Protein AF-A0A1A0HGP7-F1 (afdb_monomer_lite)

Foldseek 3Di:
DPVVVVVVVVVVVVVVVVVVVVVVVVVVVVVVVVVVVVVVVVVVVVVVVVVVCVVVVVVVVVVVVVVVVVVVVVVVVVVVVVVVVVVVVVVVVVCVVVVVVVVVVVVVVVVVVVVVVVVVVVVVVVVVVVVVVVVVVVVVVVVVVVVVVVVVVVVVVVPDDDDYDDYDDDDDDDDDDDDDDDDDPDDDDDDPDDDDPCVCLLFQLVLQLLQLQDPPQDQFPVSLCQFPNSVVCCVPFQCLLQVADFDLDDPDPPCPVVVPQDPVRLLLLLQKDKAFPDPLLVVDDQPDPPPDDDPNDQDFDQAAFRRPRQRDPPGLQRGQGIKIWGWDADDPDDDVQFDDDPNGTIDGRHIGGHGNLVVQLSVLSSVLSVLSVVSNNVPVVDDRDCPNVQRGGPPRPDPPDDPPPDRPDDPLVCVLVSVLSVVQNVVSSVSSVCSSVPDDDDPVPDDDDPSVPDDSVVSVVVLVPDPVSVD

Sequence (471 aa):
MADDADLDTRLASQVTALSTQLVTEVAKLLLLEETVVLLRREQALLKTRVSALEPVESEHKAARDQLAALQLSLAALAAQKDAAEAKNKQLEGEVEDLTASLFNEANEMVLNASREAYNYKLKNRKLIEELAEKDAIIDNLQAQLLDLKALFVQMDERQQLASRVATPRPAEPAYVPVPPVLQQLLYGVRGRAVRFDLPAYQLDFKAFVYQLIKPGFSFDLASLRTLKYFRRVWAEELEPCVPVIPALTGNTFMRRWTKGKSFWSVLVEGRAIIEPVAGVNETFKLTYKGVRRGSGAPVALKDACAFCGENKDDRLEHARLYNLRLYGPAEAGAEPGATDTGGEPHAAIATYPLCNFCVVKLRALCTFFATLRVVHSNIYKLPQNSTYDDVAYANSFQFKRPPDAVRPALAPELEPVFVKLYLTFLVLRARIFWSRIGFWDTDEDVEWLNVDEVPLATFRAAVQDNVAFQH

InterPro domains:
  IPR009449 GDP/GTP exchange factor Sec2, N-terminal [PF06428] (32-156)
  IPR040351 Guanine nucleotide exchange factor RAB3IL/RAB3IP/Sec2 [PTHR14430] (9-442)

pLDDT: mean 79.44, std 17.86, range [30.55, 96.69]

Secondary structure (DSSP, 8-state):
--HHHHHHHHHHHHHHHHHHHHHHHHHHHHHHHHHHHHHHHHHHHHHHHHHHHHHHHHHHHHHHHHHHHHHHHHHHHHHHHHHHHHHHHHHHHHHHHHHHHHHHHHHHHHHHHHHHHHHHHHHHHHHHHHHHHHHHHHHHHHHHHHHHHHHHHHHHTTS------------------------S-------------HHIIIIIIHHHHHHHT-TT---SHHHHHHBHHHHHHIIIIIGGG-----------TTTTS-TT--HHHHHHTT-EEEEESSGGGGG--TT--S---GGGS---BSSPPTTT-----SSTTTSB-EEEEEEEEPPSS--TT-EESSSSEEEEEEEEEE-HHHHHHHHHHHHHHHHHHHHHTTTT-PPP-GGGHHHHBTT-------TT-------TTTHHHHHHHHHHHHHHHHHHHHHHHT----TTT-----TTTS-HHHHHHHHHT-GGG--

Organism: NCBI:txid869754

Structure (mmCIF, N/CA/C/O backbone):
data_AF-A0A1A0HGP7-F1
#
_entry.id   AF-A0A1A0HGP7-F1
#
loop_
_atom_site.group_PDB
_atom_site.id
_atom_site.type_symbol
_atom_site.label_atom_id
_atom_site.label_alt_id
_atom_site.label_comp_id
_atom_site.label_asym_id
_atom_site.label_entity_id
_atom_site.label_seq_id
_atom_site.pdbx_PDB_ins_code
_atom_site.Cartn_x
_atom_site.Cartn_y
_atom_site.Cartn_z
_atom_site.occupancy
_atom_site.B_iso_or_equiv
_atom_site.auth_seq_id
_atom_site.auth_comp_id
_atom_site.auth_asym_id
_atom_site.auth_atom_id
_atom_site.pdbx_PDB_model_num
ATOM 1 N N . MET A 1 1 ? 91.862 -26.588 -103.840 1.00 52.31 1 MET A N 1
ATOM 2 C CA . MET A 1 1 ? 91.002 -25.410 -103.582 1.00 52.31 1 MET A CA 1
ATOM 3 C C . MET A 1 1 ? 89.514 -25.665 -103.885 1.00 52.31 1 MET A C 1
ATOM 5 O O . MET A 1 1 ? 88.782 -24.700 -104.020 1.00 52.31 1 MET A O 1
ATOM 9 N N . ALA A 1 2 ? 89.047 -26.924 -103.976 1.00 52.75 2 ALA A N 1
ATOM 10 C CA . ALA A 1 2 ? 87.624 -27.254 -104.178 1.00 52.75 2 ALA A CA 1
ATOM 11 C C . ALA A 1 2 ? 86.945 -27.859 -102.925 1.00 52.75 2 ALA A C 1
ATOM 13 O O . ALA A 1 2 ? 85.727 -27.800 -102.835 1.00 52.75 2 ALA A O 1
ATOM 14 N N . ASP A 1 3 ? 87.716 -28.368 -101.952 1.00 55.41 3 ASP A N 1
ATOM 15 C CA . ASP A 1 3 ? 87.191 -28.933 -100.692 1.00 55.41 3 ASP A CA 1
ATOM 16 C C . ASP A 1 3 ? 86.819 -27.868 -99.641 1.00 55.41 3 ASP A C 1
ATOM 18 O O . ASP A 1 3 ? 85.871 -28.061 -98.886 1.00 55.41 3 ASP A O 1
ATOM 22 N N . ASP A 1 4 ? 87.509 -26.719 -99.607 1.00 56.25 4 ASP A N 1
ATOM 23 C CA . ASP A 1 4 ? 87.224 -25.660 -98.618 1.00 56.25 4 ASP A CA 1
ATOM 24 C C . ASP A 1 4 ? 85.850 -25.001 -98.842 1.00 56.25 4 ASP A C 1
ATOM 26 O O . ASP A 1 4 ? 85.155 -24.670 -97.886 1.00 56.25 4 ASP A O 1
ATOM 30 N N . ALA A 1 5 ? 85.399 -24.882 -100.097 1.00 61.59 5 ALA A N 1
ATOM 31 C CA . ALA A 1 5 ? 84.107 -24.271 -100.424 1.00 61.59 5 ALA A CA 1
ATOM 32 C C . ALA A 1 5 ? 82.896 -25.148 -100.027 1.00 61.59 5 ALA A C 1
ATOM 34 O O . ALA A 1 5 ? 81.825 -24.622 -99.708 1.00 61.59 5 ALA A O 1
ATOM 35 N N . ASP A 1 6 ? 83.056 -26.478 -100.022 1.00 66.56 6 ASP A N 1
ATOM 36 C CA . ASP A 1 6 ? 82.032 -27.425 -99.547 1.00 66.56 6 ASP A CA 1
ATOM 37 C C . ASP A 1 6 ? 81.988 -27.472 -98.008 1.00 66.56 6 ASP A C 1
ATOM 39 O O . ASP A 1 6 ? 80.924 -27.577 -97.393 1.00 66.56 6 ASP A O 1
ATOM 43 N N . LEU A 1 7 ? 83.144 -27.299 -97.357 1.00 71.00 7 LEU A N 1
ATOM 44 C CA . LEU A 1 7 ? 83.224 -27.185 -95.903 1.00 71.00 7 LEU A CA 1
ATOM 45 C C . LEU A 1 7 ? 82.563 -25.893 -95.401 1.00 71.00 7 LEU A C 1
ATOM 47 O O . LEU A 1 7 ? 81.768 -25.944 -94.462 1.00 71.00 7 LEU A O 1
ATOM 51 N N . ASP A 1 8 ? 82.827 -24.763 -96.063 1.00 74.50 8 ASP A N 1
ATOM 52 C CA . ASP A 1 8 ? 82.269 -23.448 -95.725 1.00 74.50 8 ASP A CA 1
ATOM 53 C C . ASP A 1 8 ? 80.744 -23.396 -95.898 1.00 74.50 8 ASP A C 1
ATOM 55 O O . ASP A 1 8 ? 80.030 -22.831 -95.066 1.00 74.50 8 ASP A O 1
ATOM 59 N N . THR A 1 9 ? 80.209 -24.038 -96.940 1.00 76.81 9 THR A N 1
ATOM 60 C CA . THR A 1 9 ? 78.755 -24.128 -97.160 1.00 76.81 9 THR A CA 1
ATOM 61 C C . THR A 1 9 ? 78.071 -25.051 -96.150 1.00 76.81 9 THR A C 1
ATOM 63 O O . THR A 1 9 ? 76.993 -24.718 -95.643 1.00 76.81 9 THR A O 1
ATOM 66 N N . ARG A 1 10 ? 78.705 -26.166 -95.761 1.00 76.06 10 ARG A N 1
ATOM 67 C CA . ARG A 1 10 ? 78.212 -27.031 -94.675 1.00 76.06 10 ARG A CA 1
ATOM 68 C C . ARG A 1 10 ? 78.269 -26.330 -93.319 1.00 76.06 10 ARG A C 1
ATOM 70 O O . ARG A 1 10 ? 77.283 -26.399 -92.583 1.00 76.06 10 ARG A O 1
ATOM 77 N N . LEU A 1 11 ? 79.343 -25.599 -93.016 1.00 78.31 11 LEU A N 1
ATOM 78 C CA . LEU A 1 11 ? 79.449 -24.776 -91.807 1.00 78.31 11 LEU A CA 1
ATOM 79 C C . LEU A 1 11 ? 78.363 -23.698 -91.776 1.00 78.31 11 LEU A C 1
ATOM 81 O O . LEU A 1 11 ? 77.679 -23.559 -90.767 1.00 78.31 11 LEU A O 1
ATOM 85 N N . ALA A 1 12 ? 78.123 -22.997 -92.886 1.00 80.12 12 ALA A N 1
ATOM 86 C CA . ALA A 1 12 ? 77.052 -22.006 -92.982 1.00 80.12 12 ALA A CA 1
ATOM 87 C C . ALA A 1 12 ? 75.656 -22.627 -92.764 1.00 80.12 12 ALA A C 1
ATOM 89 O O . ALA A 1 12 ? 74.820 -22.055 -92.059 1.00 80.12 12 ALA A O 1
ATOM 90 N N . SER A 1 13 ? 75.402 -23.828 -93.297 1.00 81.31 13 SER A N 1
ATOM 91 C CA . SER A 1 13 ? 74.142 -24.557 -93.068 1.00 81.31 13 SER A CA 1
ATOM 92 C C . SER A 1 13 ? 73.961 -24.997 -91.605 1.00 81.31 13 SER A C 1
ATOM 94 O O . SER A 1 13 ? 72.865 -24.920 -91.055 1.00 81.31 13 SER A O 1
ATOM 96 N N . GLN A 1 14 ? 75.043 -25.391 -90.927 1.00 82.44 14 GLN A N 1
ATOM 97 C CA . GLN A 1 14 ? 75.009 -25.747 -89.507 1.00 82.44 14 GLN A CA 1
ATOM 98 C C . GLN A 1 14 ? 74.857 -24.515 -88.617 1.00 82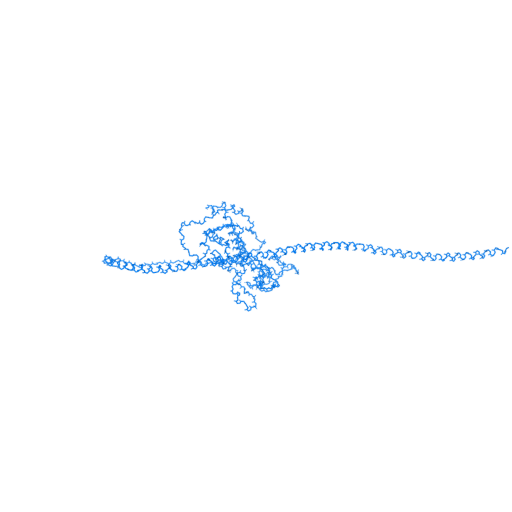.44 14 GLN A C 1
ATOM 100 O O . GLN A 1 14 ? 74.085 -24.545 -87.666 1.00 82.44 14 GLN A O 1
ATOM 105 N N . VAL A 1 15 ? 75.531 -23.412 -88.945 1.00 84.62 15 VAL A N 1
ATOM 106 C CA . VAL A 1 15 ? 75.401 -22.137 -88.229 1.00 84.62 15 VAL A CA 1
ATOM 107 C C . VAL A 1 15 ? 73.982 -21.582 -88.362 1.00 84.62 15 VAL A C 1
ATOM 109 O O . VAL A 1 15 ? 73.445 -21.067 -87.387 1.00 84.62 15 VAL A O 1
ATOM 112 N N . THR A 1 16 ? 73.332 -21.738 -89.519 1.00 84.38 16 THR A N 1
ATOM 113 C CA . THR A 1 16 ? 71.924 -21.339 -89.711 1.00 84.38 16 THR A CA 1
ATOM 114 C C . THR A 1 16 ? 70.933 -22.279 -89.012 1.00 84.38 16 THR A C 1
ATOM 116 O O . THR A 1 16 ? 69.954 -21.818 -88.426 1.00 84.38 16 THR A O 1
ATOM 119 N N . ALA A 1 17 ? 71.187 -23.590 -88.984 1.00 86.75 17 ALA A N 1
ATOM 120 C CA . ALA A 1 17 ? 70.387 -24.535 -88.198 1.00 86.75 17 ALA A CA 1
ATOM 121 C C . ALA A 1 17 ? 70.522 -24.289 -86.682 1.00 86.75 17 ALA A C 1
ATOM 123 O O . ALA A 1 17 ? 69.531 -24.288 -85.955 1.00 86.75 17 ALA A O 1
ATOM 124 N N . LEU A 1 18 ? 71.737 -24.015 -86.201 1.00 86.56 18 LEU A N 1
ATOM 125 C CA . LEU A 1 18 ? 71.993 -23.687 -84.799 1.00 86.56 18 LEU A CA 1
ATOM 126 C C . LEU A 1 18 ? 71.439 -22.311 -84.425 1.00 86.56 18 LEU A C 1
ATOM 128 O O . LEU A 1 18 ? 70.915 -22.154 -83.327 1.00 86.56 18 LEU A O 1
ATOM 132 N N . SER A 1 19 ? 71.497 -21.320 -85.319 1.00 87.88 19 SER A N 1
ATOM 133 C CA . SER A 1 19 ? 70.920 -19.998 -85.056 1.00 87.88 19 SER A CA 1
ATOM 134 C C . SER A 1 19 ? 69.395 -20.039 -85.027 1.00 87.88 19 SER A C 1
ATOM 136 O O . SER A 1 19 ? 68.795 -19.427 -84.150 1.00 87.88 19 SER A O 1
ATOM 138 N N . THR A 1 20 ? 68.754 -20.805 -85.913 1.00 88.44 20 THR A N 1
ATOM 139 C CA . THR A 1 20 ? 67.297 -21.010 -85.874 1.00 88.44 20 THR A CA 1
ATOM 140 C C . THR A 1 20 ? 66.874 -21.767 -84.620 1.00 88.44 20 THR A C 1
ATOM 142 O O . THR A 1 20 ? 65.937 -21.332 -83.954 1.00 88.44 20 THR A O 1
ATOM 145 N N . GLN A 1 21 ? 67.599 -22.818 -84.223 1.00 90.62 21 GLN A N 1
ATOM 146 C CA . GLN A 1 21 ? 67.372 -23.497 -82.945 1.00 90.62 21 GLN A CA 1
ATOM 147 C C . GLN A 1 21 ? 67.540 -22.544 -81.760 1.00 90.62 21 GLN A C 1
ATOM 149 O O . GLN A 1 21 ? 66.643 -22.458 -80.924 1.00 90.62 21 GLN A O 1
ATOM 154 N N . LEU A 1 22 ? 68.621 -21.763 -81.722 1.00 91.62 22 LEU A N 1
ATOM 155 C CA . LEU A 1 22 ? 68.852 -20.773 -80.673 1.00 91.62 22 LEU A CA 1
ATOM 156 C C . LEU A 1 22 ? 67.709 -19.757 -80.609 1.00 91.62 22 LEU A C 1
ATOM 158 O O . LEU A 1 22 ? 67.203 -19.487 -79.529 1.00 91.62 22 LEU A O 1
ATOM 162 N N . VAL A 1 23 ? 67.248 -19.241 -81.749 1.00 88.94 23 VAL A N 1
ATOM 163 C CA . VAL A 1 23 ? 66.117 -18.304 -81.805 1.00 88.94 23 VAL A CA 1
ATOM 164 C C . VAL A 1 23 ? 64.827 -18.961 -81.304 1.00 88.94 23 VAL A C 1
ATOM 166 O O . VAL A 1 23 ? 64.084 -18.332 -80.552 1.00 88.94 23 VAL A O 1
ATOM 169 N N . THR A 1 24 ? 64.564 -20.226 -81.649 1.00 90.75 24 THR A N 1
ATOM 170 C CA . THR A 1 24 ? 63.385 -20.946 -81.137 1.00 90.75 24 THR A CA 1
ATOM 171 C C . THR A 1 24 ? 63.466 -21.228 -79.640 1.00 90.75 24 THR A C 1
ATOM 173 O O . THR A 1 24 ? 62.459 -21.097 -78.949 1.00 90.75 24 THR A O 1
ATOM 176 N N . GLU A 1 25 ? 64.642 -21.571 -79.116 1.00 93.25 25 GLU A N 1
ATOM 177 C CA . GLU A 1 25 ? 64.840 -21.787 -77.683 1.00 93.25 25 GLU A CA 1
ATOM 178 C C . GLU A 1 25 ? 64.775 -20.468 -76.910 1.00 93.25 25 GLU A C 1
ATOM 180 O O . GLU A 1 25 ? 64.141 -20.411 -75.863 1.00 93.25 25 GLU A O 1
ATOM 185 N N . VAL A 1 26 ? 65.308 -19.371 -77.454 1.00 92.50 26 VAL A N 1
ATOM 186 C CA . VAL A 1 26 ? 65.148 -18.027 -76.880 1.00 92.50 26 VAL A CA 1
ATOM 187 C C . VAL A 1 26 ? 63.676 -17.610 -76.868 1.00 92.50 26 VAL A C 1
ATOM 189 O O . VAL A 1 26 ? 63.201 -17.097 -75.860 1.00 92.50 26 VAL A O 1
ATOM 192 N N . ALA A 1 27 ? 62.914 -17.884 -77.931 1.00 91.69 27 ALA A N 1
ATOM 193 C CA . ALA A 1 27 ? 61.475 -17.621 -77.949 1.00 91.69 27 ALA A CA 1
ATOM 194 C C . ALA A 1 27 ? 60.719 -18.451 -76.895 1.00 91.69 27 ALA A C 1
ATOM 196 O O . ALA A 1 27 ? 59.842 -17.924 -76.212 1.00 91.69 27 ALA A O 1
ATOM 197 N N . LYS A 1 28 ? 61.082 -19.728 -76.707 1.00 93.88 28 LYS A N 1
ATOM 198 C CA . LYS A 1 28 ? 60.527 -20.565 -75.630 1.00 93.88 28 LYS A CA 1
ATOM 199 C C . LYS A 1 28 ? 60.905 -20.040 -74.246 1.00 93.88 28 LYS A C 1
ATOM 201 O O . LYS A 1 28 ? 60.047 -20.026 -73.371 1.00 93.88 28 LYS A O 1
ATOM 206 N N . LEU A 1 29 ? 62.147 -19.597 -74.048 1.00 94.81 29 LEU A N 1
ATOM 207 C CA . LEU A 1 29 ? 62.601 -18.997 -72.791 1.00 94.81 29 LEU A CA 1
ATOM 208 C C . LEU A 1 29 ? 61.805 -17.732 -72.466 1.00 94.81 29 LEU A C 1
ATOM 210 O O . LEU A 1 29 ? 61.325 -17.610 -71.347 1.00 94.81 29 LEU A O 1
ATOM 214 N N . LEU A 1 30 ? 61.578 -16.854 -73.446 1.00 94.50 30 LEU A N 1
ATOM 215 C CA . LEU A 1 30 ? 60.767 -15.647 -73.263 1.00 94.50 30 LEU A CA 1
ATOM 216 C C . LEU A 1 30 ? 59.316 -15.974 -72.884 1.00 94.50 30 LEU A C 1
ATOM 218 O O . LEU A 1 30 ? 58.778 -15.385 -71.949 1.00 94.50 30 LEU A O 1
ATOM 222 N N . LEU A 1 31 ? 58.693 -16.949 -73.556 1.00 95.38 31 LEU A N 1
ATOM 223 C CA . LEU A 1 31 ? 57.344 -17.407 -73.200 1.00 95.38 31 LEU A CA 1
ATOM 224 C C . LEU A 1 31 ? 57.306 -18.006 -71.789 1.00 95.38 31 LEU A C 1
ATOM 226 O O . LEU A 1 31 ? 56.390 -17.733 -71.015 1.00 95.38 31 LEU A O 1
ATOM 230 N N . LEU A 1 32 ? 58.309 -18.807 -71.428 1.00 95.50 32 LEU A N 1
ATOM 231 C CA . LEU A 1 32 ? 58.417 -19.371 -70.086 1.00 95.50 32 LEU A CA 1
ATOM 232 C C . LEU A 1 32 ? 58.593 -18.272 -69.034 1.00 95.50 32 LEU A C 1
ATOM 234 O O . LEU A 1 32 ? 57.908 -18.302 -68.016 1.00 95.50 32 LEU A O 1
ATOM 238 N N . GLU A 1 33 ? 59.434 -17.272 -69.281 1.00 95.75 33 GLU A N 1
ATOM 239 C CA . GLU A 1 33 ? 59.601 -16.122 -68.391 1.00 95.75 33 GLU A CA 1
ATOM 240 C C . GLU A 1 33 ? 58.289 -15.355 -68.198 1.00 95.75 33 GLU A C 1
ATOM 242 O O . GLU A 1 33 ? 57.916 -15.061 -67.058 1.00 95.75 33 GLU A O 1
ATOM 247 N N . GLU A 1 34 ? 57.539 -15.107 -69.275 1.00 95.38 34 GLU A N 1
ATOM 248 C CA . GLU A 1 34 ? 56.223 -14.470 -69.204 1.00 95.38 34 GLU A CA 1
ATOM 249 C C . GLU A 1 34 ? 55.245 -15.294 -68.350 1.00 95.38 34 GLU A C 1
ATOM 251 O O . GLU A 1 34 ? 54.630 -14.764 -67.418 1.00 95.38 34 GLU A O 1
ATOM 256 N N . THR A 1 35 ? 55.157 -16.610 -68.581 1.00 95.69 35 THR A N 1
ATOM 257 C CA . THR A 1 35 ? 54.294 -17.488 -67.771 1.00 95.69 35 THR A CA 1
ATOM 258 C C . THR A 1 35 ? 54.710 -17.528 -66.301 1.00 95.69 35 THR A C 1
ATOM 260 O O . THR A 1 35 ? 53.852 -17.498 -65.420 1.00 95.69 35 THR A O 1
ATOM 263 N N . VAL A 1 36 ? 56.012 -17.526 -65.998 1.00 96.44 36 VAL A N 1
ATOM 264 C CA . VAL A 1 36 ? 56.520 -17.502 -64.618 1.00 96.44 36 VAL A CA 1
ATOM 265 C C . VAL A 1 36 ? 56.140 -16.198 -63.921 1.00 96.44 36 VAL A C 1
ATOM 267 O O . VAL A 1 36 ? 55.762 -16.218 -62.746 1.00 96.44 36 VAL A O 1
ATOM 270 N N . VAL A 1 37 ? 56.205 -15.061 -64.617 1.00 96.19 37 VAL A N 1
ATOM 271 C CA . VAL A 1 37 ? 55.786 -13.765 -64.066 1.00 96.19 37 VAL A CA 1
ATOM 272 C C . VAL A 1 37 ? 54.283 -13.753 -63.778 1.00 96.19 37 VAL A C 1
ATOM 274 O O . VAL A 1 37 ? 53.880 -13.326 -62.691 1.00 96.19 37 VAL A O 1
ATOM 277 N N . LEU A 1 38 ? 53.459 -14.266 -64.697 1.00 96.38 38 LEU A N 1
ATOM 278 C CA . LEU A 1 38 ? 52.012 -14.380 -64.497 1.00 96.38 38 LEU A CA 1
ATOM 279 C C . LEU A 1 38 ? 51.676 -15.278 -63.302 1.00 96.38 38 LEU A C 1
ATOM 281 O O . LEU A 1 38 ? 50.966 -14.842 -62.394 1.00 96.38 38 LEU A O 1
ATOM 285 N N . LEU A 1 39 ? 52.267 -16.472 -63.231 1.00 94.94 39 LEU A N 1
ATOM 286 C CA . LEU A 1 39 ? 52.052 -17.408 -62.124 1.00 94.94 39 LEU A CA 1
ATOM 287 C C . LEU A 1 39 ? 52.496 -16.827 -60.778 1.00 94.94 39 LEU A C 1
ATOM 289 O O . LEU A 1 39 ? 51.815 -17.010 -59.770 1.00 94.94 39 LEU A O 1
ATOM 293 N N . ARG A 1 40 ? 53.603 -16.075 -60.731 1.00 96.06 40 ARG A N 1
ATOM 294 C CA . ARG A 1 40 ? 54.035 -15.380 -59.505 1.00 96.06 40 ARG A CA 1
ATOM 295 C C . ARG A 1 40 ? 53.032 -14.318 -59.066 1.00 96.06 40 ARG A C 1
ATOM 297 O O . ARG A 1 40 ? 52.767 -14.192 -57.870 1.00 96.06 40 ARG A O 1
ATOM 304 N N . ARG A 1 41 ? 52.460 -13.567 -60.012 1.00 95.44 41 ARG A N 1
ATOM 305 C CA . ARG A 1 41 ? 51.425 -12.565 -59.725 1.00 95.44 41 ARG A CA 1
ATOM 306 C C . ARG A 1 41 ? 50.147 -13.220 -59.202 1.00 95.44 41 ARG A C 1
ATOM 308 O O . ARG A 1 41 ? 49.594 -12.754 -58.208 1.00 95.44 41 ARG A O 1
ATOM 315 N N . GLU A 1 42 ? 49.707 -14.307 -59.828 1.00 96.38 42 GLU A N 1
ATOM 316 C CA . GLU A 1 42 ? 48.555 -15.088 -59.369 1.00 96.38 42 GLU A CA 1
ATOM 317 C C . GLU A 1 42 ? 48.797 -15.687 -57.984 1.00 96.38 42 GLU A C 1
ATOM 319 O O . GLU A 1 42 ? 47.938 -15.583 -57.111 1.00 96.38 42 GLU A O 1
ATOM 324 N N . GLN A 1 43 ? 49.988 -16.232 -57.730 1.00 96.31 43 GLN A N 1
ATOM 325 C CA . GLN A 1 43 ? 50.352 -16.767 -56.422 1.00 96.31 43 GLN A CA 1
ATOM 326 C C . GLN A 1 43 ? 50.348 -15.678 -55.342 1.00 96.31 43 GLN A C 1
ATOM 328 O O . GLN A 1 43 ? 49.894 -15.927 -54.226 1.00 96.31 43 GLN A O 1
ATOM 333 N N . ALA A 1 44 ? 50.826 -14.471 -55.654 1.00 95.50 44 ALA A N 1
ATOM 334 C CA . ALA A 1 44 ? 50.766 -13.339 -54.733 1.00 95.50 44 ALA A CA 1
ATOM 335 C C . ALA A 1 44 ? 49.314 -12.944 -54.418 1.00 95.50 44 ALA A C 1
ATOM 337 O O . ALA A 1 44 ? 48.979 -12.740 -53.254 1.00 95.50 44 ALA A O 1
ATOM 338 N N . LEU A 1 45 ? 48.440 -12.908 -55.429 1.00 96.69 45 LEU A N 1
ATOM 339 C CA . LEU A 1 45 ? 47.016 -12.605 -55.256 1.00 96.69 45 LEU A CA 1
ATOM 340 C C . LEU A 1 45 ? 46.287 -13.694 -54.457 1.00 96.69 45 LEU A C 1
ATOM 342 O O . LEU A 1 45 ? 45.478 -13.393 -53.584 1.00 96.69 45 LEU A O 1
ATOM 346 N N . LEU A 1 46 ? 46.565 -14.969 -54.722 1.00 95.12 46 LEU A N 1
ATOM 347 C CA . LEU A 1 46 ? 45.981 -16.067 -53.955 1.00 95.12 46 LEU A CA 1
ATOM 348 C C . LEU A 1 46 ? 46.452 -16.036 -52.501 1.00 95.12 46 LEU A C 1
ATOM 350 O O . LEU A 1 46 ? 45.632 -16.205 -51.604 1.00 95.12 46 LEU A O 1
ATOM 354 N N . LYS A 1 47 ? 47.732 -15.738 -52.252 1.00 96.69 47 LYS A N 1
ATOM 355 C CA . LYS A 1 47 ? 48.260 -15.580 -50.890 1.00 96.69 47 LYS A CA 1
ATOM 356 C C . LYS A 1 47 ? 47.559 -14.462 -50.124 1.00 96.69 47 LYS A C 1
ATOM 358 O O . LYS A 1 47 ? 47.178 -14.691 -48.983 1.00 96.69 47 LYS A O 1
ATOM 363 N N . THR A 1 48 ? 47.333 -13.296 -50.737 1.00 95.19 48 THR A N 1
ATOM 364 C CA . THR A 1 48 ? 46.621 -12.198 -50.059 1.00 95.19 48 THR A CA 1
ATOM 365 C C . THR A 1 48 ? 45.162 -12.546 -49.770 1.00 95.19 48 THR A C 1
ATOM 367 O O . THR A 1 48 ? 44.648 -12.207 -48.704 1.00 95.19 48 THR A O 1
ATOM 370 N N . ARG A 1 49 ? 44.492 -13.273 -50.675 1.00 95.00 49 ARG A N 1
ATOM 371 C CA . ARG A 1 49 ? 43.126 -13.768 -50.438 1.00 95.00 49 ARG A CA 1
ATOM 372 C C . ARG A 1 49 ? 43.074 -14.794 -49.310 1.00 95.00 49 ARG A C 1
ATOM 374 O O . ARG A 1 49 ? 42.172 -14.709 -48.488 1.00 95.00 49 ARG A O 1
ATOM 381 N N . VAL A 1 50 ? 44.029 -15.720 -49.247 1.00 94.81 50 VAL A N 1
ATOM 382 C CA . VAL A 1 50 ? 44.114 -16.708 -48.159 1.00 94.81 50 VAL A CA 1
ATOM 383 C C . VAL A 1 50 ? 44.367 -16.011 -46.823 1.00 94.81 50 VAL A C 1
ATOM 385 O O . VAL A 1 50 ? 43.601 -16.228 -45.890 1.00 94.81 50 VAL A O 1
ATOM 388 N N . SER A 1 51 ? 45.327 -15.083 -46.750 1.00 94.50 51 SER A N 1
ATOM 389 C CA . SER A 1 51 ? 45.598 -14.339 -45.510 1.00 94.50 51 SER A CA 1
ATOM 390 C C . SER A 1 51 ? 44.408 -13.500 -45.032 1.00 94.50 51 SER A C 1
ATOM 392 O O . SER A 1 51 ? 44.251 -13.269 -43.840 1.00 94.50 51 SER A O 1
ATOM 394 N N . ALA A 1 52 ? 43.550 -13.039 -45.949 1.00 93.19 52 ALA A N 1
ATOM 395 C CA . ALA A 1 52 ? 42.332 -12.314 -45.589 1.00 93.19 52 ALA A CA 1
ATOM 396 C C . ALA A 1 52 ? 41.219 -13.231 -45.043 1.00 93.19 52 ALA A C 1
ATOM 398 O O . ALA A 1 52 ? 40.340 -12.753 -44.330 1.00 93.19 52 ALA A O 1
ATOM 399 N N . LEU A 1 53 ? 41.241 -14.530 -45.366 1.00 95.06 53 LEU A N 1
ATOM 400 C CA . LEU A 1 53 ? 40.241 -15.509 -44.922 1.00 95.06 53 LEU A CA 1
ATOM 401 C C . LEU A 1 53 ? 40.604 -16.188 -43.592 1.00 95.06 53 LEU A C 1
ATOM 403 O O . LEU A 1 53 ? 39.703 -16.581 -42.855 1.00 95.06 53 LEU A O 1
ATOM 407 N N . GLU A 1 54 ? 41.891 -16.281 -43.254 1.00 94.38 54 GLU A N 1
ATOM 408 C CA . GLU A 1 54 ? 42.379 -16.819 -41.973 1.00 94.38 54 GLU A CA 1
ATOM 409 C C . GLU A 1 54 ? 41.710 -16.207 -40.719 1.00 94.38 54 GLU A C 1
ATOM 411 O O . GLU A 1 54 ? 41.255 -16.979 -39.865 1.00 94.38 54 GLU A O 1
ATOM 416 N N . PRO A 1 55 ? 41.574 -14.867 -40.572 1.00 94.25 55 PRO A N 1
ATOM 417 C CA . PRO A 1 55 ? 40.918 -14.290 -39.396 1.00 94.25 55 PRO A CA 1
ATOM 418 C C . PRO A 1 55 ? 39.434 -14.661 -39.333 1.00 94.25 55 PRO A C 1
ATOM 420 O O . PRO A 1 55 ? 38.946 -15.041 -38.271 1.00 94.25 55 PRO A O 1
ATOM 423 N N . VAL A 1 56 ? 38.743 -14.656 -40.474 1.00 93.62 56 VAL A N 1
ATOM 424 C CA . VAL A 1 56 ? 37.321 -15.013 -40.571 1.00 93.62 56 VAL A CA 1
ATOM 425 C C . VAL A 1 56 ? 37.091 -16.474 -40.174 1.00 93.62 56 VAL A C 1
ATOM 427 O O . VAL A 1 56 ? 36.139 -16.785 -39.460 1.00 93.62 56 VAL A O 1
ATOM 430 N N . GLU A 1 57 ? 37.981 -17.388 -40.571 1.00 94.88 57 GLU A N 1
ATOM 431 C CA . GLU A 1 57 ? 37.899 -18.791 -40.152 1.00 94.88 57 GLU A CA 1
ATOM 432 C C . GLU A 1 57 ? 38.095 -18.942 -38.634 1.00 94.88 57 GLU A C 1
ATOM 434 O O . GLU A 1 57 ? 37.382 -19.718 -37.991 1.00 94.88 57 GLU A O 1
ATOM 439 N N . SER A 1 58 ? 39.025 -18.182 -38.042 1.00 93.62 58 SER A N 1
ATOM 440 C CA . SER A 1 58 ? 39.245 -18.186 -36.590 1.00 93.62 58 SER A CA 1
ATOM 441 C C . SER A 1 58 ? 38.047 -17.638 -35.807 1.00 93.62 58 SER A C 1
ATOM 443 O O . SER A 1 58 ? 37.641 -18.237 -34.809 1.00 93.62 58 SER A O 1
ATOM 445 N N . GLU A 1 59 ? 37.420 -16.567 -36.299 1.00 94.50 59 GLU A N 1
ATOM 446 C CA . GLU A 1 59 ? 36.216 -15.979 -35.708 1.00 94.50 59 GLU A CA 1
ATOM 447 C C . GLU A 1 59 ? 35.034 -16.949 -35.794 1.00 94.50 59 GLU A C 1
ATOM 449 O O . GLU A 1 59 ? 34.320 -17.153 -34.811 1.00 94.50 59 GLU A O 1
ATOM 454 N N . HIS A 1 60 ? 34.862 -17.625 -36.935 1.00 95.12 60 HIS A N 1
ATOM 455 C CA . HIS A 1 60 ? 33.831 -18.648 -37.093 1.00 95.12 60 HIS A CA 1
ATOM 456 C C . HIS A 1 60 ? 34.027 -19.843 -36.156 1.00 95.12 60 HIS A C 1
ATOM 458 O O . HIS A 1 60 ? 33.042 -20.349 -35.615 1.00 95.12 60 HIS A O 1
ATOM 464 N N . LYS A 1 61 ? 35.271 -20.294 -35.940 1.00 95.75 61 LYS A N 1
ATOM 465 C CA . LYS A 1 61 ? 35.575 -21.356 -34.965 1.00 95.75 61 LYS A CA 1
ATOM 466 C C . LYS A 1 61 ? 35.216 -20.914 -33.547 1.00 95.75 61 LYS A C 1
ATOM 468 O O . LYS A 1 61 ? 34.464 -21.615 -32.876 1.00 95.75 61 LYS A O 1
ATOM 473 N N . ALA A 1 62 ? 35.638 -19.716 -33.140 1.00 95.56 62 ALA A N 1
ATOM 474 C CA . ALA A 1 62 ? 35.311 -19.170 -31.824 1.00 95.56 62 ALA A CA 1
ATOM 475 C C . ALA A 1 62 ? 33.792 -19.021 -31.611 1.00 95.56 62 ALA A C 1
ATOM 477 O O . ALA A 1 62 ? 33.269 -19.412 -30.568 1.00 95.56 62 ALA A O 1
ATOM 478 N N . ALA A 1 63 ? 33.063 -18.515 -32.610 1.00 94.38 63 ALA A N 1
ATOM 479 C CA . ALA A 1 63 ? 31.607 -18.391 -32.551 1.00 94.38 63 ALA A CA 1
ATOM 480 C C . ALA A 1 63 ? 30.910 -19.760 -32.455 1.00 94.38 63 ALA A C 1
ATOM 482 O O . ALA A 1 63 ? 29.929 -19.912 -31.725 1.00 94.38 63 ALA A O 1
ATOM 483 N N . ARG A 1 64 ? 31.423 -20.777 -33.161 1.00 96.62 64 ARG A N 1
ATOM 484 C CA . ARG A 1 64 ? 30.905 -22.150 -33.096 1.00 96.62 64 ARG A CA 1
ATOM 485 C C . ARG A 1 64 ? 31.095 -22.762 -31.707 1.00 96.62 64 ARG A C 1
ATOM 487 O O . ARG A 1 64 ? 30.164 -23.385 -31.199 1.00 96.62 64 ARG A O 1
ATOM 494 N N . ASP A 1 65 ? 32.252 -22.548 -31.089 1.00 95.31 65 ASP A N 1
ATOM 495 C CA . ASP A 1 65 ? 32.543 -23.047 -29.742 1.00 95.31 65 ASP A CA 1
ATOM 496 C C . ASP A 1 65 ? 31.673 -22.350 -28.684 1.00 95.31 65 ASP A C 1
ATOM 498 O O . ASP A 1 65 ? 31.118 -23.003 -27.798 1.00 95.31 65 ASP A O 1
ATOM 502 N N . GLN A 1 66 ? 31.467 -21.035 -28.817 1.00 95.44 66 GLN A N 1
ATOM 503 C CA . GLN A 1 66 ? 30.547 -20.282 -27.958 1.00 95.44 66 GLN A CA 1
ATOM 504 C C . GLN A 1 66 ? 29.105 -20.780 -28.086 1.00 95.44 66 GLN A C 1
ATOM 506 O O . GLN A 1 66 ? 28.414 -20.940 -27.079 1.00 95.44 66 GLN A O 1
ATOM 511 N N . LEU A 1 67 ? 28.649 -21.065 -29.308 1.00 95.12 67 LEU A N 1
ATOM 512 C CA . LEU A 1 67 ? 27.312 -21.599 -29.548 1.00 95.12 67 LEU A CA 1
ATOM 513 C C . LEU A 1 67 ? 27.140 -22.976 -28.894 1.00 95.12 67 LEU A C 1
ATOM 515 O O . LEU A 1 67 ? 26.124 -23.214 -28.242 1.00 95.12 67 LEU A O 1
ATOM 519 N N . ALA A 1 68 ? 28.142 -23.853 -28.997 1.00 96.06 68 ALA A N 1
ATOM 520 C CA . ALA A 1 68 ? 28.122 -25.156 -28.332 1.00 96.06 68 ALA A CA 1
ATOM 521 C C . ALA A 1 68 ? 28.072 -25.023 -26.796 1.00 96.06 68 ALA A C 1
ATOM 523 O O . ALA A 1 68 ? 27.300 -25.721 -26.136 1.00 96.06 68 ALA A O 1
ATOM 524 N N . ALA A 1 69 ? 28.835 -24.086 -26.223 1.00 95.56 69 ALA A N 1
ATOM 525 C CA . ALA A 1 69 ? 28.817 -23.812 -24.787 1.00 95.56 69 ALA A CA 1
ATOM 526 C C . ALA A 1 69 ? 27.456 -23.269 -24.308 1.00 95.56 69 ALA A C 1
ATOM 528 O O . ALA A 1 69 ? 26.947 -23.700 -23.272 1.00 95.56 69 ALA A O 1
ATOM 529 N N . LEU A 1 70 ? 26.837 -22.366 -25.076 1.00 94.62 70 LEU A N 1
ATOM 530 C CA . LEU A 1 70 ? 25.506 -21.829 -24.776 1.00 94.62 70 LEU A CA 1
ATOM 531 C C . LEU A 1 70 ? 24.408 -22.895 -24.885 1.00 94.62 70 LEU A C 1
ATOM 533 O O . LEU A 1 70 ? 23.484 -22.912 -24.078 1.00 94.62 70 LEU A O 1
ATOM 537 N N . GLN A 1 71 ? 24.501 -23.817 -25.845 1.00 95.88 71 GLN A N 1
ATOM 538 C CA . GLN A 1 71 ? 23.548 -24.926 -25.951 1.00 95.88 71 GLN A CA 1
ATOM 539 C C . GLN A 1 71 ? 23.613 -25.857 -24.734 1.00 95.88 71 GLN A C 1
ATOM 541 O O . GLN A 1 71 ? 22.573 -26.265 -24.215 1.00 95.88 71 GLN A O 1
ATOM 546 N N . LEU A 1 72 ? 24.820 -26.151 -24.242 1.00 96.06 72 LEU A N 1
ATOM 547 C CA . LEU A 1 72 ? 25.013 -26.944 -23.026 1.00 96.06 72 LEU A CA 1
ATOM 548 C C . LEU A 1 72 ? 24.441 -26.246 -21.784 1.00 96.06 72 LEU A C 1
ATOM 550 O O . LEU A 1 72 ? 23.775 -26.893 -20.975 1.00 96.06 72 LEU A O 1
ATOM 554 N N . SER A 1 73 ? 24.656 -24.935 -21.635 1.00 95.12 73 SER A N 1
ATOM 555 C CA . SER A 1 73 ? 24.122 -24.191 -20.488 1.00 95.12 73 SER A CA 1
ATOM 556 C C . SER A 1 73 ? 22.596 -24.076 -20.525 1.00 95.12 73 SER A C 1
ATOM 558 O O . SER A 1 73 ? 21.953 -24.232 -19.487 1.00 95.12 73 SER A O 1
ATOM 560 N N . LEU A 1 74 ? 21.999 -23.889 -21.708 1.00 93.94 74 LEU A N 1
ATOM 561 C CA . LEU A 1 74 ? 20.545 -23.894 -21.883 1.00 93.94 74 LEU A CA 1
ATOM 562 C C . LEU A 1 74 ? 19.927 -25.251 -21.535 1.00 93.94 74 LEU A C 1
ATOM 564 O O . LEU A 1 74 ? 18.896 -25.286 -20.868 1.00 93.94 74 LEU A O 1
ATOM 568 N N . ALA A 1 75 ? 20.563 -26.359 -21.924 1.00 95.75 75 ALA A N 1
ATOM 569 C CA . ALA A 1 75 ? 20.097 -27.695 -21.558 1.00 95.75 75 ALA A CA 1
ATOM 570 C C . ALA A 1 75 ? 20.145 -27.925 -20.036 1.00 95.75 75 ALA A C 1
ATOM 572 O O . ALA A 1 75 ? 19.200 -28.462 -19.458 1.00 95.75 75 ALA A O 1
ATOM 573 N N . ALA A 1 76 ? 21.211 -27.468 -19.368 1.00 95.31 76 ALA A N 1
ATOM 574 C CA . ALA A 1 76 ? 21.328 -27.555 -17.912 1.00 95.31 76 ALA A CA 1
ATOM 575 C C . ALA A 1 76 ? 20.275 -26.696 -17.187 1.00 95.31 76 ALA A C 1
ATOM 577 O O . ALA A 1 76 ? 19.671 -27.147 -16.213 1.00 95.31 76 ALA A O 1
ATOM 578 N N . LEU A 1 77 ? 20.022 -25.478 -17.678 1.00 92.94 77 LEU A N 1
ATOM 579 C CA . LEU A 1 77 ? 18.993 -24.585 -17.139 1.00 92.94 77 LEU A CA 1
ATOM 580 C C . LEU A 1 77 ? 17.581 -25.147 -17.336 1.00 92.94 77 LEU A C 1
ATOM 582 O O . LEU A 1 77 ? 16.772 -25.066 -16.416 1.00 92.94 77 LEU A O 1
ATOM 586 N N . ALA A 1 78 ? 17.293 -25.752 -18.492 1.00 95.38 78 ALA A N 1
ATOM 587 C CA . ALA A 1 78 ? 16.011 -26.405 -18.747 1.00 95.38 78 ALA A CA 1
ATOM 588 C C . ALA A 1 78 ? 15.761 -27.553 -17.756 1.00 95.38 78 ALA A C 1
ATOM 590 O O . ALA A 1 78 ? 14.717 -27.587 -17.115 1.00 95.38 78 ALA A O 1
ATOM 591 N N . ALA A 1 79 ? 16.759 -28.411 -17.520 1.00 95.62 79 ALA A N 1
ATOM 592 C CA . ALA A 1 79 ? 16.641 -29.496 -16.545 1.00 95.62 79 ALA A CA 1
ATOM 593 C C . ALA A 1 79 ? 16.408 -28.989 -15.106 1.00 95.62 79 ALA A C 1
ATOM 595 O O . ALA A 1 79 ? 15.638 -29.583 -14.351 1.00 95.62 79 ALA A O 1
ATOM 596 N N . GLN A 1 80 ? 17.049 -27.881 -14.712 1.00 95.25 80 GLN A N 1
ATOM 597 C CA . GLN A 1 80 ? 16.798 -27.256 -13.407 1.00 95.25 80 GLN A CA 1
ATOM 598 C C . GLN A 1 80 ? 15.393 -26.659 -13.311 1.00 95.25 80 GLN A C 1
ATOM 600 O O . GLN A 1 80 ? 14.750 -26.790 -12.269 1.00 95.25 80 GLN A O 1
ATOM 605 N N . LYS A 1 81 ? 14.918 -26.024 -14.386 1.00 95.31 81 LYS A N 1
ATOM 606 C CA . LYS A 1 81 ? 13.567 -25.474 -14.467 1.00 95.31 81 LYS A CA 1
ATOM 607 C C . LYS A 1 81 ? 12.523 -26.583 -14.319 1.00 95.31 81 LYS A C 1
ATOM 609 O O . LYS A 1 81 ? 11.657 -26.459 -13.461 1.00 95.31 81 LYS A O 1
ATOM 614 N N . ASP A 1 82 ? 12.656 -27.679 -15.060 1.00 95.25 82 ASP A N 1
ATOM 615 C CA . ASP A 1 82 ? 11.718 -28.807 -14.998 1.00 95.25 82 ASP A CA 1
ATOM 616 C C . ASP A 1 82 ? 11.683 -29.428 -13.589 1.00 95.25 82 ASP A C 1
ATOM 618 O O . ASP A 1 82 ? 10.618 -29.743 -13.054 1.00 95.25 82 ASP A O 1
ATOM 622 N N . ALA A 1 83 ? 12.845 -29.545 -12.934 1.00 95.25 83 ALA A N 1
ATOM 623 C CA . ALA A 1 83 ? 12.932 -30.022 -11.555 1.00 95.25 83 ALA A CA 1
ATOM 624 C C . ALA A 1 83 ? 12.279 -29.060 -10.544 1.00 95.25 83 ALA A C 1
ATOM 626 O O . ALA A 1 83 ? 11.709 -29.508 -9.547 1.00 95.25 83 ALA A O 1
ATOM 627 N N . ALA A 1 84 ? 12.367 -27.747 -10.774 1.00 93.19 84 ALA A N 1
ATOM 628 C CA . ALA A 1 84 ? 11.707 -26.743 -9.945 1.00 93.19 84 ALA A CA 1
ATOM 629 C C . ALA A 1 84 ? 10.185 -26.736 -10.165 1.00 93.19 84 ALA A C 1
ATOM 631 O O . ALA A 1 84 ? 9.437 -26.713 -9.191 1.00 93.19 84 ALA A O 1
ATOM 632 N N . GLU A 1 85 ? 9.722 -26.836 -11.413 1.00 94.81 85 GLU A N 1
ATOM 633 C CA . GLU A 1 85 ? 8.295 -26.917 -11.752 1.00 94.81 85 GLU A CA 1
ATOM 634 C C . GLU A 1 85 ? 7.642 -28.176 -11.168 1.00 94.81 85 GLU A C 1
ATOM 636 O O . GLU A 1 85 ? 6.544 -28.100 -10.618 1.00 94.81 85 GLU A O 1
ATOM 641 N N . ALA A 1 86 ? 8.336 -29.320 -11.187 1.00 95.12 86 ALA A N 1
ATOM 642 C CA . ALA A 1 86 ? 7.850 -30.544 -10.552 1.00 95.12 86 ALA A CA 1
ATOM 643 C C . ALA A 1 86 ? 7.660 -30.385 -9.031 1.00 95.12 86 ALA A C 1
ATOM 645 O O . ALA A 1 86 ? 6.651 -30.835 -8.486 1.00 95.12 86 ALA A O 1
ATOM 646 N N . LYS A 1 87 ? 8.599 -29.715 -8.347 1.00 95.00 87 LYS A N 1
ATOM 647 C CA . LYS A 1 87 ? 8.488 -29.428 -6.907 1.00 95.00 87 LYS A CA 1
ATOM 648 C C . LYS A 1 87 ? 7.384 -28.425 -6.603 1.00 95.00 87 LYS A C 1
ATOM 650 O O . LYS A 1 87 ? 6.660 -28.623 -5.637 1.00 95.00 87 LYS A O 1
ATOM 655 N N . ASN A 1 88 ? 7.233 -27.384 -7.420 1.00 93.50 88 ASN A N 1
ATOM 656 C CA . ASN A 1 88 ? 6.143 -26.426 -7.251 1.00 93.50 88 ASN A CA 1
ATOM 657 C C . ASN A 1 88 ? 4.788 -27.114 -7.380 1.00 93.50 88 ASN A C 1
ATOM 659 O O . ASN A 1 88 ? 3.955 -26.951 -6.502 1.00 93.50 88 ASN A O 1
ATOM 663 N N . LYS A 1 89 ? 4.609 -27.971 -8.389 1.00 94.50 89 LYS A N 1
ATOM 664 C CA . LYS A 1 89 ? 3.367 -28.731 -8.556 1.00 94.50 89 LYS A CA 1
ATOM 665 C C . LYS A 1 89 ? 3.079 -29.666 -7.376 1.00 94.50 89 LYS A C 1
ATOM 667 O O . LYS A 1 89 ? 1.926 -29.850 -7.001 1.00 94.50 89 LYS A O 1
ATOM 672 N N . GLN A 1 90 ? 4.118 -30.264 -6.791 1.00 94.94 90 GLN A N 1
ATOM 673 C CA . GLN A 1 90 ? 3.969 -31.062 -5.574 1.00 94.94 90 GLN A CA 1
ATOM 674 C C . GLN A 1 90 ? 3.509 -30.193 -4.393 1.00 94.94 90 GLN A C 1
ATOM 676 O O . GLN A 1 90 ? 2.557 -30.555 -3.709 1.00 94.94 90 GLN A O 1
ATOM 681 N N . LEU A 1 91 ? 4.154 -29.043 -4.179 1.00 93.94 91 LEU A N 1
ATOM 682 C CA . LEU A 1 91 ? 3.801 -28.115 -3.103 1.00 93.94 91 LEU A CA 1
ATOM 683 C C . LEU A 1 91 ? 2.397 -27.527 -3.283 1.00 93.94 91 LEU A C 1
ATOM 685 O O . LEU A 1 91 ? 1.683 -27.379 -2.300 1.00 93.94 91 LEU A O 1
ATOM 689 N N . GLU A 1 92 ? 1.982 -27.228 -4.514 1.00 92.94 92 GLU A N 1
ATOM 690 C CA . GLU A 1 92 ? 0.621 -26.780 -4.829 1.00 92.94 92 GLU A CA 1
ATOM 691 C C . GLU A 1 92 ? -0.416 -27.819 -4.386 1.00 92.94 92 GLU A C 1
ATOM 693 O O . GLU A 1 92 ? -1.354 -27.466 -3.676 1.00 92.94 92 GLU A O 1
ATOM 698 N N . GLY A 1 93 ? -0.201 -29.105 -4.693 1.00 92.75 93 GLY A N 1
ATOM 699 C CA . GLY A 1 93 ? -1.087 -30.181 -4.234 1.00 92.75 93 GLY A CA 1
ATOM 700 C C . GLY A 1 93 ? -1.118 -30.330 -2.708 1.00 92.75 93 GLY A C 1
ATOM 701 O O . GLY A 1 93 ? -2.188 -30.441 -2.117 1.00 92.75 93 GLY A O 1
ATOM 702 N N . GLU A 1 94 ? 0.042 -30.263 -2.047 1.00 95.94 94 GLU A N 1
ATOM 703 C CA . GLU A 1 94 ? 0.120 -30.327 -0.578 1.00 95.94 94 GLU A CA 1
ATOM 704 C C . GLU A 1 94 ? -0.592 -29.136 0.092 1.00 95.94 94 GLU A C 1
ATOM 706 O O . GLU A 1 94 ? -1.229 -29.292 1.136 1.00 95.94 94 GLU A O 1
ATOM 711 N N . VAL A 1 95 ? -0.520 -27.944 -0.509 1.00 94.50 95 VAL A N 1
ATOM 712 C CA . VAL A 1 95 ? -1.221 -26.747 -0.025 1.00 94.50 95 VAL A CA 1
ATOM 713 C C . VAL A 1 95 ? -2.727 -26.860 -0.255 1.00 94.50 95 VAL A C 1
ATOM 715 O O . VAL A 1 95 ? -3.497 -26.511 0.642 1.00 94.50 95 VAL A O 1
ATOM 718 N N . GLU A 1 96 ? -3.174 -27.363 -1.404 1.00 93.25 96 GLU A N 1
ATOM 719 C CA . GLU A 1 96 ? -4.596 -27.612 -1.673 1.00 93.25 96 GLU A CA 1
ATOM 720 C C . GLU A 1 96 ? -5.199 -28.597 -0.657 1.00 93.25 96 GLU A C 1
ATOM 722 O O . GLU A 1 96 ? -6.238 -28.310 -0.058 1.00 93.25 96 GLU A O 1
ATOM 727 N N . ASP A 1 97 ? -4.507 -29.699 -0.365 1.00 93.94 97 ASP A N 1
ATOM 728 C CA . ASP A 1 97 ? -4.963 -30.687 0.618 1.00 93.94 97 ASP A CA 1
ATOM 729 C C . ASP A 1 97 ? -5.007 -30.105 2.041 1.00 93.94 97 ASP A C 1
ATOM 731 O O . ASP A 1 97 ? -5.993 -30.271 2.774 1.00 93.94 97 ASP A O 1
ATOM 735 N N . LEU A 1 98 ? -3.958 -29.376 2.441 1.00 92.06 98 LEU A N 1
ATOM 736 C CA . LEU A 1 98 ? -3.891 -28.762 3.767 1.00 92.06 98 LEU A CA 1
ATOM 737 C C . LEU A 1 98 ? -4.963 -27.677 3.937 1.00 92.06 98 LEU A C 1
ATOM 739 O O . LEU A 1 98 ? -5.605 -27.599 4.985 1.00 92.06 98 LEU A O 1
ATOM 743 N N . THR A 1 99 ? -5.184 -26.850 2.912 1.00 90.50 99 THR A N 1
ATOM 744 C CA . THR A 1 99 ? -6.209 -25.799 2.946 1.00 90.50 99 THR A CA 1
ATOM 745 C C . THR A 1 99 ? -7.608 -26.398 2.998 1.00 90.50 99 THR A C 1
ATOM 747 O O . THR A 1 99 ? -8.411 -25.954 3.819 1.00 90.50 99 THR A O 1
ATOM 750 N N . ALA A 1 100 ? -7.894 -27.450 2.225 1.00 92.88 100 ALA A N 1
ATOM 751 C CA . ALA A 1 100 ? -9.167 -28.161 2.298 1.00 92.88 100 ALA A CA 1
ATOM 752 C C . ALA A 1 100 ? -9.431 -28.720 3.707 1.00 92.88 100 ALA A C 1
ATOM 754 O O . ALA A 1 100 ? -10.523 -28.532 4.252 1.00 92.88 100 ALA A O 1
ATOM 755 N N . SER A 1 101 ? -8.428 -29.346 4.336 1.00 94.69 101 SER A N 1
ATOM 756 C CA . SER A 1 101 ? -8.542 -29.837 5.717 1.00 94.69 101 SER A CA 1
ATOM 757 C C . SER A 1 101 ? -8.791 -28.700 6.712 1.00 94.69 101 SER A C 1
ATOM 759 O O . SER A 1 101 ? -9.694 -28.795 7.544 1.00 94.69 101 SER A O 1
ATOM 761 N N . LEU A 1 102 ? -8.036 -27.602 6.601 1.00 92.19 102 LEU A N 1
ATOM 762 C CA . LEU A 1 102 ? -8.155 -26.443 7.486 1.00 92.19 102 LEU A CA 1
ATOM 763 C C . LEU A 1 102 ? -9.537 -25.780 7.374 1.00 92.19 102 LEU A C 1
ATOM 765 O O . LEU A 1 102 ? -10.133 -25.421 8.388 1.00 92.19 102 LEU A O 1
ATOM 769 N N . PHE A 1 103 ? -10.072 -25.635 6.157 1.00 93.56 103 PHE A N 1
ATOM 770 C CA . PHE A 1 103 ? -11.405 -25.069 5.944 1.00 93.56 103 PHE A CA 1
ATOM 771 C C . PHE A 1 103 ? -12.504 -25.959 6.515 1.00 93.56 103 PHE A C 1
ATOM 773 O O . PHE A 1 103 ? -13.453 -25.445 7.107 1.00 93.56 103 PHE A O 1
ATOM 780 N N . ASN A 1 104 ? -12.382 -27.278 6.372 1.00 92.56 104 ASN A N 1
ATOM 781 C CA . ASN A 1 104 ? -13.355 -28.209 6.935 1.00 92.56 104 ASN A CA 1
ATOM 782 C C . ASN A 1 104 ? -13.374 -28.134 8.467 1.00 92.56 104 ASN A C 1
ATOM 784 O O . ASN A 1 104 ? -14.446 -27.982 9.054 1.00 92.56 104 ASN A O 1
ATOM 788 N N . GLU A 1 105 ? -12.202 -28.139 9.102 1.00 93.62 105 GLU A N 1
ATOM 789 C CA . GLU A 1 105 ? -12.080 -28.041 10.560 1.00 93.62 105 GLU A CA 1
ATOM 790 C C . GLU A 1 105 ? -12.559 -26.678 11.091 1.00 93.62 105 GLU A C 1
ATOM 792 O O . GLU A 1 105 ? -13.307 -26.604 12.070 1.00 93.62 105 GLU A O 1
ATOM 797 N N . ALA A 1 106 ? -12.213 -25.584 10.406 1.00 90.88 106 ALA A N 1
ATOM 798 C CA . ALA A 1 106 ? -12.684 -24.249 10.760 1.00 90.88 106 ALA A CA 1
ATOM 799 C C . ALA A 1 106 ? -14.212 -24.125 10.629 1.00 90.88 106 ALA A C 1
ATOM 801 O O . ALA A 1 106 ? -14.866 -23.569 11.514 1.00 90.88 106 ALA A O 1
ATOM 802 N N . ASN A 1 107 ? -14.799 -24.670 9.559 1.00 88.00 107 ASN A N 1
ATOM 803 C CA . ASN A 1 107 ? -16.248 -24.666 9.366 1.00 88.00 107 ASN A CA 1
ATOM 804 C C . ASN A 1 107 ? -16.962 -25.475 10.454 1.00 88.00 107 ASN A C 1
ATOM 806 O O . ASN A 1 107 ? -17.977 -25.017 10.982 1.00 88.00 107 ASN A O 1
ATOM 810 N N . GLU A 1 108 ? -16.428 -26.634 10.839 1.00 95.06 108 GLU A N 1
ATOM 811 C CA . GLU A 1 108 ? -16.977 -27.439 11.932 1.00 95.06 108 GLU A CA 1
ATOM 812 C C . GLU A 1 108 ? -16.923 -26.689 13.272 1.00 95.06 108 GLU A C 1
ATOM 814 O O . GLU A 1 108 ? -17.919 -26.629 14.001 1.00 95.06 108 GLU A O 1
ATOM 819 N N . MET A 1 109 ? -15.802 -26.027 13.568 1.00 90.81 109 MET A N 1
ATOM 820 C CA . MET A 1 109 ? -15.650 -25.223 14.781 1.00 90.81 109 MET A CA 1
ATOM 821 C C . MET A 1 109 ? -16.638 -24.049 14.823 1.00 90.81 109 MET A C 1
ATOM 823 O O . MET A 1 109 ? -17.280 -23.812 15.849 1.00 90.81 109 MET A O 1
ATOM 827 N N . VAL A 1 110 ? -16.811 -23.336 13.707 1.00 92.25 110 VAL A N 1
ATOM 828 C CA . VAL A 1 110 ? -17.759 -22.216 13.602 1.00 92.25 110 VAL A CA 1
ATOM 829 C C . VAL A 1 110 ? -19.201 -22.703 13.733 1.00 92.25 110 VAL A C 1
ATOM 831 O O . VAL A 1 110 ? -20.005 -22.073 14.426 1.00 92.25 110 VAL A O 1
ATOM 834 N N . LEU A 1 111 ? -19.538 -23.844 13.127 1.00 90.50 111 LEU A N 1
ATOM 835 C CA . LEU A 1 111 ? -20.853 -24.461 13.276 1.00 90.50 111 LEU A CA 1
ATOM 836 C C . LEU A 1 111 ? -21.129 -24.822 14.740 1.00 90.50 111 LEU A C 1
ATOM 838 O O . LEU A 1 111 ? -22.187 -24.458 15.260 1.00 90.50 111 LEU A O 1
ATOM 842 N N . ASN A 1 112 ? -20.169 -25.435 15.433 1.00 92.38 112 ASN A N 1
ATOM 843 C CA . ASN A 1 112 ? -20.298 -25.774 16.850 1.00 92.38 112 ASN A CA 1
ATOM 844 C C . ASN A 1 112 ? -20.461 -24.522 17.728 1.00 92.38 112 ASN A C 1
ATOM 846 O O . ASN A 1 112 ? -21.424 -24.438 18.495 1.00 92.38 112 ASN A O 1
ATOM 850 N N . ALA A 1 113 ? -19.626 -23.497 17.537 1.00 90.31 113 ALA A N 1
ATOM 851 C CA . ALA A 1 113 ? -19.731 -22.233 18.267 1.00 90.31 113 ALA A CA 1
ATOM 852 C C . ALA A 1 113 ? -21.072 -21.517 18.012 1.00 90.31 113 ALA A C 1
ATOM 854 O O . ALA A 1 113 ? -21.694 -20.981 18.933 1.00 90.31 113 ALA A O 1
ATOM 855 N N . SER A 1 114 ? -21.568 -21.539 16.770 1.00 89.38 114 SER A N 1
ATOM 856 C CA . SER A 1 114 ? -22.867 -20.948 16.424 1.00 89.38 114 SER A CA 1
ATOM 857 C C . SER A 1 114 ? -24.034 -21.681 17.098 1.00 89.38 114 SER A C 1
ATOM 859 O O . SER A 1 114 ? -24.967 -21.043 17.600 1.00 89.38 114 SER A O 1
ATOM 861 N N . ARG A 1 115 ? -23.957 -23.016 17.184 1.00 93.44 115 ARG A N 1
ATOM 862 C CA . ARG A 1 115 ? -24.946 -23.863 17.859 1.00 93.44 115 ARG A CA 1
ATOM 863 C C . ARG A 1 115 ? -24.965 -23.605 19.361 1.00 93.44 115 ARG A C 1
ATOM 865 O O . ARG A 1 115 ? -26.039 -23.477 19.951 1.00 93.44 115 ARG A O 1
ATOM 872 N N . GLU A 1 116 ? -23.796 -23.482 19.979 1.00 92.25 116 GLU A N 1
ATOM 873 C CA . GLU A 1 116 ? -23.669 -23.120 21.391 1.00 92.25 116 GLU A CA 1
ATOM 874 C C . GLU A 1 116 ? -24.235 -21.725 21.664 1.00 92.25 116 GLU A C 1
ATOM 876 O O . GLU A 1 116 ? -25.070 -21.565 22.556 1.00 92.25 116 GLU A O 1
ATOM 881 N N . ALA A 1 117 ? -23.880 -20.727 20.849 1.00 90.62 117 ALA A N 1
ATOM 882 C CA . ALA A 1 117 ? -24.413 -19.373 20.972 1.00 90.62 117 ALA A CA 1
ATOM 883 C C . ALA A 1 117 ? -25.945 -19.335 20.834 1.00 90.62 117 ALA A C 1
ATOM 885 O O . ALA A 1 117 ? -26.617 -18.623 21.586 1.00 90.62 117 ALA A O 1
ATOM 886 N N . TYR A 1 118 ? -26.519 -20.119 19.915 1.00 92.50 118 TYR A N 1
ATOM 887 C CA . TYR A 1 118 ? -27.971 -20.263 19.790 1.00 92.50 118 TYR A CA 1
ATOM 888 C C . TYR A 1 118 ? -28.596 -20.873 21.053 1.00 92.50 118 TYR A C 1
ATOM 890 O O . TYR A 1 118 ? -29.589 -20.351 21.565 1.00 92.50 118 TYR A O 1
ATOM 898 N N . ASN A 1 119 ? -27.982 -21.918 21.614 1.00 93.62 119 ASN A N 1
ATOM 899 C CA . ASN A 1 119 ? -28.436 -22.530 22.862 1.00 93.62 119 ASN A CA 1
ATOM 900 C C . ASN A 1 119 ? -28.385 -21.545 24.041 1.00 93.62 119 ASN A C 1
ATOM 902 O O . ASN A 1 119 ? -29.326 -21.495 24.836 1.00 93.62 119 ASN A O 1
ATOM 906 N N . TYR A 1 120 ? -27.330 -20.730 24.147 1.00 92.31 120 TYR A N 1
ATOM 907 C CA . TYR A 1 120 ? -27.241 -19.677 25.161 1.00 92.31 120 TYR A CA 1
ATOM 908 C C . TYR A 1 120 ? -28.307 -18.600 24.965 1.00 92.31 120 TYR A C 1
ATOM 910 O O . TYR A 1 120 ? -28.967 -18.229 25.933 1.00 92.31 120 TYR A O 1
ATOM 918 N N . LYS A 1 121 ? -28.543 -18.140 23.729 1.00 91.88 121 LYS A N 1
ATOM 919 C CA . LYS A 1 121 ? -29.615 -17.176 23.426 1.00 91.88 121 LYS A CA 1
ATOM 920 C C . LYS A 1 121 ? -30.990 -17.713 23.813 1.00 91.88 121 LYS A C 1
ATOM 922 O O . LYS A 1 121 ? -31.781 -16.982 24.401 1.00 91.88 121 LYS A O 1
ATOM 927 N N . LEU A 1 122 ? -31.262 -18.989 23.535 1.00 93.88 122 LEU A N 1
ATOM 928 C CA . LEU A 1 122 ? -32.524 -19.625 23.903 1.00 93.88 122 LEU A CA 1
ATOM 929 C C . LEU A 1 122 ? -32.704 -19.696 25.425 1.00 93.88 122 LEU A C 1
ATOM 931 O O . LEU A 1 122 ? -33.784 -19.385 25.922 1.00 93.88 122 LEU A O 1
ATOM 935 N N . LYS A 1 123 ? -31.653 -20.071 26.167 1.00 94.69 123 LYS A N 1
ATOM 936 C CA . LYS A 1 123 ? -31.671 -20.075 27.640 1.00 94.69 123 LYS A CA 1
ATOM 937 C C . LYS A 1 123 ? -31.864 -18.670 28.206 1.00 94.69 123 LYS A C 1
ATOM 939 O O . LYS A 1 123 ? -32.668 -18.495 29.109 1.00 94.69 123 LYS A O 1
ATOM 944 N N . ASN A 1 124 ? -31.181 -17.673 27.648 1.00 91.75 124 ASN A N 1
ATOM 945 C CA . ASN A 1 124 ? -31.291 -16.289 28.099 1.00 91.75 124 ASN A CA 1
ATOM 946 C C . ASN A 1 124 ? -32.702 -15.730 27.859 1.00 91.75 124 ASN A C 1
ATOM 948 O O . ASN A 1 124 ? -33.267 -15.089 28.733 1.00 91.75 124 ASN A O 1
ATOM 952 N N . ARG A 1 125 ? -33.328 -16.064 26.720 1.00 93.50 125 ARG A N 1
ATOM 953 C CA . ARG A 1 125 ? -34.730 -15.705 26.465 1.00 93.50 125 ARG A CA 1
ATOM 954 C C . ARG A 1 125 ? -35.674 -16.294 27.515 1.00 93.50 125 ARG A C 1
ATOM 956 O O . ARG A 1 125 ? -36.490 -15.557 28.049 1.00 93.50 125 ARG A O 1
ATOM 963 N N . LYS A 1 126 ? -35.520 -17.580 27.849 1.00 94.44 126 LYS A N 1
ATOM 964 C CA . LYS A 1 126 ? -36.316 -18.222 28.910 1.00 94.44 126 LYS A CA 1
ATOM 965 C C . LYS A 1 126 ? -36.120 -17.544 30.267 1.00 94.44 126 LYS A C 1
ATOM 967 O O . LYS A 1 126 ? -37.090 -17.299 30.963 1.00 94.44 126 LYS A O 1
ATOM 972 N N . LEU A 1 127 ? -34.882 -17.190 30.615 1.00 94.00 127 LEU A N 1
ATOM 973 C CA . LEU A 1 127 ? -34.591 -16.472 31.860 1.00 94.00 127 LEU A CA 1
ATOM 974 C C . LEU A 1 127 ? -35.220 -15.072 31.890 1.00 94.00 127 LEU A C 1
ATOM 976 O O . LEU A 1 127 ? -35.676 -14.641 32.939 1.00 94.00 127 LEU A O 1
ATOM 980 N N . ILE A 1 128 ? -35.266 -14.362 30.758 1.00 93.25 128 ILE A N 1
ATOM 981 C CA . ILE A 1 128 ? -35.939 -13.057 30.656 1.00 93.25 128 ILE A CA 1
ATOM 982 C C . ILE A 1 128 ? -37.455 -13.212 30.816 1.00 93.25 128 ILE A C 1
ATOM 984 O O . ILE A 1 128 ? -38.069 -12.400 31.501 1.00 93.25 128 ILE A O 1
ATOM 988 N N . GLU A 1 129 ? -38.050 -14.244 30.211 1.00 94.75 129 GLU A N 1
ATOM 989 C CA . GLU A 1 129 ? -39.471 -14.574 30.392 1.00 94.75 129 GLU A CA 1
ATOM 990 C C . GLU A 1 129 ? -39.771 -14.869 31.876 1.00 94.75 129 GLU A C 1
ATOM 992 O O . GLU A 1 129 ? -40.670 -14.258 32.449 1.00 94.75 129 GLU A O 1
ATOM 997 N N . GLU A 1 130 ? -38.954 -15.701 32.533 1.00 94.75 130 GLU A N 1
ATOM 998 C CA . GLU A 1 130 ? -39.072 -15.996 33.971 1.00 94.75 130 GLU A CA 1
ATOM 999 C C . GLU A 1 130 ? -38.881 -14.750 34.854 1.00 94.75 130 GLU A C 1
ATOM 1001 O O . GLU A 1 130 ? -39.586 -14.580 35.850 1.00 94.75 130 GLU A O 1
ATOM 1006 N N . LEU A 1 131 ? -37.937 -13.867 34.514 1.00 93.75 131 LEU A N 1
ATOM 1007 C CA . LEU A 1 131 ? -37.727 -12.612 35.240 1.00 93.75 131 LEU A CA 1
ATOM 1008 C C . LEU A 1 131 ? -38.919 -11.673 35.088 1.00 93.75 131 LEU A C 1
ATOM 1010 O O . LEU A 1 131 ? -39.373 -11.140 36.091 1.00 93.75 131 LEU A O 1
ATOM 1014 N N . ALA A 1 132 ? -39.471 -11.527 33.882 1.00 94.06 132 ALA A N 1
ATOM 1015 C CA . ALA A 1 132 ? -40.640 -10.685 33.646 1.00 94.06 132 ALA A CA 1
ATOM 1016 C C . ALA A 1 132 ? -41.865 -11.158 34.448 1.00 94.06 132 ALA A C 1
ATOM 1018 O O . ALA A 1 132 ? -42.595 -10.338 35.005 1.00 94.06 132 ALA A O 1
ATOM 1019 N N . GLU A 1 133 ? -42.072 -12.475 34.562 1.00 95.25 133 GLU A N 1
ATOM 1020 C CA . GLU A 1 133 ? -43.114 -13.039 35.428 1.00 95.25 133 GLU A CA 1
ATOM 1021 C C . GLU A 1 133 ? -42.877 -12.694 36.904 1.00 95.25 133 GLU A C 1
ATOM 1023 O O . GLU A 1 133 ? -43.813 -12.322 37.616 1.00 95.25 133 GLU A O 1
ATOM 1028 N N . LYS A 1 134 ? -41.628 -12.783 37.377 1.00 94.56 134 LYS A N 1
ATOM 1029 C CA . LYS A 1 134 ? -41.291 -12.437 38.764 1.00 94.56 134 LYS A CA 1
ATOM 1030 C C . LYS A 1 134 ? -41.360 -10.942 39.044 1.00 94.56 134 LYS A C 1
ATOM 1032 O O . LYS A 1 134 ? -41.834 -10.577 40.116 1.00 94.56 134 LYS A O 1
ATOM 1037 N N . ASP A 1 135 ? -40.961 -10.098 38.103 1.00 93.06 135 ASP A N 1
ATOM 1038 C CA . ASP A 1 135 ? -41.065 -8.645 38.213 1.00 93.06 135 ASP A CA 1
ATOM 1039 C C . ASP A 1 135 ? -42.532 -8.217 38.289 1.00 93.06 135 ASP A C 1
ATOM 1041 O O . ASP A 1 135 ? -42.885 -7.438 39.165 1.00 93.06 135 ASP A O 1
ATOM 1045 N N . ALA A 1 136 ? -43.428 -8.820 37.499 1.00 93.50 136 ALA A N 1
ATOM 1046 C CA . ALA A 1 136 ? -44.867 -8.566 37.614 1.00 93.50 136 ALA A CA 1
ATOM 1047 C C . ALA A 1 136 ? -45.429 -8.934 39.004 1.00 93.50 136 ALA A C 1
ATOM 1049 O O . ALA A 1 136 ? -46.306 -8.248 39.535 1.00 93.50 136 ALA A O 1
ATOM 1050 N N . ILE A 1 137 ? -44.920 -10.008 39.620 1.00 94.06 137 ILE A N 1
ATOM 1051 C CA . ILE A 1 137 ? -45.280 -10.385 40.996 1.00 94.06 137 ILE A CA 1
ATOM 1052 C C . ILE A 1 137 ? -44.726 -9.363 41.994 1.00 94.06 137 ILE A C 1
ATOM 1054 O O . ILE A 1 137 ? -45.440 -8.964 42.914 1.00 94.06 137 ILE A O 1
ATOM 1058 N N . ILE A 1 138 ? -43.473 -8.934 41.824 1.00 91.88 138 ILE A N 1
ATOM 1059 C CA . ILE A 1 138 ? -42.838 -7.928 42.681 1.00 91.88 138 ILE A CA 1
ATOM 1060 C C . ILE A 1 138 ? -43.579 -6.600 42.579 1.00 91.88 138 ILE A C 1
ATOM 1062 O O . ILE A 1 138 ? -43.869 -6.026 43.619 1.00 91.88 138 ILE A O 1
ATOM 1066 N N . ASP A 1 139 ? -43.939 -6.143 41.384 1.00 92.94 139 ASP A N 1
ATOM 1067 C CA . ASP A 1 139 ? -44.701 -4.911 41.170 1.00 92.94 139 ASP A CA 1
ATOM 1068 C C . ASP A 1 139 ? -46.057 -4.975 41.870 1.00 92.94 139 ASP A C 1
ATOM 1070 O O . ASP A 1 139 ? -46.470 -4.016 42.519 1.00 92.94 139 ASP A O 1
ATOM 1074 N N . ASN A 1 140 ? -46.731 -6.126 41.820 1.00 92.81 140 ASN A N 1
ATOM 1075 C CA . ASN A 1 140 ? -47.983 -6.327 42.542 1.00 92.81 140 ASN A CA 1
ATOM 1076 C C . ASN A 1 140 ? -47.769 -6.279 44.068 1.00 92.81 140 ASN A C 1
ATOM 1078 O O . ASN A 1 140 ? -48.498 -5.594 44.783 1.00 92.81 140 ASN A O 1
ATOM 1082 N N . LEU A 1 141 ? -46.726 -6.938 44.583 1.00 89.81 141 LEU A N 1
ATOM 1083 C CA . LEU A 1 141 ? -46.365 -6.876 46.005 1.00 89.81 141 LEU A CA 1
ATOM 1084 C C . LEU A 1 141 ? -45.932 -5.464 46.435 1.00 89.81 141 LEU A C 1
ATOM 1086 O O . LEU A 1 141 ? -46.270 -5.018 47.528 1.00 89.81 141 LEU A O 1
ATOM 1090 N N . GLN A 1 142 ? -45.210 -4.735 45.585 1.00 87.94 142 GLN A N 1
ATOM 1091 C CA . GLN A 1 142 ? -44.807 -3.352 45.820 1.00 87.94 142 GLN A CA 1
ATOM 1092 C C . GLN A 1 142 ? -46.005 -2.410 45.787 1.00 87.94 142 GLN A C 1
ATOM 1094 O O . GLN A 1 142 ? -46.059 -1.519 46.626 1.00 87.94 142 GLN A O 1
ATOM 1099 N N . ALA A 1 143 ? -46.973 -2.617 44.890 1.00 88.88 143 ALA A N 1
ATOM 1100 C CA . ALA A 1 143 ? -48.235 -1.884 44.869 1.00 88.88 143 ALA A CA 1
ATOM 1101 C C . ALA A 1 143 ? -49.022 -2.119 46.164 1.00 88.88 143 ALA A C 1
ATOM 1103 O O . ALA A 1 143 ? -49.444 -1.160 46.801 1.00 88.88 143 ALA A O 1
ATOM 1104 N N . GLN A 1 144 ? -49.103 -3.369 46.634 1.00 87.44 144 GLN A N 1
ATOM 1105 C CA . GLN A 1 144 ? -49.712 -3.688 47.929 1.00 87.44 144 GLN A CA 1
ATOM 1106 C C . GLN A 1 144 ? -48.996 -2.991 49.095 1.00 87.44 144 GLN A C 1
ATOM 1108 O O . GLN A 1 144 ? -49.648 -2.455 49.988 1.00 87.44 144 GLN A O 1
ATOM 1113 N N . LEU A 1 145 ? -47.659 -2.959 49.091 1.00 86.81 145 LEU A N 1
ATOM 1114 C CA . LEU A 1 145 ? -46.872 -2.242 50.100 1.00 86.81 145 LEU A CA 1
ATOM 1115 C C . LEU A 1 145 ? -47.011 -0.719 49.983 1.00 86.81 145 LEU A C 1
ATOM 1117 O O . LEU A 1 145 ? -46.989 -0.032 51.002 1.00 86.81 145 LEU A O 1
ATOM 1121 N N . LEU A 1 146 ? -47.149 -0.187 48.767 1.00 88.06 146 LEU A N 1
ATOM 1122 C CA . LEU A 1 146 ? -47.387 1.228 48.495 1.00 88.06 146 LEU A CA 1
ATOM 1123 C C . LEU A 1 146 ? -48.760 1.659 48.977 1.00 88.06 146 LEU A C 1
ATOM 1125 O O . LEU A 1 146 ? -48.845 2.715 49.585 1.00 88.06 146 LEU A O 1
ATOM 1129 N N . ASP A 1 147 ? -49.793 0.848 48.781 1.00 85.56 147 ASP A N 1
ATOM 1130 C CA . ASP A 1 147 ? -51.128 1.107 49.318 1.00 85.56 147 ASP A CA 1
ATOM 1131 C C . ASP A 1 147 ? -51.098 1.106 50.850 1.00 85.56 147 ASP A C 1
ATOM 1133 O O . ASP A 1 147 ? -51.635 2.004 51.498 1.00 85.56 147 ASP A O 1
ATOM 1137 N N . LEU A 1 148 ? -50.377 0.155 51.449 1.00 83.00 148 LEU A N 1
ATOM 1138 C CA . LEU A 1 148 ? -50.175 0.087 52.898 1.00 83.00 148 LEU A CA 1
ATOM 1139 C C . LEU A 1 148 ? -49.411 1.311 53.419 1.00 83.00 148 LEU A C 1
ATOM 1141 O O . LEU A 1 148 ? -49.784 1.914 54.425 1.00 83.00 148 LEU A O 1
ATOM 1145 N N . LYS A 1 149 ? -48.367 1.727 52.700 1.00 83.69 149 LYS A N 1
ATOM 1146 C CA . LYS A 1 149 ? -47.614 2.947 52.989 1.00 83.69 149 LYS A CA 1
ATOM 1147 C C . LYS A 1 149 ? -48.460 4.195 52.769 1.00 83.69 149 LYS A C 1
ATOM 1149 O O . LYS A 1 149 ? -48.339 5.115 53.558 1.00 83.69 149 LYS A O 1
ATOM 1154 N N . ALA A 1 150 ? -49.308 4.245 51.748 1.00 79.56 150 ALA A N 1
ATOM 1155 C CA . ALA A 1 150 ? -50.205 5.358 51.477 1.00 79.56 150 ALA A CA 1
ATOM 1156 C C . ALA A 1 150 ? -51.256 5.490 52.580 1.00 79.56 150 ALA A C 1
ATOM 1158 O O . ALA A 1 150 ? -51.582 6.606 52.952 1.00 79.56 150 ALA A O 1
ATOM 1159 N N . LEU A 1 151 ? -51.715 4.388 53.180 1.00 79.62 151 LEU A N 1
ATOM 1160 C CA . LEU A 1 151 ? -52.542 4.436 54.387 1.00 79.62 151 LEU A CA 1
ATOM 1161 C C . LEU A 1 151 ? -51.774 5.016 55.585 1.00 79.62 151 LEU A C 1
ATOM 1163 O O . LEU A 1 151 ? -52.313 5.862 56.296 1.00 79.62 151 LEU A O 1
ATOM 1167 N N . PHE A 1 152 ? -50.505 4.639 55.780 1.00 73.31 152 PHE A N 1
ATOM 1168 C CA . PHE A 1 152 ? -49.651 5.239 56.817 1.00 73.31 152 PHE A CA 1
ATOM 1169 C C . PHE A 1 152 ? -49.342 6.716 56.552 1.00 73.31 152 PHE A C 1
ATOM 1171 O O . PHE A 1 152 ? -49.390 7.535 57.462 1.00 73.31 152 PHE A O 1
ATOM 1178 N N . VAL A 1 153 ? -49.079 7.074 55.300 1.00 70.25 153 VAL A N 1
ATOM 1179 C CA . VAL A 1 153 ? -48.816 8.446 54.872 1.00 70.25 153 VAL A CA 1
ATOM 1180 C C . VAL A 1 153 ? -50.093 9.275 54.933 1.00 70.25 153 VAL A C 1
ATOM 1182 O O . VAL A 1 153 ? -50.014 10.402 55.365 1.00 70.25 153 VAL A O 1
ATOM 1185 N N . GLN A 1 154 ? -51.283 8.743 54.649 1.00 68.75 154 GLN A N 1
ATOM 1186 C CA . GLN A 1 154 ? -52.556 9.439 54.899 1.00 68.75 154 GLN A CA 1
ATOM 1187 C C . GLN A 1 154 ? -52.812 9.667 56.398 1.00 68.75 154 GLN A C 1
ATOM 1189 O O . GLN A 1 154 ? -53.492 10.628 56.770 1.00 68.75 154 GLN A O 1
ATOM 1194 N N . MET A 1 155 ? -52.270 8.807 57.268 1.00 58.91 155 MET A N 1
ATOM 1195 C CA . MET A 1 155 ? -52.259 9.045 58.713 1.00 58.91 155 MET A CA 1
ATOM 1196 C C . MET A 1 155 ? -51.255 10.142 59.111 1.00 58.91 155 MET A C 1
ATOM 1198 O O . MET A 1 155 ? -51.599 10.964 59.958 1.00 58.91 155 MET A O 1
ATOM 1202 N N . ASP A 1 156 ? -50.085 10.209 58.466 1.00 54.03 156 ASP A N 1
ATOM 1203 C CA . ASP A 1 156 ? -49.025 11.210 58.707 1.00 54.03 156 ASP A CA 1
ATOM 1204 C C . ASP A 1 156 ? -49.268 12.572 58.008 1.00 54.03 156 ASP A C 1
ATOM 1206 O O . ASP A 1 156 ? -48.913 13.626 58.530 1.00 54.03 156 ASP A O 1
ATOM 1210 N N . GLU A 1 157 ? -49.919 12.604 56.844 1.00 51.06 157 GLU A N 1
ATOM 1211 C CA . GLU A 1 157 ? -50.246 13.795 56.037 1.00 51.06 157 GLU A CA 1
ATOM 1212 C C . GLU A 1 157 ? -51.395 14.602 56.646 1.00 51.06 157 GLU A C 1
ATOM 1214 O O . GLU A 1 157 ? -51.540 15.792 56.360 1.00 51.06 157 GLU A O 1
ATOM 1219 N N . ARG A 1 158 ? -52.150 14.019 57.589 1.00 51.72 158 ARG A N 1
ATOM 1220 C CA . ARG A 1 158 ? -52.967 14.806 58.527 1.00 51.72 158 ARG A CA 1
ATOM 1221 C C . ARG A 1 158 ? -52.121 15.720 59.421 1.00 51.72 158 ARG A C 1
ATOM 1223 O O . ARG A 1 158 ? -52.689 16.595 60.071 1.00 51.72 158 ARG A O 1
ATOM 1230 N N . GLN A 1 159 ? -50.801 15.539 59.465 1.00 45.03 159 GLN A N 1
ATOM 1231 C CA . GLN A 1 159 ? -49.933 16.152 60.461 1.00 45.03 159 GLN A CA 1
ATOM 1232 C C . GLN A 1 159 ? -48.971 17.217 59.911 1.00 45.03 159 GLN A C 1
ATOM 1234 O O . GLN A 1 159 ? -48.470 18.006 60.711 1.00 45.03 159 GLN A O 1
ATOM 1239 N N . GLN A 1 160 ? -48.722 17.326 58.596 1.00 41.00 160 GLN A N 1
ATOM 1240 C CA . GLN A 1 160 ? -47.736 18.293 58.075 1.00 41.00 160 GLN A CA 1
ATOM 1241 C C . GLN A 1 160 ? -48.113 18.913 56.717 1.00 41.00 160 GLN A C 1
ATOM 1243 O O . GLN A 1 160 ? -47.773 18.406 55.654 1.00 41.00 160 GLN A O 1
ATOM 1248 N N . LEU A 1 161 ? -48.758 20.085 56.761 1.00 37.91 161 LEU A N 1
ATOM 1249 C CA . LEU A 1 161 ? -48.933 20.994 55.622 1.00 37.91 161 LEU A CA 1
ATOM 1250 C C . LEU A 1 161 ? -48.235 22.336 55.894 1.00 37.91 161 LEU A C 1
ATOM 1252 O O . LEU A 1 161 ? -48.785 23.191 56.584 1.00 37.91 161 LEU A O 1
ATOM 1256 N N . ALA A 1 162 ? -47.045 22.524 55.317 1.00 32.81 162 ALA A N 1
ATOM 1257 C CA . ALA A 1 162 ? -46.413 23.803 54.943 1.00 32.81 162 ALA A CA 1
ATOM 1258 C C . ALA A 1 162 ? -45.044 23.472 54.298 1.00 32.81 162 ALA A C 1
ATOM 1260 O O . ALA A 1 162 ? -44.330 22.651 54.849 1.00 32.81 162 ALA A O 1
ATOM 1261 N N . SER A 1 163 ? -44.536 24.042 53.201 1.00 35.00 163 SER A N 1
ATOM 1262 C CA . SER A 1 163 ? -44.927 25.166 52.348 1.00 35.00 163 SER A CA 1
ATOM 1263 C C . SER A 1 163 ? -43.891 25.320 51.194 1.00 35.00 163 SER A C 1
ATOM 1265 O O . SER A 1 163 ? -42.708 25.120 51.425 1.00 35.00 163 SER A O 1
ATOM 1267 N N . ARG A 1 164 ? -44.349 25.778 50.004 1.00 36.91 164 ARG A N 1
ATOM 1268 C CA . ARG A 1 164 ? -43.700 26.701 49.007 1.00 36.91 164 ARG A CA 1
ATOM 1269 C C . ARG A 1 164 ? -42.382 26.303 48.270 1.00 36.91 164 ARG A C 1
ATOM 1271 O O . ARG A 1 164 ? -41.668 25.444 48.745 1.00 36.91 164 ARG A O 1
ATOM 1278 N N . VAL A 1 165 ? -41.869 26.926 47.180 1.00 32.41 165 VAL A N 1
ATOM 1279 C CA . VAL A 1 165 ? -42.295 27.613 45.912 1.00 32.41 165 VAL A CA 1
ATOM 1280 C C . VAL A 1 165 ? -41.003 27.882 45.060 1.00 32.41 165 VAL A C 1
ATOM 1282 O O . VAL A 1 165 ? -40.028 28.381 45.601 1.00 32.41 165 VAL A O 1
ATOM 1285 N N . ALA A 1 166 ? -41.018 27.532 43.758 1.00 30.55 166 ALA A N 1
ATOM 1286 C CA . ALA A 1 166 ? -40.445 28.109 42.497 1.00 30.55 166 ALA A CA 1
ATOM 1287 C C . ALA A 1 166 ? -39.131 28.980 42.341 1.00 30.55 166 ALA A C 1
ATOM 1289 O O . ALA A 1 166 ? -39.060 30.081 42.871 1.00 30.55 166 ALA A O 1
ATOM 1290 N N . THR A 1 167 ? -38.283 28.591 41.337 1.00 30.70 167 THR A N 1
ATOM 1291 C CA . THR A 1 167 ? -37.629 29.352 40.181 1.00 30.70 167 THR A CA 1
ATOM 1292 C C . THR A 1 167 ? -36.538 30.457 40.388 1.00 30.70 167 THR A C 1
ATOM 1294 O O . THR A 1 167 ? -36.494 30.969 41.498 1.00 30.70 167 THR A O 1
ATOM 1297 N N . PRO A 1 168 ? -35.756 30.998 39.377 1.00 43.56 168 PRO A N 1
ATOM 1298 C CA . PRO A 1 168 ? -35.242 30.588 38.018 1.00 43.56 168 PRO A CA 1
ATOM 1299 C C . PRO A 1 168 ? -33.746 31.011 37.632 1.00 43.56 168 PRO A C 1
ATOM 1301 O O . PRO A 1 168 ? -33.019 31.533 38.466 1.00 43.56 168 PRO A O 1
ATOM 1304 N N . ARG A 1 169 ? -33.348 30.770 36.341 1.00 37.50 169 ARG A N 1
ATOM 1305 C CA . ARG A 1 169 ? -32.221 31.183 35.384 1.00 37.50 169 ARG A CA 1
ATOM 1306 C C . ARG A 1 169 ? -31.438 32.528 35.596 1.00 37.50 169 ARG A C 1
ATOM 1308 O O . ARG A 1 169 ? -31.990 33.311 36.359 1.00 37.50 169 ARG A O 1
ATOM 1315 N N . PRO A 1 170 ? -30.298 32.925 34.903 1.00 41.41 170 PRO A N 1
ATOM 1316 C CA . PRO A 1 170 ? -29.975 32.929 33.420 1.00 41.41 170 PRO A CA 1
ATOM 1317 C C . PRO A 1 170 ? -28.447 32.788 32.978 1.00 41.41 170 PRO A C 1
ATOM 1319 O O . PRO A 1 170 ? -27.580 32.757 33.836 1.00 41.41 170 PRO A O 1
ATOM 1322 N N . ALA A 1 171 ? -28.066 32.401 31.730 1.00 31.69 171 ALA A N 1
ATOM 1323 C CA . ALA A 1 171 ? -27.634 33.103 30.463 1.00 31.69 171 ALA A CA 1
ATOM 1324 C C . ALA A 1 171 ? -26.109 33.413 30.205 1.00 31.69 171 ALA A C 1
ATOM 1326 O O . ALA A 1 171 ? -25.351 33.652 31.134 1.00 31.69 171 ALA A O 1
ATOM 1327 N N . GLU A 1 172 ? -25.714 33.364 28.910 1.00 38.34 172 GLU A N 1
ATOM 1328 C CA . GLU A 1 172 ? -24.380 33.297 28.221 1.00 38.34 172 GLU A CA 1
ATOM 1329 C C . GLU A 1 172 ? -23.566 34.621 28.083 1.00 38.34 172 GLU A C 1
ATOM 1331 O O . GLU A 1 172 ? -24.074 35.674 28.472 1.00 38.34 172 GLU A O 1
ATOM 1336 N N . PRO A 1 173 ? -22.344 34.615 27.466 1.00 41.34 173 PRO A N 1
ATOM 1337 C CA . PRO A 1 173 ? -22.190 35.348 26.183 1.00 41.34 173 PRO A CA 1
ATOM 1338 C C . PRO A 1 173 ? -21.144 34.868 25.119 1.00 41.34 173 PRO A C 1
ATOM 1340 O O . PRO A 1 173 ? -20.078 34.343 25.422 1.00 41.34 173 PRO A O 1
ATOM 1343 N N . ALA A 1 174 ? -21.531 35.163 23.865 1.00 31.67 174 ALA A N 1
ATOM 1344 C CA . ALA A 1 174 ? -20.925 35.576 22.572 1.00 31.67 174 ALA A CA 1
ATOM 1345 C C . ALA A 1 174 ? -19.405 35.635 22.201 1.00 31.67 174 ALA A C 1
ATOM 1347 O O . ALA A 1 174 ? -18.495 35.783 23.006 1.00 31.67 174 ALA A O 1
ATOM 1348 N N . TYR A 1 175 ? -19.230 35.617 20.864 1.00 33.22 175 TYR A N 1
ATOM 1349 C CA . TYR A 1 175 ? -18.094 35.396 19.943 1.00 33.22 175 TYR A CA 1
ATOM 1350 C C . TYR A 1 175 ? -17.471 36.685 19.334 1.00 33.22 175 TYR A C 1
ATOM 1352 O O . TYR A 1 175 ? -18.145 37.711 19.261 1.00 33.22 175 TYR A O 1
ATOM 1360 N N . VAL A 1 176 ? -16.228 36.612 18.810 1.00 35.53 176 VAL A N 1
ATOM 1361 C CA . VAL A 1 176 ? -15.519 37.690 18.063 1.00 35.53 176 VAL A CA 1
ATOM 1362 C C . VAL A 1 176 ? -14.839 37.140 16.776 1.00 35.53 176 VAL A C 1
ATOM 1364 O O . VAL A 1 176 ? -14.251 36.060 16.850 1.00 35.53 176 VAL A O 1
ATOM 1367 N N . PRO A 1 177 ? -14.860 37.847 15.616 1.00 38.06 177 PRO A N 1
ATOM 1368 C CA . PRO A 1 177 ? -14.268 37.401 14.341 1.00 38.06 177 PRO A CA 1
ATOM 1369 C C . PRO A 1 177 ? -12.883 38.016 14.007 1.00 38.06 177 PRO A C 1
ATOM 1371 O O . PRO A 1 177 ? -12.501 39.057 14.536 1.00 38.06 177 PRO A O 1
ATOM 1374 N N . VAL A 1 178 ? -12.147 37.375 13.082 1.00 35.31 178 VAL A N 1
ATOM 1375 C CA . VAL A 1 178 ? -10.741 37.650 12.681 1.00 35.31 178 VAL A CA 1
ATOM 1376 C C . VAL A 1 178 ? -10.643 38.174 11.226 1.00 35.31 178 VAL A C 1
ATOM 1378 O O . VAL A 1 178 ? -11.384 37.665 10.383 1.00 35.31 178 VAL A O 1
ATOM 1381 N N . PRO A 1 179 ? -9.718 39.104 10.878 1.00 39.34 179 PRO A N 1
ATOM 1382 C CA . PRO A 1 179 ? -9.404 39.493 9.494 1.00 39.34 179 PRO A CA 1
ATOM 1383 C C . PRO A 1 179 ? -8.102 38.869 8.921 1.00 39.34 179 PRO A C 1
ATOM 1385 O O . PRO A 1 179 ? -7.285 38.332 9.670 1.00 39.34 179 PRO A O 1
ATOM 1388 N N . PRO A 1 180 ? -7.887 38.936 7.586 1.00 51.94 180 PRO A N 1
ATOM 1389 C CA . PRO A 1 180 ? -6.988 38.048 6.849 1.00 51.94 180 PRO A CA 1
ATOM 1390 C C . PRO A 1 180 ? -5.638 38.688 6.494 1.00 51.94 180 PRO A C 1
ATOM 1392 O O . PRO A 1 180 ? -5.595 39.801 5.977 1.00 51.94 180 PRO A O 1
ATOM 1395 N N . VAL A 1 181 ? -4.539 37.941 6.650 1.00 35.69 181 VAL A N 1
ATOM 1396 C CA . VAL A 1 181 ? -3.268 38.205 5.952 1.00 35.69 181 VAL A CA 1
ATOM 1397 C C . VAL A 1 181 ? -2.611 36.868 5.603 1.00 35.69 181 VAL A C 1
ATOM 1399 O O . VAL A 1 181 ? -2.020 36.212 6.454 1.00 35.69 181 VAL A O 1
ATOM 1402 N N . LEU A 1 182 ? -2.708 36.459 4.338 1.00 34.62 182 LEU A N 1
ATOM 1403 C CA . LEU A 1 182 ? -1.881 35.397 3.763 1.00 34.62 182 LEU A CA 1
ATOM 1404 C C . LEU A 1 182 ? -1.185 35.956 2.531 1.00 34.62 182 LEU A C 1
ATOM 1406 O O . LEU A 1 182 ? -1.739 35.927 1.440 1.00 34.62 182 LEU A O 1
ATOM 1410 N N . GLN A 1 183 ? 0.027 36.468 2.724 1.00 37.25 183 GLN A N 1
ATOM 1411 C CA . GLN A 1 183 ? 1.013 36.661 1.662 1.00 37.25 183 GLN A CA 1
ATOM 1412 C C . GLN A 1 183 ? 2.409 36.695 2.288 1.00 37.25 183 GLN A C 1
ATOM 1414 O O . GLN A 1 183 ? 3.038 37.734 2.434 1.00 37.25 183 GLN A O 1
ATOM 1419 N N . GLN A 1 184 ? 2.872 35.516 2.690 1.00 38.03 184 GLN A N 1
ATOM 1420 C CA . GLN A 1 184 ? 4.284 35.184 2.834 1.00 38.03 184 GLN A CA 1
ATOM 1421 C C . GLN A 1 184 ? 4.376 33.669 2.678 1.00 38.03 184 GLN A C 1
ATOM 1423 O O . GLN A 1 184 ? 3.680 32.929 3.370 1.00 38.03 184 GLN A O 1
ATOM 1428 N N . LEU A 1 185 ? 5.164 33.227 1.697 1.00 45.06 185 LEU A N 1
ATOM 1429 C CA . LEU A 1 185 ? 5.497 31.826 1.460 1.00 45.06 185 LEU A CA 1
ATOM 1430 C C . LEU A 1 185 ? 5.985 31.202 2.774 1.00 45.06 185 LEU A C 1
ATOM 1432 O O . LEU A 1 185 ? 7.088 31.491 3.236 1.00 45.06 185 LEU A O 1
ATOM 1436 N N . LEU A 1 186 ? 5.138 30.380 3.393 1.00 39.50 186 LEU A N 1
ATOM 1437 C CA . LEU A 1 186 ? 5.495 29.604 4.570 1.00 39.50 186 LEU A CA 1
ATOM 1438 C C . LEU A 1 186 ? 6.339 28.420 4.099 1.00 39.50 186 LEU A C 1
ATOM 1440 O O . LEU A 1 186 ? 5.817 27.463 3.531 1.00 39.50 186 LEU A O 1
ATOM 1444 N N . TYR A 1 187 ? 7.645 28.496 4.350 1.00 47.03 187 TYR A N 1
ATOM 1445 C CA . TYR A 1 187 ? 8.474 27.303 4.499 1.00 47.03 187 TYR A CA 1
ATOM 1446 C C . TYR A 1 187 ? 7.780 26.344 5.480 1.00 47.03 187 TYR A C 1
ATOM 1448 O O . TYR A 1 187 ? 7.255 26.790 6.505 1.00 47.03 187 TYR A O 1
ATOM 1456 N N . GLY A 1 188 ? 7.758 25.050 5.147 1.00 48.03 188 GLY A N 1
ATOM 1457 C CA . GLY A 1 188 ? 7.061 24.011 5.905 1.00 48.03 188 GLY A CA 1
ATOM 1458 C C . GLY A 1 188 ? 7.321 24.067 7.415 1.00 48.03 188 GLY A C 1
ATOM 1459 O O . GLY A 1 188 ? 8.393 24.466 7.881 1.00 48.03 188 GLY A O 1
ATOM 1460 N N . VAL A 1 189 ? 6.314 23.680 8.201 1.00 54.16 189 VAL A N 1
ATOM 1461 C CA . VAL A 1 189 ? 6.371 23.718 9.667 1.00 54.16 189 VAL A CA 1
ATOM 1462 C C . VAL A 1 189 ? 7.475 22.785 10.170 1.00 54.16 189 VAL A C 1
ATOM 1464 O O . VAL A 1 189 ? 7.316 21.568 10.195 1.00 54.16 189 VAL A O 1
ATOM 1467 N N . ARG A 1 190 ? 8.595 23.354 10.631 1.00 52.81 190 ARG A N 1
ATOM 1468 C CA . ARG A 1 190 ? 9.629 22.600 11.352 1.00 52.81 190 ARG A CA 1
ATOM 1469 C C . ARG A 1 190 ? 9.159 22.341 12.782 1.00 52.81 190 ARG A C 1
ATOM 1471 O O . ARG A 1 190 ? 9.203 23.233 13.631 1.00 52.81 190 ARG A O 1
ATOM 1478 N N . GLY A 1 191 ? 8.699 21.121 13.050 1.00 57.00 191 GLY A N 1
ATOM 1479 C CA . GLY A 1 191 ? 8.366 20.679 14.403 1.00 57.00 191 GLY A CA 1
ATOM 1480 C C . GLY A 1 191 ? 9.609 20.697 15.298 1.00 57.00 191 GLY A C 1
ATOM 1481 O O . GLY A 1 191 ? 10.580 20.006 15.015 1.00 57.00 191 GLY A O 1
ATOM 1482 N N . ARG A 1 192 ? 9.593 21.500 16.370 1.00 53.78 192 ARG A N 1
ATOM 1483 C CA . ARG A 1 192 ? 10.704 21.595 17.342 1.00 53.78 192 ARG A CA 1
ATOM 1484 C C . ARG A 1 192 ? 10.524 20.705 18.575 1.00 53.78 192 ARG A C 1
ATOM 1486 O O . ARG A 1 192 ? 11.494 20.450 19.277 1.00 53.78 192 ARG A O 1
ATOM 1493 N N . ALA A 1 193 ? 9.300 20.257 18.849 1.00 61.69 193 ALA A N 1
ATOM 1494 C CA . ALA A 1 193 ? 8.978 19.385 19.973 1.00 61.69 193 ALA A CA 1
ATOM 1495 C C . ALA A 1 193 ? 7.722 18.559 19.661 1.00 61.69 193 ALA A C 1
ATOM 1497 O O . ALA A 1 193 ? 6.761 19.084 19.097 1.00 61.69 193 ALA A O 1
ATOM 1498 N N . VAL A 1 194 ? 7.723 17.284 20.054 1.00 63.59 194 VAL A N 1
ATOM 1499 C CA . VAL A 1 194 ? 6.563 16.386 19.962 1.00 63.59 194 VAL A CA 1
ATOM 1500 C C . VAL A 1 194 ? 6.077 16.102 21.376 1.00 63.59 194 VAL A C 1
ATOM 1502 O O . VAL A 1 194 ? 6.836 15.615 22.210 1.00 63.59 194 VAL A O 1
ATOM 1505 N N . ARG A 1 195 ? 4.807 16.406 21.653 1.00 69.75 195 ARG A N 1
ATOM 1506 C CA . ARG A 1 195 ? 4.141 16.026 22.902 1.00 69.75 195 ARG A CA 1
ATOM 1507 C C . ARG A 1 195 ? 3.135 14.924 22.604 1.00 69.75 195 ARG A C 1
ATOM 1509 O O . ARG A 1 195 ? 2.278 15.094 21.741 1.00 69.75 195 ARG A O 1
ATOM 1516 N N . PHE A 1 196 ? 3.219 13.819 23.337 1.00 68.19 196 PHE A N 1
ATOM 1517 C CA . PHE A 1 196 ? 2.215 12.765 23.257 1.00 68.19 196 PHE A CA 1
ATOM 1518 C C . PHE A 1 196 ? 0.924 13.237 23.929 1.00 68.19 196 PHE A C 1
ATOM 1520 O O . PHE A 1 196 ? 0.936 13.681 25.080 1.00 68.19 196 PHE A O 1
ATOM 1527 N N . ASP A 1 197 ? -0.194 13.118 23.220 1.00 74.94 197 ASP A N 1
ATOM 1528 C CA . ASP A 1 197 ? -1.511 13.114 23.849 1.00 74.94 197 ASP A CA 1
ATOM 1529 C C . ASP A 1 197 ? -1.649 11.788 24.611 1.00 74.94 197 ASP A C 1
ATOM 1531 O O . ASP A 1 197 ? -1.976 10.753 24.027 1.00 74.94 197 ASP A O 1
ATOM 1535 N N . LEU A 1 198 ? -1.269 11.797 25.895 1.00 73.69 198 LEU A N 1
ATOM 1536 C CA . LEU A 1 198 ? -1.142 10.580 26.698 1.00 73.69 198 LEU A CA 1
ATOM 1537 C C . LEU A 1 198 ? -2.427 9.735 26.701 1.00 73.69 198 LEU A C 1
ATOM 1539 O O . LEU A 1 198 ? -2.303 8.534 26.492 1.00 73.69 198 LEU A O 1
ATOM 1543 N N . PRO A 1 199 ? -3.644 10.286 26.878 1.00 76.94 199 PRO A N 1
ATOM 1544 C CA . PRO A 1 199 ? -4.876 9.506 26.761 1.00 76.94 199 PRO A CA 1
ATOM 1545 C C . PRO A 1 199 ? -5.064 8.823 25.398 1.00 76.94 199 PRO A C 1
ATOM 1547 O O . PRO A 1 199 ? -5.354 7.627 25.350 1.00 76.94 199 PRO A O 1
ATOM 1550 N N . ALA A 1 200 ? -4.874 9.553 24.295 1.00 82.25 200 ALA A N 1
ATOM 1551 C CA . ALA A 1 200 ? -5.057 9.009 22.948 1.00 82.25 200 ALA A CA 1
ATOM 1552 C C . ALA A 1 200 ? -4.010 7.936 22.614 1.00 82.25 200 ALA A C 1
ATOM 1554 O O . ALA A 1 200 ? -4.321 6.927 21.982 1.00 82.25 200 ALA A O 1
ATOM 1555 N N . TYR A 1 201 ? -2.775 8.134 23.071 1.00 86.81 201 TYR A N 1
ATOM 1556 C CA . TYR A 1 201 ? -1.691 7.179 22.892 1.00 86.81 201 TYR A CA 1
ATOM 1557 C C . TYR A 1 201 ? -1.858 5.935 23.783 1.00 86.81 201 TYR A C 1
ATOM 1559 O O . TYR A 1 201 ? -1.888 4.814 23.279 1.00 86.81 201 TYR A O 1
ATOM 1567 N N . GLN A 1 202 ? -1.998 6.120 25.100 1.00 83.94 202 GLN A N 1
ATOM 1568 C CA . GLN A 1 202 ? -1.982 5.031 26.085 1.00 83.94 202 GLN A CA 1
ATOM 1569 C C . GLN A 1 202 ? -3.198 4.105 25.984 1.00 83.94 202 GLN A C 1
ATOM 1571 O O . GLN A 1 202 ? -3.098 2.936 26.353 1.00 83.94 202 GLN A O 1
ATOM 1576 N N . LEU A 1 203 ? -4.340 4.615 25.512 1.00 84.94 203 LEU A N 1
ATOM 1577 C CA . LEU A 1 203 ? -5.584 3.852 25.428 1.00 84.94 203 LEU A CA 1
ATOM 1578 C C . LEU A 1 203 ? -5.975 3.574 23.980 1.00 84.94 203 LEU A C 1
ATOM 1580 O O . LEU A 1 203 ? -5.901 2.430 23.543 1.00 84.94 203 LEU A O 1
ATOM 1584 N N . ASP A 1 204 ? -6.371 4.606 23.235 1.00 88.62 204 ASP A N 1
ATOM 1585 C CA . ASP A 1 204 ? -7.012 4.420 21.930 1.00 88.62 204 ASP A CA 1
ATOM 1586 C C . ASP A 1 204 ? -6.049 3.804 20.899 1.00 88.62 204 ASP A C 1
ATOM 1588 O O . ASP A 1 204 ? -6.416 2.862 20.196 1.00 88.62 204 ASP A O 1
ATOM 1592 N N . PHE A 1 205 ? -4.808 4.297 20.825 1.00 92.38 205 PHE A N 1
ATOM 1593 C CA . PHE A 1 205 ? -3.814 3.793 19.876 1.00 92.38 205 PHE A CA 1
ATOM 1594 C C . PHE A 1 205 ? -3.302 2.393 20.236 1.00 92.38 205 PHE A C 1
ATOM 1596 O O . PHE A 1 205 ? -3.239 1.523 19.369 1.00 92.38 205 PHE A O 1
ATOM 1603 N N . LYS A 1 206 ? -2.964 2.143 21.507 1.00 91.38 206 LYS A N 1
ATOM 1604 C CA . LYS A 1 206 ? -2.537 0.803 21.946 1.00 91.38 206 LYS A CA 1
ATOM 1605 C C . LYS A 1 206 ? -3.639 -0.232 21.727 1.00 91.38 206 LYS A C 1
ATOM 1607 O O . LYS A 1 206 ? -3.364 -1.290 21.167 1.00 91.38 206 LYS A O 1
ATOM 1612 N N . ALA A 1 207 ? -4.886 0.098 22.075 1.00 91.38 207 ALA A N 1
ATOM 1613 C CA . ALA A 1 207 ? -6.033 -0.773 21.824 1.00 91.38 207 ALA A CA 1
ATOM 1614 C C . ALA A 1 207 ? -6.219 -1.074 20.336 1.00 91.38 207 ALA A C 1
ATOM 1616 O O . ALA A 1 207 ? -6.474 -2.215 19.954 1.00 91.38 207 ALA A O 1
ATOM 1617 N N . PHE A 1 208 ? -6.038 -0.060 19.492 1.00 95.00 208 PHE A N 1
ATOM 1618 C CA . PHE A 1 208 ? -6.075 -0.216 18.047 1.00 95.00 208 PHE A CA 1
ATOM 1619 C C . PHE A 1 208 ? -5.007 -1.184 17.530 1.00 95.00 208 PHE A C 1
ATOM 1621 O O . PHE A 1 208 ? -5.346 -2.106 16.794 1.00 95.00 208 PHE A O 1
ATOM 1628 N N . VAL A 1 209 ? -3.745 -1.016 17.936 1.00 95.19 209 VAL A 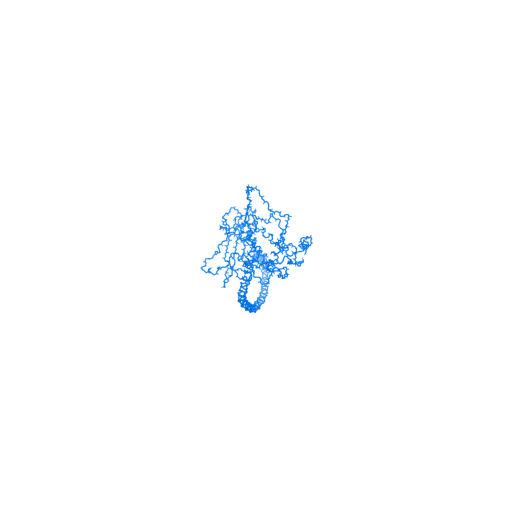N 1
ATOM 1629 C CA . VAL A 1 209 ? -2.649 -1.900 17.507 1.00 95.19 209 VAL A CA 1
ATOM 1630 C C . VAL A 1 209 ? -2.891 -3.334 17.971 1.00 95.19 209 VAL A C 1
ATOM 1632 O O . VAL A 1 209 ? -2.783 -4.246 17.158 1.00 95.19 209 VAL A O 1
ATOM 1635 N N . TYR A 1 210 ? -3.281 -3.546 19.233 1.00 93.62 210 TYR A N 1
ATOM 1636 C CA . TYR A 1 210 ? -3.568 -4.889 19.749 1.00 93.62 210 TYR A CA 1
ATOM 1637 C C . TYR A 1 210 ? -4.704 -5.581 19.002 1.00 93.62 210 TYR A C 1
ATOM 1639 O O . TYR A 1 210 ? -4.609 -6.764 18.690 1.00 93.62 210 TYR A O 1
ATOM 1647 N N . GLN A 1 211 ? -5.762 -4.845 18.672 1.00 94.19 211 GLN A N 1
ATOM 1648 C CA . GLN A 1 211 ? -6.864 -5.404 17.905 1.00 94.19 211 GLN A CA 1
ATOM 1649 C C . GLN A 1 211 ? -6.472 -5.682 16.447 1.00 94.19 211 GLN A C 1
ATOM 1651 O O . GLN A 1 211 ? -6.951 -6.655 15.868 1.00 94.19 211 GLN A O 1
ATOM 1656 N N . LEU A 1 212 ? -5.586 -4.865 15.873 1.00 94.75 212 LEU A N 1
ATOM 1657 C CA . LEU A 1 212 ? -5.090 -5.032 14.511 1.00 94.75 212 LEU A CA 1
ATOM 1658 C C . LEU A 1 212 ? -4.177 -6.257 14.368 1.00 94.75 212 LEU A C 1
ATOM 1660 O O . LEU A 1 212 ? -4.242 -6.926 13.350 1.00 94.75 212 LEU A O 1
ATOM 1664 N N . ILE A 1 213 ? -3.356 -6.587 15.368 1.00 95.19 213 ILE A N 1
ATOM 1665 C CA . ILE A 1 213 ? -2.453 -7.754 15.308 1.00 95.19 213 ILE A CA 1
ATOM 1666 C C . ILE A 1 213 ? -3.136 -9.087 15.649 1.00 95.19 213 ILE A C 1
ATOM 1668 O O . ILE A 1 213 ? -2.465 -10.118 15.719 1.00 95.19 213 ILE A O 1
ATOM 1672 N N . LYS A 1 214 ? -4.441 -9.100 15.957 1.00 93.56 214 LYS A N 1
ATOM 1673 C CA . LYS A 1 214 ? -5.147 -10.345 16.289 1.00 93.56 214 LYS A CA 1
ATOM 1674 C C . LYS A 1 214 ? -5.205 -11.271 15.073 1.00 93.56 214 LYS A C 1
ATOM 1676 O O . LYS A 1 214 ? -5.619 -10.823 14.007 1.00 93.56 214 LYS A O 1
ATOM 1681 N N . PRO A 1 215 ? -4.908 -12.575 15.233 1.00 89.25 215 PRO A N 1
ATOM 1682 C CA . PRO A 1 215 ? -4.887 -13.515 14.110 1.00 89.25 215 PRO A CA 1
ATOM 1683 C C . PRO A 1 215 ? -6.253 -13.651 13.421 1.00 89.25 215 PRO A C 1
ATOM 1685 O O . PRO A 1 215 ? -6.314 -13.873 12.220 1.00 89.25 215 PRO A O 1
ATOM 1688 N N . GLY A 1 216 ? -7.352 -13.474 14.162 1.00 89.06 216 GLY A N 1
ATOM 1689 C CA . GLY A 1 216 ? -8.712 -13.492 13.615 1.00 89.06 216 GLY A CA 1
ATOM 1690 C C . GLY A 1 216 ? -9.222 -12.145 13.089 1.00 89.06 216 GLY A C 1
ATOM 1691 O O . GLY A 1 216 ? -10.394 -12.049 12.738 1.00 89.06 216 GLY A O 1
ATOM 1692 N N . PHE A 1 217 ? -8.408 -11.084 13.084 1.00 93.00 217 PHE A N 1
ATOM 1693 C CA . PHE A 1 217 ? -8.839 -9.785 12.566 1.00 93.00 217 PHE A CA 1
ATOM 1694 C C . PHE A 1 217 ? -8.825 -9.789 11.035 1.00 93.00 217 PHE A C 1
ATOM 1696 O O . PHE A 1 217 ? -7.762 -9.911 10.419 1.00 93.00 217 PHE A O 1
ATOM 1703 N N . SER A 1 218 ? -9.992 -9.602 10.414 1.00 92.81 218 SER A N 1
ATOM 1704 C CA . SER A 1 218 ? -10.084 -9.405 8.970 1.00 92.81 218 SER A CA 1
ATOM 1705 C C . SER A 1 218 ? -9.611 -7.999 8.599 1.00 92.81 218 SER A C 1
ATOM 1707 O O . SER A 1 218 ? -10.167 -6.992 9.039 1.00 92.81 218 SER A O 1
ATOM 1709 N N . PHE A 1 219 ? -8.559 -7.920 7.783 1.00 93.12 219 PHE A N 1
ATOM 1710 C CA . PHE A 1 219 ? -8.023 -6.647 7.309 1.00 93.12 219 PHE A CA 1
ATOM 1711 C C . PHE A 1 219 ? -8.853 -6.118 6.131 1.00 93.12 219 PHE A C 1
ATOM 1713 O O . PHE A 1 219 ? -8.482 -6.248 4.968 1.00 93.12 219 PHE A O 1
ATOM 1720 N N . ASP A 1 220 ? -10.004 -5.524 6.433 1.00 91.81 220 ASP A N 1
ATOM 1721 C CA . ASP A 1 220 ? -10.861 -4.854 5.459 1.00 91.81 220 ASP A CA 1
ATOM 1722 C C . ASP A 1 220 ? -11.382 -3.510 5.995 1.00 91.81 220 ASP A C 1
ATOM 1724 O O . ASP A 1 220 ? -11.294 -3.184 7.184 1.00 91.81 220 ASP A O 1
ATOM 1728 N N . LEU A 1 221 ? -11.920 -2.675 5.100 1.00 91.75 221 LEU A N 1
ATOM 1729 C CA . LEU A 1 221 ? -12.409 -1.349 5.486 1.00 91.75 221 LEU A CA 1
ATOM 1730 C C . LEU A 1 221 ? -13.558 -1.433 6.506 1.00 91.75 221 LEU A C 1
ATOM 1732 O O . LEU A 1 221 ? -13.678 -0.558 7.366 1.00 91.75 221 LEU A O 1
ATOM 1736 N N . ALA A 1 222 ? -14.404 -2.462 6.414 1.00 91.69 222 ALA A N 1
ATOM 1737 C CA . ALA A 1 222 ? -15.529 -2.648 7.321 1.00 91.69 222 ALA A CA 1
ATOM 1738 C C . ALA A 1 222 ? -15.041 -2.881 8.756 1.00 91.69 222 ALA A C 1
ATOM 1740 O O . ALA A 1 222 ? -15.445 -2.136 9.654 1.00 91.69 222 ALA A O 1
ATOM 1741 N N . SER A 1 223 ? -14.117 -3.823 8.961 1.00 92.75 223 SER A N 1
ATOM 1742 C CA . SER A 1 223 ? -13.537 -4.114 10.272 1.00 92.75 223 SER A CA 1
ATOM 1743 C C . SER A 1 223 ? -12.717 -2.955 10.806 1.00 92.75 223 SER A C 1
ATOM 1745 O O . SER A 1 223 ? -12.894 -2.578 11.965 1.00 92.75 223 SER A O 1
ATOM 1747 N N . LEU A 1 224 ? -11.895 -2.303 9.978 1.00 94.00 224 LEU A N 1
ATOM 1748 C CA . LEU A 1 224 ? -11.124 -1.134 10.409 1.00 94.00 224 LEU A CA 1
ATOM 1749 C C . LEU A 1 224 ? -12.035 -0.014 10.942 1.00 94.00 224 LEU A C 1
ATOM 1751 O O . LEU A 1 224 ? -11.753 0.566 11.990 1.00 94.00 224 LEU A O 1
ATOM 1755 N N . ARG A 1 225 ? -13.180 0.252 10.296 1.00 92.56 225 ARG A N 1
ATOM 1756 C CA . ARG A 1 225 ? -14.158 1.259 10.758 1.00 92.56 225 ARG A CA 1
ATOM 1757 C C . ARG A 1 225 ? -14.873 0.879 12.059 1.00 92.56 225 ARG A C 1
ATOM 1759 O O . ARG A 1 225 ? -15.497 1.749 12.679 1.00 92.56 225 ARG A O 1
ATOM 1766 N N . THR A 1 226 ? -14.805 -0.372 12.515 1.00 92.38 226 THR A N 1
ATOM 1767 C CA . THR A 1 226 ? -15.326 -0.753 13.841 1.00 92.38 226 THR A CA 1
ATOM 1768 C C . THR A 1 226 ? -14.442 -0.241 14.983 1.00 92.38 226 THR A C 1
ATOM 1770 O O . THR A 1 2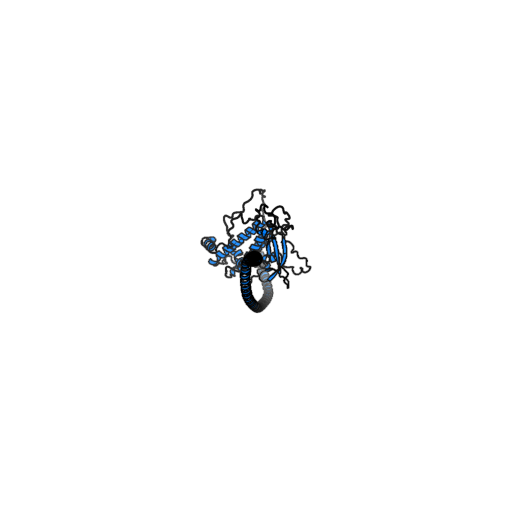26 ? -14.957 0.060 16.065 1.00 92.38 226 THR A O 1
ATOM 1773 N N . LEU A 1 227 ? -13.144 -0.059 14.719 1.00 93.19 227 LEU A N 1
ATOM 1774 C CA . LEU A 1 227 ? -12.150 0.371 15.697 1.00 93.19 227 LEU A CA 1
ATOM 1775 C C . LEU A 1 227 ? -12.255 1.874 15.952 1.00 93.19 227 LEU A C 1
ATOM 1777 O O . LEU A 1 227 ? -12.287 2.679 15.021 1.00 93.19 227 LEU A O 1
ATOM 1781 N N . LYS A 1 228 ? -12.282 2.266 17.227 1.00 92.19 228 LYS A N 1
ATOM 1782 C CA . LYS A 1 228 ? -12.507 3.649 17.664 1.00 92.19 228 LYS A CA 1
ATOM 1783 C C . LYS A 1 228 ? -11.453 4.613 17.118 1.00 92.19 228 LYS A C 1
ATOM 1785 O O . LYS A 1 228 ? -11.811 5.636 16.535 1.00 92.19 228 LYS A O 1
ATOM 1790 N N . TYR A 1 229 ? -10.173 4.266 17.270 1.00 93.12 229 TYR A N 1
ATOM 1791 C CA . TYR A 1 229 ? -9.056 5.082 16.787 1.00 93.12 229 TYR A CA 1
ATOM 1792 C C . TYR A 1 229 ? -9.132 5.297 15.270 1.00 93.12 229 TYR A C 1
ATOM 1794 O O . TYR A 1 229 ? -9.133 6.435 14.803 1.00 93.12 229 TYR A O 1
ATOM 1802 N N . PHE A 1 230 ? -9.273 4.212 14.498 1.00 95.12 230 PHE A N 1
ATOM 1803 C CA . PHE A 1 230 ? -9.333 4.294 13.040 1.00 95.12 230 PHE A CA 1
ATOM 1804 C C . PHE A 1 230 ? -10.581 5.026 12.558 1.00 95.12 230 PHE A C 1
ATOM 1806 O O . PHE A 1 230 ? -10.472 5.856 11.669 1.00 95.12 230 PHE A O 1
ATOM 1813 N N . ARG A 1 231 ? -11.757 4.788 13.153 1.00 94.19 231 ARG A N 1
ATOM 1814 C CA . ARG A 1 231 ? -12.996 5.498 12.793 1.00 94.19 231 ARG A CA 1
ATOM 1815 C C . ARG A 1 231 ? -12.841 7.013 12.911 1.00 94.19 231 ARG A C 1
ATOM 1817 O O . ARG A 1 231 ? -13.338 7.738 12.052 1.00 94.19 231 ARG A O 1
ATOM 1824 N N . ARG A 1 232 ? -12.150 7.478 13.954 1.00 93.12 232 ARG A N 1
ATOM 1825 C CA . ARG A 1 232 ? -11.863 8.900 14.156 1.00 93.12 232 ARG A CA 1
ATOM 1826 C C . ARG A 1 232 ? -10.927 9.440 13.074 1.00 93.12 232 ARG A C 1
ATOM 1828 O O . ARG A 1 232 ? -11.286 10.392 12.391 1.00 93.12 232 ARG A O 1
ATOM 1835 N N . VAL A 1 233 ? -9.779 8.790 12.868 1.00 93.94 233 VAL A N 1
ATOM 1836 C CA . VAL A 1 233 ? -8.804 9.169 11.824 1.00 93.94 233 VAL A CA 1
ATOM 1837 C C . VAL A 1 233 ? -9.440 9.132 10.428 1.00 93.94 233 VAL A C 1
ATOM 1839 O O . VAL A 1 233 ? -9.213 10.015 9.606 1.00 93.94 233 VAL A O 1
ATOM 1842 N N . TRP A 1 234 ? -10.300 8.148 10.171 1.00 93.94 234 TRP A N 1
ATOM 1843 C CA . TRP A 1 234 ? -11.051 8.005 8.931 1.00 93.94 234 TRP A CA 1
ATOM 1844 C C . TRP A 1 234 ? -11.920 9.231 8.638 1.00 93.94 234 TRP A C 1
ATOM 1846 O O . TRP A 1 234 ? -11.806 9.811 7.560 1.00 93.94 234 TRP A O 1
ATOM 1856 N N . ALA A 1 235 ? -12.759 9.624 9.601 1.00 91.88 235 ALA A N 1
ATOM 1857 C CA . ALA A 1 235 ? -13.717 10.714 9.438 1.00 91.88 235 ALA A CA 1
ATOM 1858 C C . ALA A 1 235 ? -13.061 12.105 9.449 1.00 91.88 235 ALA A C 1
ATOM 1860 O O . ALA A 1 235 ? -13.518 13.001 8.743 1.00 91.88 235 ALA A O 1
ATOM 1861 N N . GLU A 1 236 ? -12.006 12.299 10.245 1.00 91.69 236 GLU A N 1
ATOM 1862 C CA . GLU A 1 236 ? -11.347 13.602 10.404 1.00 91.69 236 GLU A CA 1
ATOM 1863 C C . GLU A 1 236 ? -10.282 13.867 9.321 1.00 91.69 236 GLU A C 1
ATOM 1865 O O . GLU A 1 236 ? -10.091 15.019 8.920 1.00 91.69 236 GLU A O 1
ATOM 1870 N N . GLU A 1 237 ? -9.595 12.828 8.825 1.00 91.88 237 GLU A N 1
ATOM 1871 C CA . GLU A 1 237 ? -8.374 12.988 8.017 1.00 91.88 237 GLU A CA 1
ATOM 1872 C C . GLU A 1 237 ? -8.404 12.240 6.676 1.00 91.88 237 GLU A C 1
ATOM 1874 O O . GLU A 1 237 ? -8.130 12.856 5.643 1.00 91.88 237 GLU A O 1
ATOM 1879 N N . LEU A 1 238 ? -8.727 10.939 6.662 1.00 92.88 238 LEU A N 1
ATOM 1880 C CA . LEU A 1 238 ? -8.553 10.096 5.466 1.00 92.88 238 LEU A CA 1
ATOM 1881 C C . LEU A 1 238 ? -9.614 10.359 4.394 1.00 92.88 238 LEU A C 1
ATOM 1883 O O . LEU A 1 238 ? -9.278 10.739 3.273 1.00 92.88 238 LEU A O 1
ATOM 1887 N N . GLU A 1 239 ? -10.891 10.174 4.734 1.00 90.31 239 GLU A N 1
ATOM 1888 C CA . GLU A 1 239 ? -12.004 10.332 3.792 1.00 90.31 239 GLU A CA 1
ATOM 1889 C C . GLU A 1 239 ? -12.093 11.769 3.238 1.00 90.31 239 GLU A C 1
ATOM 1891 O O . GLU A 1 239 ? -12.180 11.925 2.018 1.00 90.31 239 GLU A O 1
ATOM 1896 N N . PRO A 1 240 ? -11.937 12.834 4.055 1.00 89.81 240 PRO A N 1
ATOM 1897 C CA . PRO A 1 240 ? -11.934 14.209 3.553 1.00 89.81 240 PRO A CA 1
ATOM 1898 C C . PRO A 1 240 ? -10.727 14.581 2.676 1.00 89.81 240 PRO A C 1
ATOM 1900 O O . PRO A 1 240 ? -10.735 15.649 2.062 1.00 89.81 240 PRO A O 1
ATOM 1903 N N . CYS A 1 241 ? -9.663 13.768 2.629 1.00 88.44 241 CYS A N 1
ATOM 1904 C CA . CYS A 1 241 ? -8.485 14.060 1.804 1.00 88.44 241 CYS A CA 1
ATOM 1905 C C . CYS A 1 241 ? -8.787 13.944 0.297 1.00 88.44 241 CYS A C 1
ATOM 1907 O O . CYS A 1 241 ? -8.193 14.660 -0.520 1.00 88.44 241 CYS A O 1
ATOM 1909 N N . VAL A 1 242 ? -9.751 13.087 -0.061 1.00 87.00 242 VAL A N 1
ATOM 1910 C CA . VAL A 1 242 ? -10.185 12.822 -1.438 1.00 87.00 242 VAL A CA 1
ATOM 1911 C C . VAL A 1 242 ? -11.684 13.130 -1.558 1.00 87.00 242 VAL A C 1
ATOM 1913 O O . VAL A 1 242 ? -12.510 12.222 -1.488 1.00 87.00 242 VAL A O 1
ATOM 1916 N N . PRO A 1 243 ? -12.063 14.413 -1.718 1.00 79.38 243 PRO A N 1
ATOM 1917 C CA . PRO A 1 243 ? -13.467 14.830 -1.685 1.00 79.38 243 PRO A CA 1
ATOM 1918 C C . PRO A 1 243 ? -14.266 14.358 -2.905 1.00 79.38 243 PRO A C 1
ATOM 1920 O O . PRO A 1 243 ? -15.483 14.217 -2.833 1.00 79.38 243 PRO A O 1
ATOM 1923 N N . VAL A 1 244 ? -13.588 14.126 -4.031 1.00 84.50 244 VAL A N 1
ATOM 1924 C CA . VAL A 1 244 ? -14.194 13.666 -5.279 1.00 84.50 244 VAL A CA 1
ATOM 1925 C C . VAL A 1 244 ? -13.531 12.357 -5.670 1.00 84.50 244 VAL A C 1
ATOM 1927 O O . VAL A 1 244 ? -12.318 12.296 -5.868 1.00 84.50 244 VAL A O 1
ATOM 1930 N N . ILE A 1 245 ? -14.341 11.308 -5.771 1.00 85.50 245 ILE A N 1
ATOM 1931 C CA . ILE A 1 245 ? -13.906 9.980 -6.194 1.00 85.50 245 ILE A CA 1
ATOM 1932 C C . ILE A 1 245 ? -14.542 9.714 -7.559 1.00 85.50 245 ILE A C 1
ATOM 1934 O O . ILE A 1 245 ? -15.774 9.700 -7.652 1.00 85.50 245 ILE A O 1
ATOM 1938 N N . PRO A 1 246 ? -13.737 9.506 -8.615 1.00 82.81 246 PRO A N 1
ATOM 1939 C CA . PRO A 1 246 ? -14.252 9.138 -9.925 1.00 82.81 246 PRO A CA 1
ATOM 1940 C C . PRO A 1 246 ? -15.103 7.872 -9.853 1.00 82.81 246 PRO A C 1
ATOM 1942 O O . PRO A 1 246 ? -14.788 6.929 -9.121 1.00 82.81 246 PRO A O 1
ATOM 1945 N N . ALA A 1 247 ? -16.165 7.822 -10.655 1.00 76.38 247 ALA A N 1
ATOM 1946 C CA . ALA A 1 247 ? -16.882 6.574 -10.860 1.00 76.38 247 ALA A CA 1
ATOM 1947 C C . ALA A 1 247 ? -15.921 5.543 -11.466 1.00 76.38 247 ALA A C 1
ATOM 1949 O O . ALA A 1 247 ? -15.170 5.868 -12.384 1.00 76.38 247 ALA A O 1
ATOM 1950 N N . LEU A 1 248 ? -15.976 4.298 -10.984 1.00 72.00 248 LEU A N 1
ATOM 1951 C CA . LEU A 1 248 ? -15.250 3.198 -11.611 1.00 72.00 248 LEU A CA 1
ATOM 1952 C C . LEU A 1 248 ? -15.823 2.982 -13.014 1.00 72.00 248 LEU A C 1
ATOM 1954 O O . LEU A 1 248 ? -16.863 2.344 -13.174 1.00 72.00 248 LEU A O 1
ATOM 1958 N N . THR A 1 249 ? -15.165 3.543 -14.022 1.00 54.50 249 THR A N 1
ATOM 1959 C CA . THR A 1 249 ? -15.548 3.454 -15.429 1.00 54.50 249 THR A CA 1
ATOM 1960 C C . THR A 1 249 ? -15.365 2.018 -15.919 1.00 54.50 249 THR A C 1
ATOM 1962 O O . THR A 1 249 ? -14.265 1.481 -15.945 1.00 54.50 249 THR A O 1
ATOM 1965 N N . GLY A 1 250 ? -16.472 1.362 -16.265 1.00 52.09 250 GLY A N 1
ATOM 1966 C CA . GLY A 1 250 ? -16.505 0.017 -16.839 1.00 52.09 250 GLY A CA 1
ATOM 1967 C C . GLY A 1 250 ? -17.889 -0.231 -17.424 1.00 52.09 250 GLY A C 1
ATOM 1968 O O . GLY A 1 250 ? -18.864 -0.352 -16.684 1.00 52.09 250 GLY A O 1
ATOM 1969 N N . ASN A 1 251 ? -17.981 -0.223 -18.752 1.00 41.12 251 ASN A N 1
ATOM 1970 C CA . ASN A 1 251 ? -19.227 -0.169 -19.514 1.00 41.12 251 ASN A CA 1
ATOM 1971 C C . ASN A 1 251 ? -19.878 -1.556 -19.681 1.00 41.12 251 ASN A C 1
ATOM 1973 O O . ASN A 1 251 ? -20.208 -1.959 -20.793 1.00 41.12 251 ASN A O 1
ATOM 1977 N N . THR A 1 252 ? -20.071 -2.293 -18.585 1.00 42.16 252 THR A N 1
ATOM 1978 C CA . THR A 1 252 ? -20.699 -3.620 -18.637 1.00 42.16 252 THR A CA 1
ATOM 1979 C C . THR A 1 252 ? -21.901 -3.670 -17.703 1.00 42.16 252 THR A C 1
ATOM 1981 O O . THR A 1 252 ? -21.795 -3.533 -16.483 1.00 42.16 252 THR A O 1
ATOM 1984 N N . PHE A 1 253 ? -23.065 -3.900 -18.310 1.00 43.38 253 PHE A N 1
ATOM 1985 C CA . PHE A 1 253 ? -24.400 -4.047 -17.719 1.00 43.38 253 PHE A CA 1
ATOM 1986 C C . PHE A 1 253 ? -24.464 -5.024 -16.512 1.00 43.38 253 PHE A C 1
ATOM 1988 O O . PHE A 1 253 ? -25.404 -4.974 -15.721 1.00 43.38 253 PHE A O 1
ATOM 1995 N N . MET A 1 254 ? -23.435 -5.858 -16.301 1.00 42.25 254 MET A N 1
ATOM 1996 C CA . MET A 1 254 ? -23.300 -6.812 -15.188 1.00 42.25 254 MET A CA 1
ATOM 1997 C C . MET A 1 254 ? -22.733 -6.249 -13.866 1.00 42.25 254 MET A C 1
ATOM 1999 O O . MET A 1 254 ? -22.526 -7.001 -12.920 1.00 42.25 254 MET A O 1
ATOM 2003 N N . ARG A 1 255 ? -22.550 -4.933 -13.694 1.00 48.56 255 ARG A N 1
ATOM 2004 C CA . ARG A 1 255 ? -22.070 -4.368 -12.408 1.00 48.56 255 ARG A CA 1
ATOM 2005 C C . ARG A 1 255 ? -23.117 -4.239 -11.287 1.00 48.56 255 ARG A C 1
ATOM 2007 O O . ARG A 1 255 ? -22.839 -3.652 -10.239 1.00 48.56 255 ARG A O 1
ATOM 2014 N N . ARG A 1 256 ? -24.314 -4.824 -11.433 1.00 43.53 256 ARG A N 1
ATOM 2015 C CA . ARG A 1 256 ? -25.328 -4.844 -10.353 1.00 43.53 256 ARG A CA 1
ATOM 2016 C C . ARG A 1 256 ? -24.901 -5.706 -9.149 1.00 43.53 256 ARG A C 1
ATOM 2018 O O . ARG A 1 256 ? -25.465 -5.515 -8.074 1.00 43.53 256 ARG A O 1
ATOM 2025 N N . TRP A 1 257 ? -23.902 -6.581 -9.318 1.00 40.59 257 TRP A N 1
ATOM 2026 C CA . TRP A 1 257 ? -23.298 -7.425 -8.271 1.00 40.59 257 TRP A CA 1
ATOM 2027 C C . TRP A 1 257 ? -21.984 -6.879 -7.679 1.00 40.59 257 TRP A C 1
ATOM 2029 O O . TRP A 1 257 ? -21.663 -7.191 -6.540 1.00 40.59 257 TRP A O 1
ATOM 2039 N N . THR A 1 258 ? -21.287 -5.953 -8.348 1.00 46.91 258 THR A N 1
ATOM 2040 C CA . THR A 1 258 ? -20.178 -5.159 -7.760 1.00 46.91 258 THR A CA 1
ATOM 2041 C C . THR A 1 258 ? -20.663 -4.006 -6.868 1.00 46.91 258 THR A C 1
ATOM 2043 O O . THR A 1 258 ? -19.929 -3.057 -6.589 1.00 46.91 258 THR A O 1
ATOM 2046 N N . LYS A 1 259 ? -21.911 -4.069 -6.393 1.00 41.22 259 LYS A N 1
ATOM 2047 C CA . LYS A 1 259 ? -22.431 -3.206 -5.330 1.00 41.22 259 LYS A CA 1
ATOM 2048 C C . LYS A 1 259 ? -21.769 -3.594 -4.003 1.00 41.22 259 LYS A C 1
ATOM 2050 O O . LYS A 1 259 ? -22.372 -4.286 -3.194 1.00 41.22 259 LYS A O 1
ATOM 2055 N N . GLY A 1 260 ? -20.525 -3.184 -3.779 1.00 45.78 260 GLY A N 1
ATOM 2056 C CA . GLY A 1 260 ? -19.892 -3.432 -2.482 1.00 45.78 260 GLY A CA 1
ATOM 2057 C C . GLY A 1 260 ? -18.456 -2.958 -2.325 1.00 45.78 260 GLY A C 1
ATOM 2058 O O . GLY A 1 260 ? -18.081 -2.568 -1.225 1.00 45.78 260 GLY A O 1
ATOM 2059 N N . LYS A 1 261 ? -17.655 -2.924 -3.396 1.00 56.91 261 LYS A N 1
ATOM 2060 C CA . LYS A 1 261 ? -16.253 -2.496 -3.290 1.00 56.91 261 LYS A CA 1
ATOM 2061 C C . LYS A 1 261 ? -16.105 -1.052 -3.749 1.00 56.91 261 LYS A C 1
ATOM 2063 O O . LYS A 1 261 ? -16.070 -0.754 -4.939 1.00 56.91 261 LYS A O 1
ATOM 2068 N N . SER A 1 262 ? -16.092 -0.143 -2.778 1.00 77.12 262 SER A N 1
ATOM 2069 C CA . SER A 1 262 ? -15.769 1.264 -3.005 1.00 77.12 262 SER A CA 1
ATOM 2070 C C . SER A 1 262 ? -14.293 1.408 -3.392 1.00 77.12 262 SER A C 1
ATOM 2072 O O . SER A 1 262 ? -13.470 0.563 -3.042 1.00 77.12 262 SER A O 1
ATOM 2074 N N . PHE A 1 263 ? -13.942 2.507 -4.067 1.00 86.62 263 PHE A N 1
ATOM 2075 C CA . PHE A 1 263 ? -12.552 2.945 -4.280 1.00 86.62 263 PHE A CA 1
ATOM 2076 C C . PHE A 1 263 ? -11.668 2.726 -3.037 1.00 86.62 263 PHE A C 1
ATOM 2078 O O . PHE A 1 263 ? -10.556 2.213 -3.127 1.00 86.62 263 PHE A O 1
ATOM 2085 N N . TRP A 1 264 ? -12.210 3.045 -1.862 1.00 89.06 264 TRP A N 1
ATOM 2086 C CA . TRP A 1 264 ? -11.539 2.893 -0.582 1.00 89.06 264 TRP A CA 1
ATOM 2087 C C . TRP A 1 264 ? -11.243 1.446 -0.184 1.00 89.06 264 TRP A C 1
ATOM 2089 O O . TRP A 1 264 ? -10.182 1.195 0.374 1.00 89.06 264 TRP A O 1
ATOM 2099 N N . SER A 1 265 ? -12.134 0.491 -0.468 1.00 89.50 265 SER A N 1
ATOM 2100 C CA . SER A 1 265 ? -11.864 -0.931 -0.193 1.00 89.50 265 SER A CA 1
ATOM 2101 C C . SER A 1 265 ? -10.698 -1.432 -1.048 1.00 89.50 265 SER A C 1
ATOM 2103 O O . SER A 1 265 ? -9.787 -2.059 -0.518 1.00 89.50 265 SER A O 1
ATOM 2105 N N . VAL A 1 266 ? -10.647 -1.049 -2.329 1.00 88.69 266 VAL A N 1
ATOM 2106 C CA . VAL A 1 266 ? -9.525 -1.384 -3.226 1.00 88.69 266 VAL A CA 1
ATOM 2107 C C . VAL A 1 266 ? -8.203 -0.803 -2.707 1.00 88.69 266 VAL A C 1
ATOM 2109 O O . VAL A 1 266 ? -7.176 -1.480 -2.735 1.00 88.69 266 VAL A O 1
ATOM 2112 N N . LEU A 1 267 ? -8.234 0.428 -2.190 1.00 90.94 267 LEU A N 1
ATOM 2113 C CA . LEU A 1 267 ? -7.066 1.101 -1.621 1.00 90.94 267 LEU A CA 1
ATOM 2114 C C . LEU A 1 267 ? -6.573 0.428 -0.326 1.00 90.94 267 LEU A C 1
ATOM 2116 O O . LEU A 1 267 ? -5.375 0.189 -0.180 1.00 90.94 267 LEU A O 1
ATOM 2120 N N . VAL A 1 268 ? -7.491 0.092 0.589 1.00 92.62 268 VAL A N 1
ATOM 2121 C CA . VAL A 1 268 ? -7.190 -0.595 1.860 1.00 92.62 268 VAL A CA 1
ATOM 2122 C C . VAL A 1 268 ? -6.582 -1.972 1.606 1.00 92.62 268 VAL A C 1
ATOM 2124 O O . VAL A 1 268 ? -5.565 -2.313 2.203 1.00 92.62 268 VAL A O 1
ATOM 2127 N N . GLU A 1 269 ? -7.159 -2.734 0.680 1.00 89.50 269 GLU A N 1
ATOM 2128 C CA . GLU A 1 269 ? -6.707 -4.084 0.317 1.00 89.50 269 GLU A CA 1
ATOM 2129 C C . GLU A 1 269 ? -5.364 -4.084 -0.439 1.00 89.50 269 GLU A C 1
ATOM 2131 O O . GLU A 1 269 ? -4.795 -5.141 -0.688 1.00 89.50 269 GLU A O 1
ATOM 2136 N N . GLY A 1 270 ? -4.823 -2.912 -0.796 1.00 90.00 270 GLY A N 1
ATOM 2137 C CA . GLY A 1 270 ? -3.541 -2.800 -1.495 1.00 90.00 270 GLY A CA 1
ATOM 2138 C C . GLY A 1 270 ? -3.617 -3.105 -2.991 1.00 90.00 270 GLY A C 1
ATOM 2139 O O . GLY A 1 270 ? -2.596 -3.407 -3.598 1.00 90.00 270 GLY A O 1
ATOM 2140 N N . ARG A 1 271 ? -4.803 -2.992 -3.598 1.00 88.69 271 ARG A N 1
ATOM 2141 C CA . ARG A 1 271 ? -5.058 -3.280 -5.023 1.00 88.69 271 ARG A CA 1
ATOM 2142 C C . ARG A 1 271 ? -5.082 -2.022 -5.893 1.00 88.69 271 ARG A C 1
ATOM 2144 O O . ARG A 1 271 ? -5.788 -1.941 -6.896 1.00 88.69 271 ARG A O 1
ATOM 2151 N N . ALA A 1 272 ? -4.339 -1.008 -5.475 1.00 90.19 272 ALA A N 1
ATOM 2152 C CA . ALA A 1 272 ? -4.242 0.287 -6.127 1.00 90.19 272 ALA A CA 1
ATOM 2153 C C . ALA A 1 272 ? -2.765 0.610 -6.371 1.00 90.19 272 ALA A C 1
ATOM 2155 O O . ALA A 1 272 ? -1.980 0.663 -5.424 1.00 90.19 272 ALA A O 1
ATOM 2156 N N . ILE A 1 273 ? -2.390 0.829 -7.631 1.00 90.88 273 ILE A N 1
ATOM 2157 C CA . ILE A 1 273 ? -1.001 1.069 -8.043 1.00 90.88 273 ILE A CA 1
ATOM 2158 C C . ILE A 1 273 ? -0.920 2.416 -8.751 1.00 90.88 273 ILE A C 1
ATOM 2160 O O . ILE A 1 273 ? -1.720 2.707 -9.638 1.00 90.88 273 ILE A O 1
ATOM 2164 N N . ILE A 1 274 ? 0.050 3.239 -8.353 1.00 92.31 274 ILE A N 1
ATOM 2165 C CA . ILE A 1 274 ? 0.356 4.509 -9.015 1.00 92.31 274 ILE A CA 1
ATOM 2166 C C . ILE A 1 274 ? 1.630 4.314 -9.825 1.00 92.31 274 ILE A C 1
ATOM 2168 O O . ILE A 1 274 ? 2.696 4.118 -9.246 1.00 92.31 274 ILE A O 1
ATOM 2172 N N . GLU A 1 275 ? 1.523 4.407 -11.143 1.00 90.00 275 GLU A N 1
ATOM 2173 C CA . GLU A 1 275 ? 2.629 4.180 -12.075 1.00 90.00 275 GLU A CA 1
ATOM 2174 C C . GLU A 1 275 ? 2.844 5.393 -12.992 1.00 90.00 275 GLU A C 1
ATOM 2176 O O . GLU A 1 275 ? 1.893 6.125 -13.295 1.00 90.00 275 GLU A O 1
ATOM 2181 N N . PRO A 1 276 ? 4.087 5.659 -13.421 1.00 90.69 276 PRO A N 1
ATOM 2182 C CA . PRO A 1 276 ? 4.359 6.686 -14.415 1.00 90.69 276 PRO A CA 1
ATOM 2183 C C . PRO A 1 276 ? 3.814 6.276 -15.791 1.00 90.69 276 PRO A C 1
ATOM 2185 O O . PRO A 1 276 ? 3.887 5.118 -16.188 1.00 90.69 276 PRO A O 1
ATOM 2188 N N . VAL A 1 277 ? 3.320 7.248 -16.559 1.00 87.69 277 VAL A N 1
ATOM 2189 C CA . VAL A 1 277 ? 2.826 7.038 -17.936 1.00 87.69 277 VAL A CA 1
ATOM 2190 C C . VAL A 1 277 ? 3.945 6.574 -18.875 1.00 87.69 277 VAL A C 1
ATOM 2192 O O . VAL A 1 277 ? 3.712 5.779 -19.780 1.00 87.69 277 VAL A O 1
ATOM 2195 N N . ALA A 1 278 ? 5.166 7.060 -18.659 1.00 84.62 278 ALA A N 1
ATOM 2196 C CA . ALA A 1 278 ? 6.363 6.609 -19.354 1.00 84.62 278 ALA A CA 1
ATOM 2197 C C . ALA A 1 278 ? 7.522 6.517 -18.361 1.00 84.62 278 ALA A C 1
ATOM 2199 O O . ALA A 1 278 ? 7.631 7.367 -17.482 1.00 84.62 278 ALA A O 1
ATOM 2200 N N . GLY A 1 279 ? 8.433 5.554 -18.531 1.00 78.75 279 GLY A N 1
ATOM 2201 C CA . GLY A 1 279 ? 9.581 5.387 -17.623 1.00 78.75 279 GLY A CA 1
ATOM 2202 C C . GLY A 1 279 ? 10.467 6.636 -17.513 1.00 78.75 279 GLY A C 1
ATOM 2203 O O . GLY A 1 279 ? 11.044 6.909 -16.468 1.00 78.75 279 GLY A O 1
ATOM 2204 N N . VAL A 1 280 ? 10.501 7.472 -18.558 1.00 78.00 280 VAL A N 1
ATOM 2205 C CA . VAL A 1 280 ? 11.214 8.756 -18.522 1.00 78.00 280 VAL A CA 1
ATOM 2206 C C . VAL A 1 280 ? 10.629 9.722 -17.481 1.00 78.00 280 VAL A C 1
ATOM 2208 O O . VAL A 1 280 ? 11.383 10.512 -16.916 1.00 78.00 280 VAL A O 1
ATOM 2211 N N . ASN A 1 281 ? 9.330 9.628 -17.163 1.00 81.50 281 ASN A N 1
ATOM 2212 C CA . ASN A 1 281 ? 8.624 10.518 -16.232 1.00 81.50 281 ASN A CA 1
ATOM 2213 C C . ASN A 1 281 ? 9.177 10.480 -14.807 1.00 81.50 281 ASN A C 1
ATOM 2215 O O . ASN A 1 281 ? 9.105 11.495 -14.119 1.00 81.50 281 ASN A O 1
ATOM 2219 N N . GLU A 1 282 ? 9.766 9.363 -14.376 1.00 74.81 282 GLU A N 1
ATOM 2220 C CA . GLU A 1 282 ? 10.364 9.246 -13.038 1.00 74.81 282 GLU A CA 1
ATOM 2221 C C . GLU A 1 282 ? 11.559 10.188 -12.849 1.00 74.81 282 GLU A C 1
ATOM 2223 O O . GLU A 1 282 ? 11.865 10.608 -11.736 1.00 74.81 282 GLU A O 1
ATOM 2228 N N . THR A 1 283 ? 12.218 10.567 -13.947 1.00 69.62 283 THR A N 1
ATOM 2229 C CA . THR A 1 283 ? 13.396 11.441 -13.913 1.00 69.62 283 THR A CA 1
ATOM 2230 C C . THR A 1 283 ? 13.056 12.933 -13.944 1.00 69.62 283 THR A C 1
ATOM 2232 O O . THR A 1 283 ? 13.946 13.763 -13.745 1.00 69.62 283 THR A O 1
ATOM 2235 N N . PHE A 1 284 ? 11.791 13.302 -14.181 1.00 67.31 284 PHE A N 1
ATOM 2236 C CA . PHE A 1 284 ? 11.375 14.703 -14.259 1.00 67.31 284 PHE A CA 1
ATOM 2237 C C . PHE A 1 284 ? 10.788 15.171 -12.937 1.00 67.31 284 PHE A C 1
ATOM 2239 O O . PHE A 1 284 ? 9.690 14.789 -12.537 1.00 67.31 284 PHE A O 1
ATOM 2246 N N . LYS A 1 285 ? 11.535 16.053 -12.277 1.00 64.69 285 LYS A N 1
ATOM 2247 C CA . LYS A 1 285 ? 11.117 16.727 -11.049 1.00 64.69 285 LYS A CA 1
ATOM 2248 C C . LYS A 1 285 ? 10.411 18.044 -11.371 1.00 64.69 285 LYS A C 1
ATOM 2250 O O . LYS A 1 285 ? 10.571 18.593 -12.461 1.00 64.69 285 LYS A O 1
ATOM 2255 N N . LEU A 1 286 ? 9.661 18.579 -10.405 1.00 60.19 286 LEU A N 1
ATOM 2256 C CA . LEU A 1 286 ? 8.953 19.867 -10.517 1.00 60.19 286 LEU A CA 1
ATOM 2257 C C . LEU A 1 286 ? 9.879 21.046 -10.884 1.00 60.19 286 LEU A C 1
ATOM 2259 O O . LEU A 1 286 ? 9.425 22.038 -11.445 1.00 60.19 286 LEU A O 1
ATOM 2263 N N . THR A 1 287 ? 11.182 20.913 -10.627 1.00 55.31 287 THR A N 1
ATOM 2264 C CA . THR A 1 287 ? 12.245 21.872 -10.962 1.00 55.31 287 THR A CA 1
ATOM 2265 C C . THR A 1 287 ? 12.702 21.821 -12.428 1.00 55.31 287 THR A C 1
ATOM 2267 O O . THR A 1 287 ? 13.555 22.614 -12.836 1.00 55.31 287 THR A O 1
ATOM 2270 N N . TYR A 1 288 ? 12.163 20.915 -13.251 1.00 61.31 288 TYR A N 1
ATOM 2271 C CA . TYR A 1 288 ? 12.580 20.748 -14.642 1.00 61.31 288 TYR A CA 1
ATOM 2272 C C . TYR A 1 288 ? 12.188 21.951 -15.518 1.00 61.31 288 TYR A C 1
ATOM 2274 O O . TYR A 1 288 ? 11.018 22.264 -15.717 1.00 61.31 288 TYR A O 1
ATOM 2282 N N . LYS A 1 289 ? 13.198 22.606 -16.104 1.00 58.91 289 LYS A N 1
ATOM 2283 C CA . LYS A 1 289 ? 13.056 23.825 -16.924 1.00 58.91 289 LYS A CA 1
ATOM 2284 C C . LYS A 1 289 ? 13.023 23.572 -18.441 1.00 58.91 289 LYS A C 1
ATOM 2286 O O . LYS A 1 289 ? 13.493 24.401 -19.212 1.00 58.91 289 LYS A O 1
ATOM 2291 N N . GLY A 1 290 ? 12.495 22.429 -18.890 1.00 58.00 290 GLY A N 1
ATOM 2292 C CA . GLY A 1 290 ? 12.077 22.256 -20.294 1.00 58.00 290 GLY A CA 1
ATOM 2293 C C . GLY A 1 290 ? 13.179 22.174 -21.361 1.00 58.00 290 GLY A C 1
ATOM 2294 O O . GLY A 1 290 ? 12.896 22.398 -22.534 1.00 58.00 290 GLY A O 1
ATOM 2295 N N . VAL A 1 291 ? 14.433 21.874 -21.006 1.00 57.31 291 VAL A N 1
ATOM 2296 C CA . VAL A 1 291 ? 15.550 21.927 -21.976 1.00 57.31 291 VAL A CA 1
ATOM 2297 C C . VAL A 1 291 ? 15.661 20.658 -22.842 1.00 57.31 291 VAL A C 1
ATOM 2299 O O . VAL A 1 291 ? 16.174 20.719 -23.959 1.00 57.31 291 VAL A O 1
ATOM 2302 N N . ARG A 1 292 ? 15.172 19.497 -22.376 1.00 60.06 292 ARG A N 1
ATOM 2303 C CA . ARG A 1 292 ? 15.306 18.224 -23.117 1.00 60.06 292 ARG A CA 1
ATOM 2304 C C . ARG A 1 292 ? 14.188 18.075 -24.157 1.00 60.06 292 ARG A C 1
ATOM 2306 O O . ARG A 1 292 ? 13.014 18.114 -23.811 1.00 60.06 292 ARG A O 1
ATOM 2313 N N . ARG A 1 293 ? 14.560 17.882 -25.426 1.00 59.88 293 ARG A N 1
ATOM 2314 C CA . ARG A 1 293 ? 13.642 17.621 -26.552 1.00 59.88 293 ARG A CA 1
ATOM 2315 C C . ARG A 1 293 ? 13.760 16.164 -27.012 1.00 59.88 293 ARG A C 1
ATOM 2317 O O . ARG A 1 293 ? 14.813 15.552 -26.847 1.00 59.88 293 ARG A O 1
ATOM 2324 N N . GLY A 1 294 ? 12.708 15.628 -27.630 1.00 65.81 294 GLY A N 1
ATOM 2325 C CA . GLY A 1 294 ? 12.702 14.272 -28.198 1.00 65.81 294 GLY A CA 1
ATOM 2326 C C . GLY A 1 294 ? 12.363 13.181 -27.175 1.00 65.81 294 GLY A C 1
ATOM 2327 O O . GLY A 1 294 ? 11.526 13.398 -26.306 1.00 65.81 294 GLY A O 1
ATOM 2328 N N . SER A 1 295 ? 13.002 12.008 -27.271 1.00 62.56 295 SER A N 1
ATOM 2329 C CA . SER A 1 295 ? 12.706 10.819 -26.442 1.00 62.56 295 SER A CA 1
ATOM 2330 C C . SER A 1 295 ? 12.998 10.982 -24.945 1.00 62.56 295 SER A C 1
ATOM 2332 O O . SER A 1 295 ? 12.581 10.152 -24.146 1.00 62.56 295 SER A O 1
ATOM 2334 N N . GLY A 1 296 ? 13.706 12.046 -24.560 1.00 66.25 296 GLY A N 1
ATOM 2335 C CA . GLY A 1 296 ? 14.007 12.403 -23.176 1.00 66.25 296 GLY A CA 1
ATOM 2336 C C . GLY A 1 296 ? 13.182 13.580 -22.660 1.00 66.25 296 GLY A C 1
ATOM 2337 O O . GLY A 1 296 ? 13.709 14.356 -21.867 1.00 66.25 296 GLY A O 1
ATOM 2338 N N . ALA A 1 297 ? 11.956 13.772 -23.149 1.00 75.12 297 ALA A N 1
ATOM 2339 C CA . ALA A 1 297 ? 10.985 14.728 -22.619 1.00 75.12 297 ALA A CA 1
ATOM 2340 C C . ALA A 1 297 ? 9.909 13.991 -21.792 1.00 75.12 297 ALA A C 1
ATOM 2342 O O . ALA A 1 297 ? 9.605 12.836 -22.099 1.00 75.12 297 ALA A O 1
ATOM 2343 N N . PRO A 1 298 ? 9.327 14.629 -20.760 1.00 79.69 298 PRO A N 1
ATOM 2344 C CA . PRO A 1 298 ? 8.245 14.026 -19.990 1.00 79.69 298 PRO A CA 1
ATOM 2345 C C . PRO A 1 298 ? 7.012 13.806 -20.872 1.00 79.69 298 PRO A C 1
ATOM 2347 O O . PRO A 1 298 ? 6.649 14.659 -21.683 1.00 79.69 298 PRO A O 1
ATOM 2350 N N . VAL A 1 299 ? 6.350 12.667 -20.684 1.00 85.38 299 VAL A N 1
ATOM 2351 C CA . VAL A 1 299 ? 5.141 12.277 -21.412 1.00 85.38 299 VAL A CA 1
ATOM 2352 C C . VAL A 1 299 ? 3.939 12.435 -20.490 1.00 85.38 299 VAL A C 1
ATOM 2354 O O . VAL A 1 299 ? 3.815 11.726 -19.494 1.00 85.38 299 VAL A O 1
ATOM 2357 N N . ALA A 1 300 ? 3.039 13.353 -20.827 1.00 87.12 300 ALA A N 1
ATOM 2358 C CA . ALA A 1 300 ? 1.810 13.591 -20.078 1.00 87.12 300 ALA A CA 1
ATOM 2359 C C . ALA A 1 300 ? 0.578 13.150 -20.873 1.00 87.12 300 ALA A C 1
ATOM 2361 O O . ALA A 1 300 ? 0.531 13.292 -22.097 1.00 87.12 300 ALA A O 1
ATOM 2362 N N . LEU A 1 301 ? -0.441 12.663 -20.166 1.00 87.94 301 LEU A N 1
ATOM 2363 C CA . LEU A 1 301 ? -1.768 12.457 -20.742 1.00 87.94 301 LEU A CA 1
ATOM 2364 C C . LEU A 1 301 ? -2.475 13.800 -20.962 1.00 87.94 301 LEU A C 1
ATOM 2366 O O . LEU A 1 301 ? -2.275 14.754 -20.207 1.00 87.94 301 LEU A O 1
ATOM 2370 N N . LYS A 1 302 ? -3.312 13.855 -22.003 1.00 87.94 302 LYS A N 1
ATOM 2371 C CA . LYS A 1 302 ? -4.103 15.046 -22.349 1.00 87.94 302 LYS A CA 1
ATOM 2372 C C . LYS A 1 302 ? -5.389 15.170 -21.537 1.00 87.94 302 LYS A C 1
ATOM 2374 O O . LYS A 1 302 ? -5.905 16.273 -21.410 1.00 87.94 302 LYS A O 1
ATOM 2379 N N . ASP A 1 303 ? -5.895 14.060 -21.009 1.00 89.94 303 ASP A N 1
ATOM 2380 C CA . ASP A 1 303 ? -7.117 14.047 -20.213 1.00 89.94 303 ASP A CA 1
ATOM 2381 C C . ASP A 1 303 ? -6.940 14.831 -18.904 1.00 89.94 303 ASP A C 1
ATOM 2383 O O . ASP A 1 303 ? -5.852 14.875 -18.319 1.00 89.94 303 ASP A O 1
ATOM 2387 N N . ALA A 1 304 ? -8.032 15.432 -18.425 1.00 92.19 304 ALA A N 1
ATOM 2388 C CA . ALA A 1 304 ? -8.054 16.118 -17.140 1.00 92.19 304 ALA A CA 1
ATOM 2389 C C . ALA A 1 304 ? -7.781 15.138 -15.986 1.00 92.19 304 ALA A C 1
ATOM 2391 O O . ALA A 1 304 ? -8.106 13.953 -16.057 1.00 92.19 304 ALA A O 1
ATOM 2392 N N . CYS A 1 305 ? -7.212 15.641 -14.887 1.00 92.62 305 CYS A N 1
ATOM 2393 C CA . CYS A 1 305 ? -6.977 14.838 -13.690 1.00 92.62 305 CYS A CA 1
ATOM 2394 C C . CYS A 1 305 ? -8.305 14.287 -13.157 1.00 92.62 305 CYS A C 1
ATOM 2396 O O . CYS A 1 305 ? -9.219 15.058 -12.866 1.00 92.62 305 CYS A O 1
ATOM 2398 N N . ALA A 1 306 ? -8.397 12.972 -12.959 1.00 91.94 306 ALA A N 1
ATOM 2399 C CA . ALA A 1 306 ? -9.662 12.338 -12.597 1.00 91.94 306 ALA A CA 1
ATOM 2400 C C . ALA A 1 306 ? -10.201 12.809 -11.232 1.00 91.94 306 ALA A C 1
ATOM 2402 O O . ALA A 1 306 ? -11.407 12.919 -11.047 1.00 91.94 306 ALA A O 1
ATOM 2403 N N . PHE A 1 307 ? -9.316 13.110 -10.277 1.00 90.50 307 PHE A N 1
ATOM 2404 C CA . PHE A 1 307 ? -9.701 13.412 -8.893 1.00 90.50 307 PHE A CA 1
ATOM 2405 C C . PHE A 1 307 ? -9.979 14.893 -8.630 1.00 90.50 307 PHE A C 1
ATOM 2407 O O . PHE A 1 307 ? -10.873 15.212 -7.854 1.00 90.50 307 PHE A O 1
ATOM 2414 N N . CYS A 1 308 ? -9.216 15.810 -9.230 1.00 90.19 308 CYS A N 1
ATOM 2415 C CA . CYS A 1 308 ? -9.401 17.250 -9.010 1.00 90.19 308 CYS A CA 1
ATOM 2416 C C . CYS A 1 308 ? -9.948 18.002 -10.228 1.00 90.19 308 CYS A C 1
ATOM 2418 O O . CYS A 1 308 ? -10.240 19.188 -10.111 1.00 90.19 308 CYS A O 1
ATOM 2420 N N . GLY A 1 309 ? -10.059 17.353 -11.390 1.00 90.06 309 GLY A N 1
ATOM 2421 C CA . GLY A 1 309 ? -10.518 17.979 -12.630 1.00 90.06 309 GLY A CA 1
ATOM 2422 C C . GLY A 1 309 ? -9.529 18.969 -13.252 1.00 90.06 309 GLY A C 1
ATOM 2423 O O . GLY A 1 309 ? -9.867 19.601 -14.249 1.00 90.06 309 GLY A O 1
ATOM 2424 N N . GLU A 1 310 ? -8.321 19.123 -12.694 1.00 90.12 310 GLU A N 1
ATOM 2425 C CA . GLU A 1 310 ? -7.300 20.012 -13.256 1.00 90.12 310 GLU A CA 1
ATOM 2426 C C . GLU A 1 310 ? -7.011 19.601 -14.700 1.00 90.12 310 GLU A C 1
ATOM 2428 O O . GLU A 1 310 ? -6.701 18.431 -14.947 1.00 90.12 310 GLU A O 1
ATOM 2433 N N . ASN A 1 311 ? -7.077 20.563 -15.624 1.00 92.50 311 ASN A N 1
ATOM 2434 C CA . ASN A 1 311 ? -6.920 20.366 -17.068 1.00 92.50 311 ASN A CA 1
ATOM 2435 C C . ASN A 1 311 ? -5.787 21.215 -17.684 1.00 92.50 311 ASN A C 1
ATOM 2437 O O . ASN A 1 311 ? -5.443 21.036 -18.847 1.00 92.50 311 ASN A O 1
ATOM 2441 N N . LYS A 1 312 ? -5.139 22.094 -16.911 1.00 87.50 312 LYS A N 1
ATOM 2442 C CA . LYS A 1 312 ? -3.993 22.881 -17.388 1.00 87.50 312 LYS A CA 1
ATOM 2443 C C . LYS A 1 312 ? -2.810 21.998 -17.779 1.00 87.50 312 LYS A C 1
ATOM 2445 O O . LYS A 1 312 ? -2.546 20.988 -17.129 1.00 87.50 312 LYS A O 1
ATOM 2450 N N . ASP A 1 313 ? -2.096 22.400 -18.818 1.00 81.81 313 ASP A N 1
ATOM 2451 C CA . ASP A 1 313 ? -0.911 21.742 -19.377 1.00 81.81 313 ASP A CA 1
ATOM 2452 C C . ASP A 1 313 ? 0.308 22.687 -19.438 1.00 81.81 313 ASP A C 1
ATOM 2454 O O . ASP A 1 313 ? 1.341 22.358 -20.017 1.00 81.81 313 ASP A O 1
ATOM 2458 N N . ASP A 1 314 ? 0.204 23.849 -18.791 1.00 79.38 314 ASP A N 1
ATOM 2459 C CA . ASP A 1 314 ? 1.197 24.924 -18.787 1.00 79.38 314 ASP A CA 1
ATOM 2460 C C . ASP A 1 314 ? 2.419 24.635 -17.901 1.00 79.38 314 ASP A C 1
ATOM 2462 O O . ASP A 1 314 ? 3.506 25.173 -18.125 1.00 79.38 314 ASP A O 1
ATOM 2466 N N . ARG A 1 315 ? 2.248 23.793 -16.877 1.00 79.69 315 ARG A N 1
ATOM 2467 C CA . ARG A 1 315 ? 3.276 23.471 -15.883 1.00 79.69 315 ARG A CA 1
ATOM 2468 C C . ARG A 1 315 ? 3.303 21.983 -15.566 1.00 79.69 315 ARG A C 1
ATOM 2470 O O . ARG A 1 315 ? 2.274 21.310 -15.552 1.00 79.69 315 ARG A O 1
ATOM 2477 N N . LEU A 1 316 ? 4.482 21.480 -15.202 1.00 78.81 316 LEU A N 1
ATOM 2478 C CA . LEU A 1 316 ? 4.673 20.075 -14.816 1.00 78.81 316 LEU A CA 1
ATOM 2479 C C . LEU A 1 316 ? 3.863 19.666 -13.584 1.00 78.81 316 LEU A C 1
ATOM 2481 O O . LEU A 1 316 ? 3.467 18.511 -13.481 1.00 78.81 316 LEU A O 1
ATOM 2485 N N . GLU A 1 317 ? 3.581 20.600 -12.672 1.00 78.62 317 GLU A N 1
ATOM 2486 C CA . GLU A 1 317 ? 2.696 20.358 -11.523 1.00 78.62 317 GLU A CA 1
ATOM 2487 C C . GLU A 1 317 ? 1.281 19.936 -11.941 1.00 78.62 317 GLU A C 1
ATOM 2489 O O . GLU A 1 317 ? 0.648 19.110 -11.276 1.00 78.62 317 GLU A O 1
ATOM 2494 N N . HIS A 1 318 ? 0.802 20.461 -13.069 1.00 84.81 318 HIS A N 1
ATOM 2495 C CA . HIS A 1 318 ? -0.516 20.162 -13.618 1.00 84.81 318 HIS A CA 1
ATOM 2496 C C . HIS A 1 318 ? -0.485 18.981 -14.599 1.00 84.81 318 HIS A C 1
ATOM 2498 O O . HIS A 1 318 ? -1.523 18.367 -14.850 1.00 84.81 318 HIS A O 1
ATOM 2504 N N . ALA A 1 319 ? 0.696 18.626 -15.114 1.00 86.75 319 ALA A N 1
ATOM 2505 C CA . ALA A 1 319 ? 0.880 17.562 -16.091 1.00 86.75 319 ALA A CA 1
ATOM 2506 C C . ALA A 1 319 ? 0.528 16.174 -15.524 1.00 86.75 319 ALA A C 1
ATOM 2508 O O . ALA A 1 319 ? 0.845 15.832 -14.382 1.00 86.75 319 ALA A O 1
ATOM 2509 N N . ARG A 1 320 ? -0.119 15.342 -16.351 1.00 92.31 320 ARG A N 1
ATOM 2510 C CA . ARG A 1 320 ? -0.626 14.018 -15.961 1.00 92.31 320 ARG A CA 1
ATOM 2511 C C . ARG A 1 320 ? 0.418 12.971 -16.299 1.00 92.31 320 ARG A C 1
ATOM 2513 O O . ARG A 1 320 ? 0.291 12.239 -17.276 1.00 92.31 320 ARG A O 1
ATOM 2520 N N . LEU A 1 321 ? 1.499 12.990 -15.524 1.00 89.81 321 LEU A N 1
ATOM 2521 C CA . LEU A 1 321 ? 2.661 12.118 -15.711 1.00 89.81 321 LEU A CA 1
ATOM 2522 C C . LEU A 1 321 ? 2.466 10.721 -15.109 1.00 89.81 321 LEU A C 1
ATOM 2524 O O . LEU A 1 321 ? 3.276 9.835 -15.382 1.00 89.81 321 LEU A O 1
ATOM 2528 N N . TYR A 1 322 ? 1.418 10.530 -14.304 1.00 91.75 322 TYR A N 1
ATOM 2529 C CA . TYR A 1 322 ? 1.135 9.299 -13.572 1.00 91.75 322 TYR A CA 1
ATOM 2530 C C . TYR A 1 322 ? -0.318 8.861 -13.749 1.00 91.75 322 TYR A C 1
ATOM 2532 O O . TYR A 1 322 ? -1.217 9.693 -13.896 1.00 91.75 322 TYR A O 1
ATOM 2540 N N . ASN A 1 323 ? -0.533 7.552 -13.652 1.00 92.94 323 ASN A N 1
ATOM 2541 C CA . ASN A 1 323 ? -1.840 6.916 -13.612 1.00 92.94 323 ASN A CA 1
ATOM 2542 C C . ASN A 1 323 ? -2.042 6.180 -12.293 1.00 92.94 323 ASN A C 1
ATOM 2544 O O . ASN A 1 323 ? -1.143 5.487 -11.822 1.00 92.94 323 ASN A O 1
ATOM 2548 N N . LEU A 1 324 ? -3.249 6.270 -11.739 1.00 93.00 324 LEU A N 1
ATOM 2549 C CA . LEU A 1 324 ? -3.732 5.321 -10.745 1.00 93.00 324 LEU A CA 1
ATOM 2550 C C . LEU A 1 324 ? -4.457 4.185 -11.459 1.00 93.00 324 LEU A C 1
ATOM 2552 O O . LEU A 1 324 ? -5.488 4.418 -12.089 1.00 93.00 324 LEU A O 1
ATOM 2556 N N . ARG A 1 325 ? -3.962 2.962 -11.304 1.00 91.06 325 ARG A N 1
ATOM 2557 C CA . ARG A 1 325 ? -4.644 1.740 -11.721 1.00 91.06 325 ARG A CA 1
ATOM 2558 C C . ARG A 1 325 ? -5.255 1.047 -10.515 1.00 91.06 325 ARG A C 1
ATOM 2560 O O . ARG A 1 325 ? -4.585 0.826 -9.507 1.00 91.06 325 ARG A O 1
ATOM 2567 N N . LEU A 1 326 ? -6.535 0.725 -10.625 1.00 89.12 326 LEU A N 1
ATOM 2568 C CA . LEU A 1 326 ? -7.252 -0.098 -9.662 1.00 89.12 326 LEU A CA 1
ATOM 2569 C C . LEU A 1 326 ? -7.360 -1.512 -10.206 1.00 89.12 326 LEU A C 1
ATOM 2571 O O . LEU A 1 326 ? -7.685 -1.688 -11.380 1.00 89.12 326 LEU A O 1
ATOM 2575 N N . TYR A 1 327 ? -7.161 -2.495 -9.339 1.00 86.06 327 TYR A N 1
ATOM 2576 C CA . TYR A 1 327 ? -7.178 -3.905 -9.691 1.00 86.06 327 TYR A CA 1
ATOM 2577 C C . TYR A 1 327 ? -8.302 -4.646 -8.961 1.00 86.06 327 TYR A C 1
ATOM 2579 O O . TYR A 1 327 ? -8.604 -4.389 -7.792 1.00 86.06 327 TYR A O 1
ATOM 2587 N N . GLY A 1 328 ? -8.957 -5.552 -9.679 1.00 81.31 328 GLY A N 1
ATOM 2588 C CA . GLY A 1 328 ? -10.000 -6.442 -9.173 1.00 81.31 328 GLY A CA 1
ATOM 2589 C C . GLY A 1 328 ? -9.683 -7.895 -9.525 1.00 81.31 328 GLY A C 1
ATOM 2590 O O . GLY A 1 328 ? -8.772 -8.127 -10.316 1.00 81.31 328 GLY A O 1
ATOM 2591 N N . PRO A 1 329 ? -10.388 -8.868 -8.926 1.00 75.81 329 PRO A N 1
ATOM 2592 C CA . PRO A 1 329 ? -10.161 -10.278 -9.229 1.00 75.81 329 PRO A CA 1
ATOM 2593 C C . PRO A 1 329 ? -10.383 -10.515 -10.727 1.00 75.81 329 PRO A C 1
ATOM 2595 O O . PRO A 1 329 ? -11.389 -10.051 -11.271 1.00 75.81 329 PRO A O 1
ATOM 2598 N N . ALA A 1 330 ? -9.430 -11.167 -11.394 1.00 67.62 330 ALA A N 1
ATOM 2599 C CA . ALA A 1 330 ? -9.584 -11.528 -12.797 1.00 67.62 330 ALA A CA 1
ATOM 2600 C C . ALA A 1 330 ? -10.617 -12.660 -12.928 1.00 67.62 330 ALA A C 1
ATOM 2602 O O . ALA A 1 330 ? -10.637 -13.587 -12.116 1.00 67.62 330 ALA A O 1
ATOM 2603 N N . GLU A 1 331 ? -11.487 -12.590 -13.935 1.00 62.53 331 GLU A N 1
ATOM 2604 C CA . GLU A 1 331 ? -12.349 -13.725 -14.273 1.00 62.53 331 GLU A CA 1
ATOM 2605 C C . GLU A 1 331 ? -11.499 -14.876 -14.841 1.00 62.53 331 GLU A C 1
ATOM 2607 O O . GLU A 1 331 ? -10.395 -14.666 -15.348 1.00 62.53 331 GLU A O 1
ATOM 2612 N N . ALA A 1 332 ? -11.987 -16.113 -14.709 1.00 45.31 332 ALA A N 1
ATOM 2613 C CA . ALA A 1 332 ? -11.263 -17.308 -15.131 1.00 45.31 332 ALA A CA 1
ATOM 2614 C C . ALA A 1 332 ? -10.966 -17.267 -16.643 1.00 45.31 332 ALA A C 1
ATOM 2616 O O . ALA A 1 332 ? -11.845 -17.478 -17.475 1.00 45.31 332 ALA A O 1
ATOM 2617 N N . GLY A 1 333 ? -9.705 -16.985 -16.972 1.00 52.94 333 GLY A N 1
ATOM 2618 C CA . GLY A 1 333 ? -9.216 -16.744 -18.327 1.00 52.94 333 GLY A CA 1
ATOM 2619 C C . GLY A 1 333 ? -8.322 -15.512 -18.312 1.00 52.94 333 GLY A C 1
ATOM 2620 O O . GLY A 1 333 ? -8.821 -14.395 -18.333 1.00 52.94 333 GLY A O 1
ATOM 2621 N N . ALA A 1 334 ? -7.006 -15.717 -18.217 1.00 50.78 334 ALA A N 1
ATOM 2622 C CA . ALA A 1 334 ? -6.021 -14.647 -18.085 1.00 50.78 334 ALA A CA 1
ATOM 2623 C C . ALA A 1 334 ? -6.171 -13.605 -19.207 1.00 50.78 334 ALA A C 1
ATOM 2625 O O . ALA A 1 334 ? -5.712 -13.812 -20.332 1.00 50.78 334 ALA A O 1
ATOM 2626 N N . GLU A 1 335 ? -6.818 -12.481 -18.8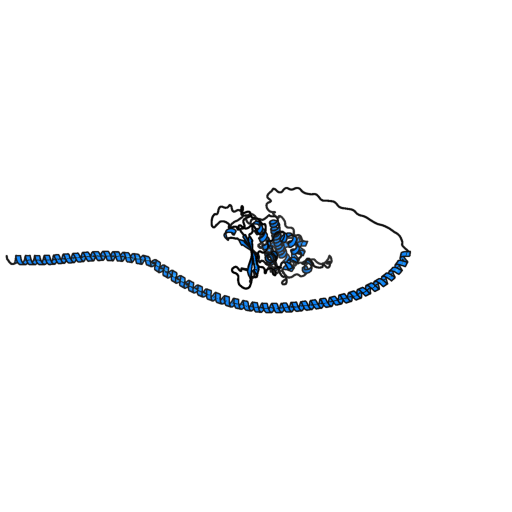99 1.00 54.00 335 GLU A N 1
ATOM 2627 C CA . GLU A 1 335 ? -6.821 -11.335 -19.793 1.00 54.00 335 GLU A CA 1
ATOM 2628 C C . GLU A 1 335 ? -5.373 -10.837 -19.963 1.00 54.00 335 GLU A C 1
ATOM 2630 O O . GLU A 1 335 ? -4.611 -10.785 -18.986 1.00 54.00 335 GLU A O 1
ATOM 2635 N N . PRO A 1 336 ? -4.952 -10.476 -21.188 1.00 51.00 336 PRO A N 1
ATOM 2636 C CA . PRO A 1 336 ? -3.625 -9.921 -21.418 1.00 51.00 336 PRO A CA 1
ATOM 2637 C C . PRO A 1 336 ? -3.463 -8.631 -20.600 1.00 51.00 336 PRO A C 1
ATOM 2639 O O . PRO A 1 336 ? -4.113 -7.625 -20.876 1.00 51.00 336 PRO A O 1
ATOM 2642 N N . GLY A 1 337 ? -2.594 -8.671 -19.584 1.00 60.34 337 GLY A N 1
ATOM 2643 C CA . GLY A 1 337 ? -2.369 -7.562 -18.648 1.00 60.34 337 GLY A CA 1
ATOM 2644 C C . GLY A 1 337 ? -2.767 -7.832 -17.192 1.00 60.34 337 GLY A C 1
ATOM 2645 O O . GLY A 1 337 ? -2.723 -6.899 -16.390 1.00 60.34 337 GLY A O 1
ATOM 2646 N N . ALA A 1 338 ? -3.133 -9.068 -16.833 1.00 64.69 338 ALA A N 1
ATOM 2647 C CA . ALA A 1 338 ? -3.316 -9.454 -15.435 1.00 64.69 338 ALA A CA 1
ATOM 2648 C C . ALA A 1 338 ? -2.011 -9.284 -14.634 1.00 64.69 338 ALA A C 1
ATOM 2650 O O . ALA A 1 338 ? -0.944 -9.747 -15.040 1.00 64.69 338 ALA A O 1
ATOM 2651 N N . THR A 1 339 ? -2.103 -8.617 -13.487 1.00 66.19 339 THR A N 1
ATOM 2652 C CA . THR A 1 339 ? -1.007 -8.460 -12.527 1.00 66.19 339 THR A CA 1
ATOM 2653 C C . THR A 1 339 ? -1.245 -9.375 -11.340 1.00 66.19 339 THR A C 1
ATOM 2655 O O . THR A 1 339 ? -2.345 -9.387 -10.787 1.00 66.19 339 THR A O 1
ATOM 2658 N N . ASP A 1 340 ? -0.214 -10.093 -10.910 1.00 64.69 340 ASP A N 1
ATOM 2659 C CA . ASP A 1 340 ? -0.267 -10.843 -9.660 1.00 64.69 340 ASP A CA 1
ATOM 2660 C C . ASP A 1 340 ? -0.267 -9.859 -8.479 1.00 64.69 340 ASP A C 1
ATOM 2662 O O . ASP A 1 340 ? 0.653 -9.054 -8.313 1.00 64.69 340 ASP A O 1
ATOM 2666 N N . THR A 1 341 ? -1.344 -9.865 -7.694 1.00 63.94 341 THR A N 1
ATOM 2667 C CA . THR A 1 341 ? -1.453 -9.076 -6.463 1.00 63.94 341 THR A CA 1
ATOM 2668 C C . THR A 1 341 ? -1.833 -10.009 -5.327 1.00 63.94 341 THR A C 1
ATOM 2670 O O . THR A 1 341 ? -2.996 -10.369 -5.179 1.00 63.94 341 THR A O 1
ATOM 2673 N N . GLY A 1 342 ? -0.847 -10.384 -4.509 1.00 59.94 342 GLY A N 1
ATOM 2674 C CA . GLY A 1 342 ? -1.064 -11.264 -3.358 1.00 59.94 342 GLY A CA 1
ATOM 2675 C C . GLY A 1 342 ? -1.187 -12.753 -3.699 1.00 59.94 342 GLY A C 1
ATOM 2676 O O . GLY A 1 342 ? -1.774 -13.478 -2.906 1.00 59.94 342 GLY A O 1
ATOM 2677 N N . GLY A 1 343 ? -0.645 -13.205 -4.836 1.00 63.06 343 GLY A N 1
ATOM 2678 C CA . GLY A 1 343 ? -0.691 -14.602 -5.285 1.00 63.06 343 GLY A CA 1
ATOM 2679 C C . GLY A 1 343 ? -1.904 -14.935 -6.158 1.00 63.06 343 GLY A C 1
ATOM 2680 O O . GLY A 1 343 ? -2.051 -16.076 -6.587 1.00 63.06 343 GLY A O 1
ATOM 2681 N N . GLU A 1 344 ? -2.774 -13.958 -6.432 1.00 68.69 344 GLU A N 1
ATOM 2682 C CA . GLU A 1 344 ? -3.959 -14.117 -7.273 1.00 68.69 344 GLU A CA 1
ATOM 2683 C C . GLU A 1 344 ? -3.892 -13.196 -8.505 1.00 68.69 344 GLU A C 1
ATOM 2685 O O . GLU A 1 344 ? -3.536 -12.011 -8.380 1.00 68.69 344 GLU A O 1
ATOM 2690 N N . PRO A 1 345 ? -4.298 -13.681 -9.696 1.00 72.00 345 PRO A N 1
ATOM 2691 C CA . PRO A 1 345 ? -4.353 -12.860 -10.895 1.00 72.00 345 PRO A CA 1
ATOM 2692 C C . PRO A 1 345 ? -5.441 -11.793 -10.756 1.00 72.00 345 PRO A C 1
ATOM 2694 O O . PRO A 1 345 ? -6.628 -12.083 -10.593 1.00 72.00 345 PRO A O 1
ATOM 2697 N N . HIS A 1 346 ? -5.030 -10.534 -10.856 1.00 75.75 346 HIS A N 1
ATOM 2698 C CA . HIS A 1 346 ? -5.924 -9.391 -10.811 1.00 75.75 346 HIS A CA 1
ATOM 2699 C C . HIS A 1 346 ? -5.882 -8.607 -12.127 1.00 75.75 346 HIS A C 1
ATOM 2701 O O . HIS A 1 346 ? -4.813 -8.347 -12.675 1.00 75.75 346 HIS A O 1
ATOM 2707 N N . ALA A 1 347 ? -7.045 -8.187 -12.622 1.00 80.88 347 ALA A N 1
ATOM 2708 C CA . ALA A 1 347 ? -7.180 -7.380 -13.835 1.00 80.88 347 ALA A CA 1
ATOM 2709 C C . ALA A 1 347 ? -7.432 -5.904 -13.492 1.00 80.88 347 ALA A C 1
ATOM 2711 O O . ALA A 1 347 ? -8.045 -5.579 -12.468 1.00 80.88 347 ALA A O 1
ATOM 2712 N N . ALA A 1 348 ? -6.964 -4.993 -14.350 1.00 81.56 348 ALA A N 1
ATOM 2713 C CA . ALA A 1 348 ? -7.177 -3.561 -14.168 1.00 81.56 348 ALA A CA 1
ATOM 2714 C C . ALA A 1 348 ? -8.659 -3.206 -14.395 1.00 81.56 348 ALA A C 1
ATOM 2716 O O . ALA A 1 348 ? -9.177 -3.301 -15.504 1.00 81.56 348 ALA A O 1
ATOM 2717 N N . ILE A 1 349 ? -9.345 -2.759 -13.342 1.00 82.44 349 ILE A N 1
ATOM 2718 C CA . ILE A 1 349 ? -10.779 -2.421 -13.364 1.00 82.44 349 ILE A CA 1
ATOM 2719 C C . ILE A 1 349 ? -11.058 -0.938 -13.620 1.00 82.44 349 ILE A C 1
ATOM 2721 O O . ILE A 1 349 ? -12.202 -0.582 -13.914 1.00 82.44 349 ILE A O 1
ATOM 2725 N N . ALA A 1 350 ? -10.052 -0.076 -13.438 1.00 84.75 350 ALA A N 1
ATOM 2726 C CA . ALA A 1 350 ? -10.105 1.350 -13.746 1.00 84.75 350 ALA A CA 1
ATOM 2727 C C . ALA A 1 350 ? -8.689 1.938 -13.840 1.00 84.75 350 ALA A C 1
ATOM 2729 O O . ALA A 1 350 ? -7.805 1.554 -13.072 1.00 84.75 350 ALA A O 1
ATOM 2730 N N . THR A 1 351 ? -8.505 2.914 -14.730 1.00 90.06 351 THR A N 1
ATOM 2731 C CA . THR A 1 351 ? -7.268 3.698 -14.861 1.00 90.06 351 THR A CA 1
ATOM 2732 C C . THR A 1 351 ? -7.612 5.180 -14.820 1.00 90.06 351 THR A C 1
ATOM 2734 O O . THR A 1 351 ? -8.498 5.624 -15.549 1.00 90.06 351 THR A O 1
ATOM 2737 N N . TYR A 1 352 ? -6.913 5.944 -13.981 1.00 91.69 352 TYR A N 1
ATOM 2738 C CA . TYR A 1 352 ? -7.180 7.361 -13.765 1.00 91.69 352 TYR A CA 1
ATOM 2739 C C . TYR A 1 352 ? -5.924 8.218 -13.947 1.00 91.69 352 TYR A C 1
ATOM 2741 O O . TYR A 1 352 ? -4.960 8.017 -13.202 1.00 91.69 352 TYR A O 1
ATOM 2749 N N . PRO A 1 353 ? -5.935 9.210 -14.853 1.00 93.50 353 PRO A N 1
ATOM 2750 C CA . PRO A 1 353 ? -4.847 10.172 -14.981 1.00 93.50 353 PRO A CA 1
ATOM 2751 C C . PRO A 1 353 ? -4.764 11.077 -13.749 1.00 93.50 353 PRO A C 1
ATOM 2753 O O . PRO A 1 353 ? -5.780 11.588 -13.262 1.00 93.50 353 PRO A O 1
ATOM 2756 N N . LEU A 1 354 ? -3.546 11.308 -13.257 1.00 92.69 354 LEU A N 1
ATOM 2757 C CA . LEU A 1 354 ? -3.286 12.102 -12.059 1.00 92.69 354 LEU A CA 1
ATOM 2758 C C . LEU A 1 354 ? -2.345 13.274 -12.344 1.00 92.69 354 LEU A C 1
ATOM 2760 O O . LEU A 1 354 ? -1.243 13.075 -12.852 1.00 92.69 354 LEU A O 1
ATOM 2764 N N . CYS A 1 355 ? -2.731 14.484 -11.929 1.00 90.38 355 CYS A N 1
ATOM 2765 C CA . CYS A 1 355 ? -1.776 15.583 -11.768 1.00 90.38 355 CYS A CA 1
ATOM 2766 C C . CYS A 1 355 ? -0.878 15.346 -10.544 1.00 90.38 355 CYS A C 1
ATOM 2768 O O . CYS A 1 355 ? -1.224 14.566 -9.649 1.00 90.38 355 CYS A O 1
ATOM 2770 N N . ASN A 1 356 ? 0.243 16.066 -10.455 1.00 86.94 356 ASN A N 1
ATOM 2771 C CA . ASN A 1 356 ? 1.221 15.857 -9.387 1.00 86.94 356 ASN A CA 1
ATOM 2772 C C . ASN A 1 356 ? 0.623 16.042 -7.978 1.00 86.94 356 ASN A C 1
ATOM 2774 O O . ASN A 1 356 ? 0.921 15.277 -7.063 1.00 86.94 356 ASN A O 1
ATOM 2778 N N . PHE A 1 357 ? -0.295 16.997 -7.817 1.00 86.62 357 PHE A N 1
ATOM 2779 C CA . PHE A 1 357 ? -0.997 17.222 -6.552 1.00 86.62 357 PHE A CA 1
ATOM 2780 C C . PHE A 1 357 ? -1.773 15.986 -6.066 1.00 86.62 357 PHE A C 1
ATOM 2782 O O . PHE A 1 357 ? -1.659 15.573 -4.910 1.00 86.62 357 PHE A O 1
ATOM 2789 N N . CYS A 1 358 ? -2.550 15.363 -6.955 1.00 90.06 358 CYS A N 1
ATOM 2790 C CA . CYS A 1 358 ? -3.318 14.164 -6.625 1.00 90.06 358 CYS A CA 1
ATOM 2791 C C . CYS A 1 358 ? -2.415 12.944 -6.417 1.00 90.06 358 CYS A C 1
ATOM 2793 O O . CYS A 1 358 ? -2.722 12.115 -5.562 1.00 90.06 358 CYS A O 1
ATOM 2795 N N . VAL A 1 359 ? -1.290 12.855 -7.135 1.00 90.06 359 VAL A N 1
ATOM 2796 C CA . VAL A 1 359 ? -0.288 11.798 -6.929 1.00 90.06 359 VAL A CA 1
ATOM 2797 C C . VAL A 1 359 ? 0.236 11.812 -5.497 1.00 90.06 359 VAL A C 1
ATOM 2799 O O . VAL A 1 359 ? 0.230 10.771 -4.844 1.00 90.06 359 VAL A O 1
ATOM 2802 N N . VAL A 1 360 ? 0.651 12.973 -4.985 1.00 86.50 360 VAL A N 1
ATOM 2803 C CA . VAL A 1 360 ? 1.200 13.079 -3.624 1.00 86.50 360 VAL A CA 1
ATOM 2804 C C . VAL A 1 360 ? 0.169 12.662 -2.574 1.00 86.50 360 VAL A C 1
ATOM 2806 O O . VAL A 1 360 ? 0.474 11.851 -1.699 1.00 86.50 360 VAL A O 1
ATOM 2809 N N . LYS A 1 361 ? -1.072 13.152 -2.695 1.00 90.06 361 LYS A N 1
ATOM 2810 C CA . LYS A 1 361 ? -2.181 12.778 -1.801 1.00 90.06 361 LYS A CA 1
ATOM 2811 C C . LYS A 1 361 ? -2.430 11.274 -1.787 1.00 90.06 361 LYS A C 1
ATOM 2813 O O . LYS A 1 361 ? -2.476 10.655 -0.726 1.00 90.06 361 LYS A O 1
ATOM 2818 N N . LEU A 1 362 ? -2.587 10.684 -2.971 1.00 92.56 362 LEU A N 1
ATOM 2819 C CA . LEU A 1 362 ? -2.906 9.267 -3.108 1.00 92.56 362 LEU A CA 1
ATOM 2820 C C . LEU A 1 362 ? -1.748 8.387 -2.634 1.00 92.56 362 LEU A C 1
ATOM 2822 O O . LEU A 1 362 ? -1.998 7.393 -1.962 1.00 92.56 362 LEU A O 1
ATOM 2826 N N . ARG A 1 363 ? -0.491 8.778 -2.884 1.00 90.75 363 ARG A N 1
ATOM 2827 C CA . ARG A 1 363 ? 0.681 8.086 -2.329 1.00 90.75 363 ARG A CA 1
ATOM 2828 C C . ARG A 1 363 ? 0.682 8.109 -0.806 1.00 90.75 363 ARG A C 1
ATOM 2830 O O . ARG A 1 363 ? 0.850 7.053 -0.212 1.00 90.75 363 ARG A O 1
ATOM 2837 N N . ALA A 1 364 ? 0.432 9.258 -0.176 1.00 90.56 364 ALA A N 1
ATOM 2838 C CA . ALA A 1 364 ? 0.373 9.351 1.285 1.00 90.56 364 ALA A CA 1
ATOM 2839 C C . ALA A 1 364 ? -0.697 8.415 1.883 1.00 90.56 364 ALA A C 1
ATOM 2841 O O . ALA A 1 364 ? -0.440 7.738 2.880 1.00 90.56 364 ALA A O 1
ATOM 2842 N N . LEU A 1 365 ? -1.865 8.317 1.238 1.00 93.75 365 LEU A N 1
ATOM 2843 C CA . LEU A 1 365 ? -2.921 7.374 1.621 1.00 93.75 365 LEU A CA 1
ATOM 2844 C C . LEU A 1 365 ? -2.501 5.911 1.400 1.00 93.75 365 LEU A C 1
ATOM 2846 O O . LEU A 1 365 ? -2.674 5.089 2.299 1.00 93.75 365 LEU A O 1
ATOM 2850 N N . CYS A 1 366 ? -1.910 5.580 0.246 1.00 93.81 366 CYS A N 1
ATOM 2851 C CA . CYS A 1 366 ? -1.384 4.240 -0.031 1.00 93.81 366 CYS A CA 1
ATOM 2852 C C . CYS A 1 366 ? -0.336 3.820 1.007 1.00 93.81 366 CYS A C 1
ATOM 2854 O O . CYS A 1 366 ? -0.402 2.702 1.516 1.00 93.81 366 CYS A O 1
ATOM 2856 N N . THR A 1 367 ? 0.599 4.712 1.354 1.00 93.12 367 THR A N 1
ATOM 2857 C CA . THR A 1 367 ? 1.618 4.461 2.380 1.00 93.12 367 THR A CA 1
ATOM 2858 C C . THR A 1 367 ? 0.967 4.208 3.735 1.00 93.12 367 THR A C 1
ATOM 2860 O O . THR A 1 367 ? 1.327 3.244 4.398 1.00 93.12 367 THR A O 1
ATOM 2863 N N . PHE A 1 368 ? -0.044 4.991 4.124 1.00 95.56 368 PHE A N 1
ATOM 2864 C CA . PHE A 1 368 ? -0.774 4.770 5.374 1.00 95.56 368 PHE A CA 1
ATOM 2865 C C . PHE A 1 368 ? -1.402 3.370 5.458 1.00 95.56 368 PHE A C 1
ATOM 2867 O O . PHE A 1 368 ? -1.217 2.670 6.456 1.00 95.56 368 PHE A O 1
ATOM 2874 N N . PHE A 1 369 ? -2.089 2.913 4.405 1.00 95.81 369 PHE A N 1
ATOM 2875 C CA . PHE A 1 369 ? -2.667 1.562 4.385 1.00 95.81 369 PHE A CA 1
ATOM 2876 C C . PHE A 1 369 ? -1.615 0.457 4.255 1.00 95.81 369 PHE A C 1
ATOM 2878 O O . PHE A 1 369 ? -1.800 -0.628 4.803 1.00 95.81 369 PHE A O 1
ATOM 2885 N N . ALA A 1 370 ? -0.499 0.711 3.569 1.00 94.19 370 ALA A N 1
ATOM 2886 C CA . ALA A 1 370 ? 0.634 -0.210 3.540 1.00 94.19 370 ALA A CA 1
ATOM 2887 C C . ALA A 1 370 ? 1.234 -0.394 4.942 1.00 94.19 370 ALA A C 1
ATOM 2889 O O . ALA A 1 370 ? 1.391 -1.528 5.387 1.00 94.19 370 ALA A O 1
ATOM 2890 N N . THR A 1 371 ? 1.471 0.693 5.680 1.00 94.75 371 THR A N 1
ATOM 2891 C CA . THR A 1 371 ? 1.946 0.637 7.070 1.00 94.75 371 THR A CA 1
ATOM 2892 C C . THR A 1 371 ? 0.953 -0.094 7.974 1.00 94.75 371 THR A C 1
ATOM 2894 O O . THR A 1 371 ? 1.366 -0.886 8.815 1.00 94.75 371 THR A O 1
ATOM 2897 N N . LEU A 1 372 ? -0.358 0.087 7.783 1.00 95.62 372 LEU A N 1
ATOM 2898 C CA . LEU A 1 372 ? -1.360 -0.690 8.521 1.00 95.62 372 LEU A CA 1
ATOM 2899 C C . LEU A 1 372 ? -1.262 -2.198 8.261 1.00 95.62 372 LEU A C 1
ATOM 2901 O O . LEU A 1 372 ? -1.345 -2.971 9.213 1.00 95.62 372 LEU A O 1
ATOM 2905 N N . ARG A 1 373 ? -1.046 -2.621 7.010 1.00 94.12 373 ARG A N 1
ATOM 2906 C CA . ARG A 1 373 ? -0.837 -4.039 6.660 1.00 94.12 373 ARG A CA 1
ATOM 2907 C C . ARG A 1 373 ? 0.444 -4.597 7.281 1.00 94.12 373 ARG A C 1
ATOM 2909 O O . ARG A 1 373 ? 0.443 -5.700 7.815 1.00 94.12 373 ARG A O 1
ATOM 2916 N N . VAL A 1 374 ? 1.516 -3.805 7.286 1.00 93.00 374 VAL A N 1
ATOM 2917 C CA . VAL A 1 374 ? 2.774 -4.134 7.975 1.00 93.00 374 VAL A CA 1
ATOM 2918 C C . VAL A 1 374 ? 2.528 -4.352 9.472 1.00 93.00 374 VAL A C 1
ATOM 2920 O O . VAL A 1 374 ? 2.990 -5.346 10.028 1.00 93.00 374 VAL A O 1
ATOM 2923 N N . VAL A 1 375 ? 1.752 -3.485 10.130 1.00 94.50 375 VAL A N 1
ATOM 2924 C CA . VAL A 1 375 ? 1.397 -3.675 11.546 1.00 94.50 375 VAL A CA 1
ATOM 2925 C C . VAL A 1 375 ? 0.534 -4.919 11.744 1.00 94.50 375 VAL A C 1
ATOM 2927 O O . VAL A 1 375 ? 0.845 -5.703 12.633 1.00 94.50 375 VAL A O 1
ATOM 2930 N N . HIS A 1 376 ? -0.485 -5.143 10.907 1.00 95.62 376 HIS A N 1
ATOM 2931 C CA . HIS A 1 376 ? -1.348 -6.336 10.950 1.00 95.62 376 HIS A CA 1
ATOM 2932 C C . HIS A 1 376 ? -0.551 -7.644 10.840 1.00 95.62 376 HIS A C 1
ATOM 2934 O O . HIS A 1 376 ? -0.791 -8.565 11.614 1.00 95.62 376 HIS A O 1
ATOM 2940 N N . SER A 1 377 ? 0.485 -7.680 9.992 1.00 93.50 377 SER A N 1
ATOM 2941 C CA . SER A 1 377 ? 1.400 -8.831 9.878 1.00 93.50 377 SER A CA 1
ATOM 2942 C C . SER A 1 377 ? 2.256 -9.098 11.129 1.00 93.50 377 SER A C 1
ATOM 2944 O O . SER A 1 377 ? 2.976 -10.091 11.189 1.00 93.50 377 SER A O 1
ATOM 2946 N N . ASN A 1 378 ? 2.180 -8.222 12.138 1.00 94.06 378 ASN A N 1
ATOM 2947 C CA . ASN A 1 378 ? 2.840 -8.337 13.435 1.00 94.06 378 ASN A CA 1
ATOM 2948 C C . ASN A 1 378 ? 4.356 -8.601 13.347 1.00 94.06 378 ASN A C 1
ATOM 2950 O O . ASN A 1 378 ? 4.902 -9.448 14.055 1.00 94.06 378 ASN A O 1
ATOM 2954 N N . ILE A 1 379 ? 5.066 -7.839 12.505 1.00 89.31 379 ILE A N 1
ATOM 2955 C CA . ILE A 1 379 ? 6.525 -7.975 12.298 1.00 89.31 379 ILE A CA 1
ATOM 2956 C C . ILE A 1 379 ? 7.316 -7.857 13.612 1.00 89.31 379 ILE A C 1
ATOM 2958 O O . ILE A 1 379 ? 8.340 -8.514 13.795 1.00 89.31 379 ILE A O 1
ATOM 2962 N N . TYR A 1 380 ? 6.821 -7.052 14.556 1.00 87.94 380 TYR A N 1
ATOM 2963 C CA . TYR A 1 380 ? 7.438 -6.861 15.871 1.00 87.94 380 TYR A CA 1
ATOM 2964 C C . TYR A 1 380 ? 7.137 -7.988 16.874 1.00 87.94 380 TYR A C 1
ATOM 2966 O O . TYR A 1 380 ? 7.625 -7.923 18.000 1.00 87.94 380 TYR A O 1
ATOM 2974 N N . LYS A 1 381 ? 6.363 -9.012 16.482 1.00 90.31 381 LYS A N 1
ATOM 2975 C CA . LYS A 1 381 ? 5.987 -10.171 17.311 1.00 90.31 381 LYS A CA 1
ATOM 2976 C C . LYS A 1 381 ? 5.407 -9.763 18.669 1.00 90.31 381 LYS A C 1
ATOM 2978 O O . LYS A 1 381 ? 5.743 -10.344 19.700 1.00 90.31 381 LYS A O 1
ATOM 2983 N N . LEU A 1 382 ? 4.547 -8.745 18.670 1.00 90.81 382 LEU A N 1
ATOM 2984 C CA . LEU A 1 382 ? 3.875 -8.291 19.881 1.00 90.81 382 LEU A CA 1
ATOM 2985 C C . LEU A 1 382 ? 2.968 -9.412 20.418 1.00 90.81 382 LEU A C 1
ATOM 2987 O O . LEU A 1 382 ? 2.241 -10.028 19.626 1.00 90.81 382 LEU A O 1
ATOM 2991 N N . PRO A 1 383 ? 2.994 -9.690 21.736 1.00 89.75 383 PRO A N 1
ATOM 2992 C CA . PRO A 1 383 ? 2.090 -10.656 22.345 1.00 89.75 383 PRO A CA 1
ATOM 2993 C C . PRO A 1 383 ? 0.653 -10.133 22.312 1.00 89.75 383 PRO A C 1
ATOM 2995 O O . PRO A 1 383 ? 0.415 -8.927 22.302 1.00 89.75 383 PRO A O 1
ATOM 2998 N N . GLN A 1 384 ? -0.322 -11.039 22.322 1.00 86.69 384 GLN A N 1
ATOM 2999 C CA . GLN A 1 384 ? -1.723 -10.642 22.435 1.00 86.69 384 GLN A CA 1
ATOM 3000 C C . GLN A 1 384 ? -2.026 -10.086 23.826 1.00 86.69 384 GLN A C 1
ATOM 3002 O O . GLN A 1 384 ? -1.512 -10.583 24.828 1.00 86.69 384 GLN A O 1
ATOM 3007 N N . ASN A 1 385 ? -2.892 -9.073 23.886 1.00 85.38 385 ASN A N 1
ATOM 3008 C CA . ASN A 1 385 ? -3.307 -8.458 25.140 1.00 85.38 385 ASN A CA 1
ATOM 3009 C C . ASN A 1 385 ? -4.800 -8.101 25.111 1.00 85.38 385 ASN A C 1
ATOM 3011 O O . ASN A 1 385 ? -5.202 -7.127 24.479 1.00 85.38 385 ASN A O 1
ATOM 3015 N N . SER A 1 386 ? -5.613 -8.878 25.829 1.00 83.00 386 SER A N 1
ATOM 3016 C CA . SER A 1 386 ? -7.071 -8.714 25.887 1.00 83.00 386 SER A CA 1
ATOM 3017 C C . SER A 1 386 ? -7.540 -7.565 26.785 1.00 83.00 386 SER A C 1
ATOM 3019 O O . SER A 1 386 ? -8.704 -7.179 26.731 1.00 83.00 386 SER A O 1
ATOM 3021 N N . THR A 1 387 ? -6.657 -6.962 27.591 1.00 81.31 387 THR A N 1
ATOM 3022 C CA . THR A 1 387 ? -7.027 -5.858 28.507 1.00 81.31 387 THR A CA 1
ATOM 3023 C C . THR A 1 387 ? -7.549 -4.608 27.784 1.00 81.31 387 THR A C 1
ATOM 3025 O O . THR A 1 387 ? -8.246 -3.774 28.376 1.00 81.31 387 THR A O 1
ATOM 3028 N N . TYR A 1 388 ? -7.226 -4.483 26.496 1.00 84.00 388 TYR A N 1
ATOM 3029 C CA . TYR A 1 388 ? -7.626 -3.375 25.639 1.00 84.00 388 TYR A CA 1
ATOM 3030 C C . TYR A 1 388 ? -8.909 -3.635 24.830 1.00 84.00 388 TYR A C 1
ATOM 3032 O O . TYR A 1 388 ? -9.409 -2.707 24.189 1.00 84.00 388 TYR A O 1
ATOM 3040 N N . ASP A 1 389 ? -9.472 -4.846 24.880 1.00 84.38 389 ASP A N 1
ATOM 3041 C CA . ASP A 1 389 ? -10.581 -5.269 24.013 1.00 84.38 389 ASP A CA 1
ATOM 3042 C C . ASP A 1 389 ? -11.834 -4.405 24.192 1.00 84.38 389 ASP A C 1
ATOM 3044 O O . ASP A 1 389 ? -12.432 -3.962 23.209 1.00 84.38 389 ASP A O 1
ATOM 3048 N N . ASP A 1 390 ? -12.179 -4.067 25.437 1.00 78.94 390 ASP A N 1
ATOM 3049 C CA . ASP A 1 390 ? -13.363 -3.251 25.737 1.00 78.94 390 ASP A CA 1
ATOM 3050 C C . ASP A 1 390 ? -13.256 -1.819 25.186 1.00 78.94 390 ASP A C 1
ATOM 3052 O O . ASP A 1 390 ? -14.269 -1.163 24.928 1.00 78.94 390 ASP A O 1
ATOM 3056 N N . VAL A 1 391 ? -12.025 -1.317 25.032 1.00 82.81 391 VAL A N 1
ATOM 3057 C CA . VAL A 1 391 ? -11.720 0.077 24.669 1.00 82.81 391 VAL A CA 1
ATOM 3058 C C . VAL A 1 391 ? -11.527 0.236 23.157 1.00 82.81 391 VAL A C 1
ATOM 3060 O O . VAL A 1 391 ? -11.711 1.330 22.621 1.00 82.81 391 VAL A O 1
ATOM 3063 N N . ALA A 1 392 ? -11.180 -0.848 22.457 1.00 84.62 392 ALA A N 1
ATOM 3064 C CA . ALA A 1 392 ? -10.817 -0.825 21.043 1.00 84.62 392 ALA A CA 1
ATOM 3065 C C . ALA A 1 392 ? -11.985 -0.454 20.112 1.00 84.62 392 ALA A C 1
ATOM 3067 O O . ALA A 1 392 ? -11.772 0.198 19.085 1.00 84.62 392 ALA A O 1
ATOM 3068 N N . TYR A 1 393 ? -13.217 -0.837 20.455 1.00 86.19 393 TYR A N 1
ATOM 3069 C CA . TYR A 1 393 ? -14.388 -0.666 19.593 1.00 86.19 393 TYR A CA 1
ATOM 3070 C C . TYR A 1 393 ? -15.230 0.542 19.987 1.00 86.19 393 TYR A C 1
ATOM 3072 O O . TYR A 1 393 ? -15.455 0.830 21.159 1.00 86.19 393 TYR A O 1
ATOM 3080 N N . ALA A 1 394 ? -15.755 1.251 18.991 1.00 70.81 394 ALA A N 1
ATOM 3081 C CA . ALA A 1 394 ? -16.498 2.483 19.249 1.00 70.81 394 ALA A CA 1
ATOM 3082 C C . ALA A 1 394 ? -17.973 2.286 19.657 1.00 70.81 394 ALA A C 1
ATOM 3084 O O . ALA A 1 394 ? -18.616 3.266 20.019 1.00 70.81 394 ALA A O 1
ATOM 3085 N N . ASN A 1 395 ? -18.497 1.052 19.640 1.00 63.34 395 ASN A N 1
ATOM 3086 C CA . ASN A 1 395 ? -19.876 0.737 20.052 1.00 63.34 395 ASN A CA 1
ATOM 3087 C C . ASN A 1 395 ? -19.944 -0.217 21.265 1.00 63.34 395 ASN A C 1
ATOM 3089 O O . ASN A 1 395 ? -20.989 -0.816 21.510 1.00 63.34 395 ASN A O 1
ATOM 3093 N N . SER A 1 396 ? -18.853 -0.391 22.017 1.00 57.50 396 SER A N 1
ATOM 3094 C CA . SER A 1 396 ? -18.876 -1.206 23.234 1.00 57.50 396 SER A CA 1
ATOM 3095 C C . SER A 1 396 ? -19.802 -0.560 24.266 1.00 57.50 396 SER A C 1
ATOM 3097 O O . SER A 1 396 ? -19.577 0.586 24.659 1.00 57.50 396 SER A O 1
ATOM 3099 N N . PHE A 1 397 ? -20.834 -1.277 24.722 1.00 52.75 397 PHE A N 1
ATOM 3100 C CA . PHE A 1 397 ? -21.591 -0.886 25.912 1.00 52.75 397 PHE A CA 1
ATOM 3101 C C . PHE A 1 397 ? -20.615 -0.822 27.090 1.00 52.75 397 PHE A C 1
ATOM 3103 O O . PHE A 1 397 ? -20.187 -1.845 27.619 1.00 52.75 397 PHE A O 1
ATOM 3110 N N . GLN A 1 398 ? -20.213 0.390 27.466 1.00 55.09 398 GLN A N 1
ATOM 3111 C CA . GLN A 1 398 ? -19.309 0.601 28.586 1.00 55.09 398 GLN A CA 1
ATOM 3112 C C . GLN A 1 398 ? -20.094 0.391 29.880 1.00 55.09 398 GLN A C 1
ATOM 3114 O O . GLN A 1 398 ? -20.730 1.314 30.391 1.00 55.09 398 GLN A O 1
ATOM 3119 N N . PHE A 1 399 ? -20.025 -0.816 30.448 1.00 53.75 399 PHE A N 1
ATOM 3120 C CA . PHE A 1 399 ? -20.166 -0.934 31.895 1.00 53.75 399 PHE A CA 1
ATOM 3121 C C . PHE A 1 399 ? -19.112 -0.003 32.497 1.00 53.75 399 PHE A C 1
ATOM 3123 O O . PHE A 1 399 ? -17.922 -0.159 32.221 1.00 53.75 399 PHE A O 1
ATOM 3130 N N . LYS A 1 400 ? -19.555 1.035 33.220 1.00 50.53 400 LYS A N 1
ATOM 3131 C CA . LYS A 1 400 ? -18.668 2.022 33.847 1.00 50.53 400 LYS A CA 1
ATOM 3132 C C . LYS A 1 400 ? -17.609 1.262 34.643 1.00 50.53 400 LYS A C 1
ATOM 3134 O O . LYS A 1 400 ? -17.933 0.667 35.670 1.00 50.53 400 LYS A O 1
ATOM 3139 N N . ARG A 1 401 ? -16.361 1.259 34.160 1.00 55.47 401 ARG A N 1
ATOM 3140 C CA . ARG A 1 401 ? -15.242 0.736 34.944 1.00 55.47 401 ARG A CA 1
ATOM 3141 C C . ARG A 1 401 ? -15.200 1.538 36.250 1.00 55.47 401 ARG A C 1
ATOM 3143 O O . ARG A 1 401 ? -15.340 2.764 36.190 1.00 55.47 401 ARG A O 1
ATOM 3150 N N . PRO A 1 402 ? -15.051 0.886 37.414 1.00 50.56 402 PRO A N 1
ATOM 3151 C CA . PRO A 1 402 ? -14.804 1.614 38.647 1.00 50.56 402 PRO A CA 1
ATOM 3152 C C . PRO A 1 402 ? -13.575 2.520 38.450 1.00 50.56 402 PRO A C 1
ATOM 3154 O O . PRO A 1 402 ? -12.658 2.138 37.719 1.00 50.56 402 PRO A O 1
ATOM 3157 N N . PRO A 1 403 ? -13.553 3.723 39.047 1.00 50.31 403 PRO A N 1
ATOM 3158 C CA . PRO A 1 403 ? -12.477 4.702 38.859 1.00 50.31 403 PRO A CA 1
ATOM 3159 C C . PRO A 1 403 ? -11.079 4.161 39.219 1.00 50.31 403 PRO A C 1
ATOM 3161 O O . PRO A 1 403 ? -10.089 4.674 38.704 1.00 50.31 403 PRO A O 1
ATOM 3164 N N . ASP A 1 404 ? -11.017 3.078 40.001 1.00 45.91 404 ASP A N 1
ATOM 3165 C CA . ASP A 1 404 ? -9.797 2.373 40.412 1.00 45.91 404 ASP A CA 1
ATOM 3166 C C . ASP A 1 404 ? -9.440 1.159 39.532 1.00 45.91 404 ASP A C 1
ATOM 3168 O O . ASP A 1 404 ? -8.556 0.373 39.876 1.00 45.91 404 ASP A O 1
ATOM 3172 N N . ALA A 1 405 ? -10.115 0.958 38.392 1.00 49.34 405 ALA A N 1
ATOM 3173 C CA . ALA A 1 405 ? -9.738 -0.087 37.447 1.00 49.34 405 ALA A CA 1
ATOM 3174 C C . ALA A 1 405 ? -8.334 0.209 36.898 1.00 49.34 405 ALA A C 1
ATOM 3176 O O . ALA A 1 405 ? -8.145 1.123 36.091 1.00 49.34 405 ALA A O 1
ATOM 3177 N N . VAL A 1 406 ? -7.362 -0.574 37.375 1.00 51.34 406 VAL A N 1
ATOM 3178 C CA . VAL A 1 406 ? -5.944 -0.537 37.008 1.00 51.34 406 VAL A CA 1
ATOM 3179 C C . VAL A 1 406 ? -5.813 -0.321 35.500 1.00 51.34 406 VAL A C 1
ATOM 3181 O O . VAL A 1 406 ? -6.295 -1.123 34.695 1.00 51.34 406 VAL A O 1
ATOM 3184 N N . ARG A 1 407 ? -5.197 0.803 35.110 1.00 57.34 407 ARG A N 1
ATOM 3185 C CA . ARG A 1 407 ? -4.827 1.048 33.710 1.00 57.34 407 ARG A CA 1
ATOM 3186 C C . ARG A 1 407 ? -3.982 -0.140 33.252 1.00 57.34 407 ARG A C 1
ATOM 3188 O O . ARG A 1 407 ? -3.130 -0.555 34.034 1.00 57.34 407 ARG A O 1
ATOM 3195 N N . PRO A 1 408 ? -4.187 -0.685 32.041 1.00 56.38 408 PRO A N 1
ATOM 3196 C CA . PRO A 1 408 ? -3.410 -1.829 31.588 1.00 56.38 408 PRO A CA 1
ATOM 3197 C C . PRO A 1 408 ? -1.915 -1.525 31.708 1.00 56.38 408 PRO A C 1
ATOM 3199 O O . PRO A 1 408 ? -1.397 -0.673 30.986 1.00 56.38 408 PRO A O 1
ATOM 3202 N N . ALA A 1 409 ? -1.241 -2.165 32.663 1.00 58.34 409 ALA A N 1
ATOM 3203 C CA . ALA A 1 409 ? 0.198 -2.047 32.809 1.00 58.34 409 ALA A CA 1
ATOM 3204 C C . ALA A 1 409 ? 0.813 -2.832 31.651 1.00 58.34 409 ALA A C 1
ATOM 3206 O O . ALA A 1 409 ? 0.705 -4.058 31.582 1.00 58.34 409 ALA A O 1
ATOM 3207 N N . LEU A 1 410 ? 1.367 -2.111 30.681 1.00 65.50 410 LEU A N 1
ATOM 3208 C CA . LEU A 1 410 ? 2.134 -2.725 29.610 1.00 65.50 410 LEU A CA 1
ATOM 3209 C C . LEU A 1 410 ? 3.448 -3.243 30.199 1.00 65.50 410 LEU A C 1
ATOM 3211 O O . LEU A 1 410 ? 4.022 -2.599 31.074 1.00 65.50 410 LEU A O 1
ATOM 3215 N N . ALA A 1 411 ? 3.969 -4.352 29.675 1.00 71.62 411 ALA A N 1
ATOM 3216 C CA . ALA A 1 411 ? 5.359 -4.693 29.933 1.00 71.62 411 ALA A CA 1
ATOM 3217 C C . ALA A 1 411 ? 6.245 -3.540 29.403 1.00 71.62 411 ALA A C 1
ATOM 3219 O O . ALA A 1 411 ? 6.154 -3.215 28.212 1.00 71.62 411 ALA A O 1
ATOM 3220 N N . PRO A 1 412 ? 7.077 -2.900 30.246 1.00 75.88 412 PRO A N 1
ATOM 3221 C CA . PRO A 1 412 ? 7.829 -1.694 29.875 1.00 75.88 412 PRO A CA 1
ATOM 3222 C C . PRO A 1 412 ? 8.787 -1.926 28.695 1.00 75.88 412 PRO A C 1
ATOM 3224 O O . PRO A 1 412 ? 9.123 -1.006 27.954 1.00 75.88 412 PRO A O 1
ATOM 3227 N N . GLU A 1 413 ? 9.173 -3.177 28.456 1.00 82.62 413 GLU A N 1
ATOM 3228 C CA . GLU A 1 413 ? 9.977 -3.622 27.316 1.00 82.62 413 GLU A CA 1
ATOM 3229 C C . GLU A 1 413 ? 9.303 -3.474 25.941 1.00 82.62 413 GLU A C 1
ATOM 3231 O O . GLU A 1 413 ? 10.003 -3.369 24.931 1.00 82.62 413 GLU A O 1
ATOM 3236 N N . LEU A 1 414 ? 7.966 -3.435 25.886 1.00 88.06 414 LEU A N 1
ATOM 3237 C CA . LEU A 1 414 ? 7.197 -3.302 24.642 1.00 88.06 414 LEU A CA 1
ATOM 3238 C C . LEU A 1 414 ? 6.920 -1.840 24.271 1.00 88.06 414 LEU A C 1
ATOM 3240 O O . LEU A 1 414 ? 6.636 -1.539 23.110 1.00 88.06 414 LEU A O 1
ATOM 3244 N N . GLU A 1 415 ? 7.033 -0.923 25.232 1.00 87.88 415 GLU A N 1
ATOM 3245 C CA . GLU A 1 415 ? 6.757 0.506 25.053 1.00 87.88 415 GLU A CA 1
ATOM 3246 C C . GLU A 1 415 ? 7.518 1.139 23.868 1.00 87.88 415 GLU A C 1
ATOM 3248 O O . GLU A 1 415 ? 6.886 1.847 23.080 1.00 87.88 415 GLU A O 1
ATOM 3253 N N . PRO A 1 416 ? 8.816 0.842 23.626 1.00 87.50 416 PRO A N 1
ATOM 3254 C CA . PRO A 1 416 ? 9.547 1.396 22.484 1.00 87.50 416 PRO A CA 1
ATOM 3255 C C . PRO A 1 416 ? 8.932 1.049 21.124 1.00 87.50 416 PRO A C 1
ATOM 3257 O O . PRO A 1 416 ? 9.002 1.854 20.195 1.00 87.50 416 PRO A O 1
ATOM 3260 N N . VAL A 1 417 ? 8.312 -0.131 21.000 1.00 91.25 417 VAL A N 1
ATOM 3261 C CA . VAL A 1 417 ? 7.636 -0.553 19.764 1.00 91.25 417 VAL A CA 1
ATOM 3262 C C . VAL A 1 417 ? 6.387 0.295 19.542 1.00 91.25 417 VAL A C 1
ATOM 3264 O O . VAL A 1 417 ? 6.196 0.825 18.448 1.00 91.25 417 VAL A O 1
ATOM 3267 N N . PHE A 1 418 ? 5.566 0.488 20.578 1.00 90.88 418 PHE A N 1
ATOM 3268 C CA . PHE A 1 418 ? 4.372 1.332 20.489 1.00 90.88 418 PHE A CA 1
ATOM 3269 C C . PHE A 1 418 ? 4.716 2.792 20.202 1.00 90.88 418 PHE A C 1
ATOM 3271 O O . PHE A 1 418 ? 4.050 3.408 19.372 1.00 90.88 418 PHE A O 1
ATOM 3278 N N . VAL A 1 419 ? 5.773 3.332 20.816 1.00 87.38 419 VAL A N 1
ATOM 3279 C CA . VAL A 1 419 ? 6.248 4.693 20.533 1.00 87.38 419 VAL A CA 1
ATOM 3280 C C . VAL A 1 419 ? 6.700 4.820 19.079 1.00 87.38 419 VAL A C 1
ATOM 3282 O O . VAL A 1 419 ? 6.280 5.762 18.404 1.00 87.38 419 VAL A O 1
ATOM 3285 N N . LYS A 1 420 ? 7.495 3.865 18.569 1.00 88.44 420 LYS A N 1
ATOM 3286 C CA . LYS A 1 420 ? 7.917 3.852 17.160 1.00 88.44 420 LYS A CA 1
ATOM 3287 C C . LYS A 1 420 ? 6.704 3.842 16.230 1.00 88.44 420 LYS A C 1
ATOM 3289 O O . LYS A 1 420 ? 6.581 4.727 15.389 1.00 88.44 420 LYS A O 1
ATOM 3294 N N . LEU A 1 421 ? 5.778 2.900 16.427 1.00 92.38 421 LEU A N 1
ATOM 3295 C CA . LEU A 1 421 ? 4.562 2.795 15.618 1.00 92.38 421 LEU A CA 1
ATOM 3296 C C . LEU A 1 421 ? 3.726 4.077 15.678 1.00 92.38 421 LEU A C 1
ATOM 3298 O O . LEU A 1 421 ? 3.287 4.573 14.642 1.00 92.38 421 LEU A O 1
ATOM 3302 N N . TYR A 1 422 ? 3.527 4.643 16.869 1.00 90.88 422 TYR A N 1
ATOM 3303 C CA . TYR A 1 422 ? 2.738 5.861 17.036 1.00 90.88 422 TYR A CA 1
ATOM 3304 C C . TYR A 1 422 ? 3.353 7.046 16.294 1.00 90.88 422 TYR A C 1
ATOM 3306 O O . TYR A 1 422 ? 2.639 7.772 15.605 1.00 90.88 422 TYR A O 1
ATOM 3314 N N . LEU A 1 423 ? 4.674 7.219 16.384 1.00 86.94 423 LEU A N 1
ATOM 3315 C CA . LEU A 1 423 ? 5.386 8.265 15.655 1.00 86.94 423 LEU A CA 1
ATOM 3316 C C . LEU A 1 423 ? 5.305 8.054 14.140 1.00 86.94 423 LEU A C 1
ATOM 3318 O O . LEU A 1 423 ? 5.022 9.016 13.428 1.00 86.94 423 LEU A O 1
ATOM 3322 N N . THR A 1 424 ? 5.452 6.818 13.650 1.00 89.00 424 THR A N 1
ATOM 3323 C CA . THR A 1 424 ? 5.242 6.497 12.229 1.00 89.00 424 THR A CA 1
ATOM 3324 C C . THR A 1 424 ? 3.836 6.920 11.779 1.00 89.00 424 THR A C 1
ATOM 3326 O O . THR A 1 424 ? 3.695 7.635 10.784 1.00 89.00 424 THR A O 1
ATOM 3329 N N . PHE A 1 425 ? 2.783 6.581 12.536 1.00 91.44 425 PHE A N 1
ATOM 3330 C CA . PHE A 1 425 ? 1.416 7.003 12.204 1.00 91.44 425 PHE A CA 1
ATOM 3331 C C . PHE A 1 425 ? 1.215 8.516 12.281 1.00 91.44 425 PHE A C 1
ATOM 3333 O O . PHE A 1 425 ? 0.535 9.069 11.420 1.00 91.44 425 PHE A O 1
ATOM 3340 N N . LEU A 1 426 ? 1.802 9.206 13.262 1.00 88.12 426 LEU A N 1
ATOM 3341 C CA . LEU A 1 426 ? 1.722 10.666 13.354 1.00 88.12 426 LEU A CA 1
ATOM 3342 C C . LEU A 1 426 ? 2.373 11.354 12.150 1.00 88.12 426 LEU A C 1
ATOM 3344 O O . LEU A 1 426 ? 1.794 12.295 11.611 1.00 88.12 426 LEU A O 1
ATOM 3348 N N . VAL A 1 427 ? 3.532 10.871 11.692 1.00 85.19 427 VAL A N 1
ATOM 3349 C CA . VAL A 1 427 ? 4.202 11.398 10.492 1.00 85.19 427 VAL A CA 1
ATOM 3350 C C . VAL A 1 427 ? 3.334 11.190 9.250 1.00 85.19 427 VAL A C 1
ATOM 3352 O O . VAL A 1 427 ? 3.157 12.117 8.459 1.00 85.19 427 VAL A O 1
ATOM 3355 N N . LEU A 1 428 ? 2.735 10.007 9.087 1.00 90.25 428 LEU A N 1
ATOM 3356 C CA . LEU A 1 428 ? 1.847 9.718 7.956 1.00 90.25 428 LEU A CA 1
ATOM 3357 C C . LEU A 1 428 ? 0.576 10.574 7.986 1.00 90.25 428 LEU A C 1
ATOM 3359 O O . LEU A 1 428 ? 0.199 11.152 6.967 1.00 90.25 428 LEU A O 1
ATOM 3363 N N . ARG A 1 429 ? -0.048 10.720 9.157 1.00 91.00 429 ARG A N 1
ATOM 3364 C CA . ARG A 1 429 ? -1.213 11.593 9.360 1.00 91.00 429 ARG A CA 1
ATOM 3365 C C . ARG A 1 429 ? -0.885 13.053 9.061 1.00 91.00 429 ARG A C 1
ATOM 3367 O O . ARG A 1 429 ? -1.647 13.715 8.363 1.00 91.00 429 ARG A O 1
ATOM 3374 N N . ALA A 1 430 ? 0.280 13.537 9.496 1.00 86.50 430 ALA A N 1
ATOM 3375 C CA . ALA A 1 430 ? 0.751 14.877 9.161 1.00 86.50 430 ALA A CA 1
ATOM 3376 C C . ALA A 1 430 ? 0.928 15.050 7.644 1.00 86.50 430 ALA A C 1
ATOM 3378 O O . ALA A 1 430 ? 0.440 16.030 7.087 1.00 86.50 430 ALA A O 1
ATOM 3379 N N . ARG A 1 431 ? 1.545 14.083 6.949 1.00 86.06 431 ARG A N 1
ATOM 3380 C CA . ARG A 1 431 ? 1.672 14.106 5.478 1.00 86.06 431 ARG A CA 1
ATOM 3381 C C . ARG A 1 431 ? 0.307 14.169 4.784 1.00 86.06 431 ARG A C 1
ATOM 3383 O O . ARG A 1 431 ? 0.114 14.974 3.875 1.00 86.06 431 ARG A O 1
ATOM 3390 N N . ILE A 1 432 ? -0.661 13.372 5.238 1.00 90.19 432 ILE A N 1
ATOM 3391 C CA . ILE A 1 432 ? -2.032 13.386 4.705 1.00 90.19 432 ILE A CA 1
ATOM 3392 C C . ILE A 1 432 ? -2.693 14.748 4.952 1.00 90.19 432 ILE A C 1
ATOM 3394 O O . ILE A 1 432 ? -3.260 15.328 4.026 1.00 90.19 432 ILE A O 1
ATOM 3398 N N . PHE A 1 433 ? -2.566 15.296 6.160 1.00 88.50 433 PHE A N 1
ATOM 3399 C CA . PHE A 1 433 ? -3.105 16.606 6.520 1.00 88.50 433 PHE A CA 1
ATOM 3400 C C . PHE A 1 433 ? -2.534 17.737 5.654 1.00 88.50 433 PHE A C 1
ATOM 3402 O O . PHE A 1 433 ? -3.303 18.518 5.089 1.00 88.50 433 PHE A O 1
ATOM 3409 N N . TRP A 1 434 ? -1.209 17.810 5.506 1.00 84.12 434 TRP A N 1
ATOM 3410 C CA . TRP A 1 434 ? -0.558 18.842 4.696 1.00 84.12 434 TRP A CA 1
ATOM 3411 C C . TRP A 1 434 ? -0.931 18.707 3.223 1.00 84.12 434 TRP A C 1
ATOM 3413 O O . TRP A 1 434 ? -1.370 19.687 2.612 1.00 84.12 434 TRP A O 1
ATOM 3423 N N . SER A 1 435 ? -0.890 17.480 2.688 1.00 83.94 435 SER A N 1
ATOM 3424 C CA . SER A 1 435 ? -1.270 17.228 1.297 1.00 83.94 435 SER A CA 1
ATOM 3425 C C . SER A 1 435 ? -2.715 17.652 1.026 1.00 83.94 435 SER A C 1
ATOM 3427 O O . SER A 1 435 ? -2.994 18.249 -0.014 1.00 83.94 435 SER A O 1
ATOM 3429 N N . ARG A 1 436 ? -3.636 17.443 1.981 1.00 84.50 436 ARG A N 1
ATOM 3430 C CA . ARG A 1 436 ? -5.033 17.894 1.889 1.00 84.50 436 ARG A C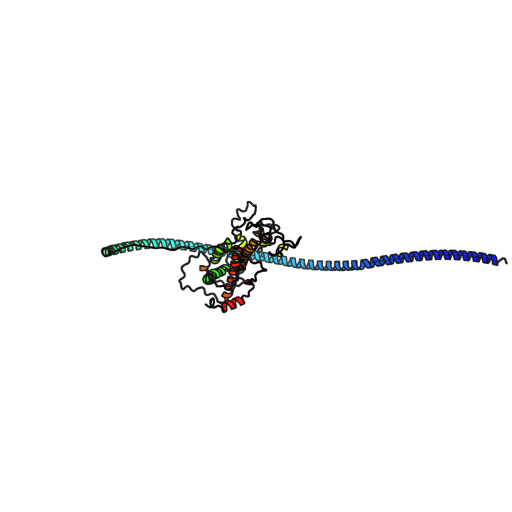A 1
ATOM 3431 C C . ARG A 1 436 ? -5.135 19.406 1.687 1.00 84.50 436 ARG A C 1
ATOM 3433 O O . ARG A 1 436 ? -5.913 19.828 0.834 1.00 84.50 436 ARG A O 1
ATOM 3440 N N . ILE A 1 437 ? -4.358 20.184 2.442 1.00 83.50 437 ILE A N 1
ATOM 3441 C CA . ILE A 1 437 ? -4.384 21.659 2.451 1.00 83.50 437 ILE A CA 1
ATOM 3442 C C . ILE A 1 437 ? -3.636 22.259 1.251 1.00 83.50 437 ILE A C 1
ATOM 3444 O O . ILE A 1 437 ? -3.791 23.440 0.957 1.00 83.50 437 ILE A O 1
ATOM 3448 N N . GLY A 1 438 ? -2.877 21.453 0.509 1.00 76.06 438 GLY A N 1
ATOM 3449 C CA . GLY A 1 438 ? -2.085 21.954 -0.612 1.00 76.06 438 GLY A CA 1
ATOM 3450 C C . GLY A 1 438 ? -0.635 22.253 -0.258 1.00 76.06 438 GLY A C 1
ATOM 3451 O O . GLY A 1 438 ? 0.042 22.922 -1.027 1.00 76.06 438 GLY A O 1
ATOM 3452 N N . PHE A 1 439 ? -0.155 21.753 0.881 1.00 74.69 439 PHE A N 1
ATOM 3453 C CA . PHE A 1 439 ? 1.259 21.774 1.224 1.00 74.69 439 PHE A CA 1
ATOM 3454 C C . PHE A 1 439 ? 1.839 20.386 1.008 1.00 74.69 439 PHE A C 1
ATOM 3456 O O . PHE A 1 439 ? 1.387 19.403 1.596 1.00 74.69 439 PHE A O 1
ATOM 3463 N N . TRP A 1 440 ? 2.840 20.294 0.152 1.00 70.94 440 TRP A N 1
ATOM 3464 C CA . TRP A 1 440 ? 3.608 19.078 -0.000 1.00 70.94 440 TRP A CA 1
ATOM 3465 C C . TRP A 1 440 ? 5.049 19.421 -0.306 1.00 70.94 440 TRP A C 1
ATOM 3467 O O . TRP A 1 440 ? 5.344 20.408 -0.978 1.00 70.94 440 TRP A O 1
ATOM 3477 N N . ASP A 1 441 ? 5.920 18.565 0.192 1.00 62.00 441 ASP A N 1
ATOM 3478 C CA . ASP A 1 441 ? 7.347 18.709 0.024 1.00 62.00 441 ASP A CA 1
ATOM 3479 C C . ASP A 1 441 ? 7.785 17.970 -1.241 1.00 62.00 441 ASP A C 1
ATOM 3481 O O . ASP A 1 441 ? 7.303 16.878 -1.555 1.00 62.00 441 ASP A O 1
ATOM 3485 N N . THR A 1 442 ? 8.693 18.578 -1.992 1.00 58.41 442 THR A N 1
ATOM 3486 C CA . THR A 1 442 ? 9.514 17.895 -2.990 1.00 58.41 442 THR A CA 1
ATOM 3487 C C . THR A 1 442 ? 10.680 17.231 -2.267 1.00 58.41 442 THR A C 1
ATOM 3489 O O . THR A 1 442 ? 11.326 17.876 -1.448 1.00 58.41 442 THR A O 1
ATOM 3492 N N . ASP A 1 443 ? 10.980 15.962 -2.577 1.00 54.19 443 ASP A N 1
ATOM 3493 C CA . ASP A 1 443 ? 12.038 15.178 -1.901 1.00 54.19 443 ASP A CA 1
ATOM 3494 C C . ASP A 1 443 ? 13.432 15.847 -1.918 1.00 54.19 443 ASP A C 1
ATOM 3496 O O . ASP A 1 443 ? 14.326 15.434 -1.188 1.00 54.19 443 ASP A O 1
ATOM 3500 N N . GLU A 1 444 ? 13.639 16.872 -2.752 1.00 51.25 444 GLU A N 1
ATOM 3501 C CA . GLU A 1 444 ? 14.883 17.647 -2.830 1.00 51.25 444 GLU A CA 1
ATOM 3502 C C . GLU A 1 444 ? 14.986 18.777 -1.792 1.00 51.25 444 GLU A C 1
ATOM 3504 O O . GLU A 1 444 ? 16.096 19.193 -1.472 1.00 51.25 444 GLU A O 1
ATOM 3509 N N . ASP A 1 445 ? 13.862 19.272 -1.264 1.00 47.94 445 ASP A N 1
ATOM 3510 C CA . ASP A 1 445 ? 13.814 20.505 -0.461 1.00 47.94 445 ASP A CA 1
ATOM 3511 C C . ASP A 1 445 ? 13.630 20.250 1.044 1.00 47.94 445 ASP A C 1
ATOM 3513 O O . ASP A 1 445 ? 13.626 21.193 1.844 1.00 47.94 445 ASP A O 1
ATOM 3517 N N . VAL A 1 446 ? 13.481 18.983 1.451 1.00 54.69 446 VAL A N 1
ATOM 3518 C CA . VAL A 1 446 ? 13.171 18.612 2.836 1.00 54.69 446 VAL A CA 1
ATOM 3519 C C . VAL A 1 446 ? 14.049 17.475 3.341 1.00 54.69 446 VAL A C 1
ATOM 3521 O O . VAL A 1 446 ? 13.975 16.340 2.882 1.00 54.69 446 VAL A O 1
ATOM 3524 N N . GLU A 1 447 ? 14.827 17.779 4.380 1.00 54.16 447 GLU A N 1
ATOM 3525 C CA . GLU A 1 447 ? 15.414 16.777 5.266 1.00 54.16 447 GLU A CA 1
ATOM 3526 C C . GLU A 1 447 ? 14.281 16.111 6.058 1.00 54.16 447 GLU A C 1
ATOM 3528 O O . GLU A 1 447 ? 13.759 16.678 7.022 1.00 54.16 447 GLU A O 1
ATOM 3533 N N . TRP A 1 448 ? 13.857 14.919 5.641 1.00 60.34 448 TRP A N 1
ATOM 3534 C CA . TRP A 1 448 ? 12.895 14.120 6.393 1.00 60.34 448 TRP A CA 1
ATOM 3535 C C . TRP A 1 448 ? 13.603 12.950 7.075 1.00 60.34 448 TRP A C 1
ATOM 3537 O O . TRP A 1 448 ? 14.431 12.261 6.484 1.00 60.34 448 TRP A O 1
ATOM 3547 N N . LEU A 1 449 ? 13.265 12.715 8.342 1.00 62.38 449 LEU A N 1
ATOM 3548 C CA . LEU A 1 449 ? 13.719 11.539 9.074 1.00 62.38 449 LEU A CA 1
ATOM 3549 C C . LEU A 1 449 ? 12.799 10.363 8.730 1.00 62.38 449 LEU A C 1
ATOM 3551 O O . LEU A 1 449 ? 11.601 10.409 9.031 1.00 62.38 449 LEU A O 1
ATOM 3555 N N . ASN A 1 450 ? 13.344 9.301 8.134 1.00 70.69 450 ASN A N 1
ATOM 3556 C CA . ASN A 1 450 ? 12.595 8.064 7.951 1.00 70.69 450 ASN A CA 1
ATOM 3557 C C . ASN A 1 450 ? 12.505 7.296 9.276 1.00 70.69 450 ASN A C 1
ATOM 3559 O O . ASN A 1 450 ? 13.424 6.573 9.649 1.00 70.69 450 ASN A O 1
ATOM 3563 N N . VAL A 1 451 ? 11.388 7.451 9.994 1.00 76.31 451 VAL A N 1
ATOM 3564 C CA . VAL A 1 451 ? 11.143 6.784 11.289 1.00 76.31 451 VAL A CA 1
ATOM 3565 C C . VAL A 1 451 ? 11.273 5.259 11.177 1.00 76.31 451 VAL A C 1
ATOM 3567 O O . VAL A 1 451 ? 11.709 4.609 12.131 1.00 76.31 451 VAL A O 1
ATOM 3570 N N . ASP A 1 452 ? 10.956 4.682 10.015 1.00 74.50 452 ASP A N 1
ATOM 3571 C CA . ASP A 1 452 ? 11.056 3.239 9.800 1.00 74.50 452 ASP A CA 1
ATOM 3572 C C . ASP A 1 452 ? 12.519 2.764 9.793 1.00 74.50 452 ASP A C 1
ATOM 3574 O O . ASP A 1 452 ? 12.814 1.724 10.391 1.00 74.50 452 ASP A O 1
ATOM 3578 N N . GLU A 1 453 ? 13.435 3.565 9.234 1.00 78.12 453 GLU A N 1
ATOM 3579 C CA . GLU A 1 453 ? 14.886 3.309 9.203 1.00 78.12 453 GLU A CA 1
ATOM 3580 C C . GLU A 1 453 ? 15.568 3.545 10.555 1.00 78.12 453 GLU A C 1
ATOM 3582 O O . GLU A 1 453 ? 16.655 3.019 10.801 1.00 78.12 453 GLU A O 1
ATOM 3587 N N . VAL A 1 454 ? 14.934 4.294 11.465 1.00 75.50 454 VAL A N 1
ATOM 3588 C CA . VAL A 1 454 ? 15.485 4.507 12.806 1.00 75.50 454 VAL A CA 1
ATOM 3589 C C . VAL A 1 454 ? 15.483 3.175 13.579 1.00 75.50 454 VAL A C 1
ATOM 3591 O O . VAL A 1 454 ? 14.420 2.554 13.754 1.00 75.50 454 VAL A O 1
ATOM 3594 N N . PRO A 1 455 ? 16.645 2.716 14.088 1.00 76.00 455 PRO A N 1
ATOM 3595 C CA . PRO A 1 455 ? 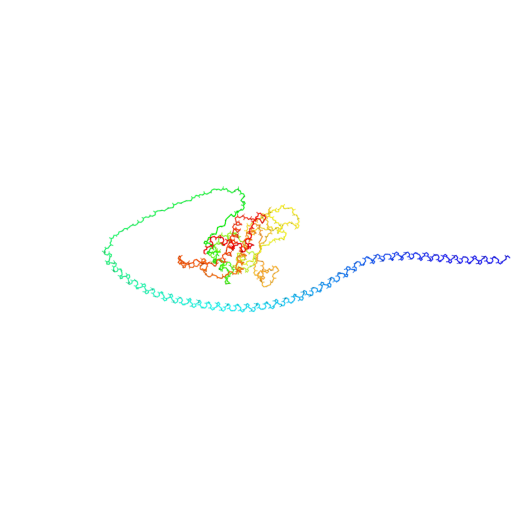16.736 1.468 14.835 1.00 76.00 455 PRO A CA 1
ATOM 3596 C C . PRO A 1 455 ? 15.857 1.474 16.087 1.00 76.00 455 PRO A C 1
ATOM 3598 O O . PRO A 1 455 ? 15.774 2.467 16.809 1.00 76.00 455 PRO A O 1
ATOM 3601 N N . LEU A 1 456 ? 15.258 0.324 16.417 1.00 82.69 456 LEU A N 1
ATOM 3602 C CA . LEU A 1 456 ? 14.435 0.181 17.628 1.00 82.69 456 LEU A CA 1
ATOM 3603 C C . LEU A 1 456 ? 15.216 0.517 18.917 1.00 82.69 456 LEU A C 1
ATOM 3605 O O . LEU A 1 456 ? 14.632 0.990 19.889 1.00 82.69 456 LEU A O 1
ATOM 3609 N N . ALA A 1 457 ? 16.541 0.325 18.914 1.00 71.81 457 ALA A N 1
ATOM 3610 C CA . ALA A 1 457 ? 17.423 0.684 20.024 1.00 71.81 457 ALA A CA 1
ATOM 3611 C C . ALA A 1 457 ? 17.368 2.183 20.376 1.00 71.81 457 ALA A C 1
ATOM 3613 O O . ALA A 1 457 ? 17.401 2.528 21.555 1.00 71.81 457 ALA A O 1
ATOM 3614 N N . THR A 1 458 ? 17.207 3.064 19.383 1.00 75.88 458 THR A N 1
ATOM 3615 C CA . THR A 1 458 ? 17.074 4.513 19.597 1.00 75.88 458 THR A CA 1
ATOM 3616 C C . THR A 1 458 ? 15.801 4.839 20.375 1.00 75.88 458 THR A C 1
ATOM 3618 O O . THR A 1 458 ? 15.830 5.628 21.316 1.00 75.88 458 THR A O 1
ATOM 3621 N N . PHE A 1 459 ? 14.688 4.178 20.042 1.00 80.88 459 PHE A N 1
ATOM 3622 C CA . PHE A 1 459 ? 13.432 4.332 20.780 1.00 80.88 459 PHE A CA 1
ATOM 3623 C C . PHE A 1 459 ? 13.520 3.731 22.182 1.00 80.88 459 PHE A C 1
ATOM 3625 O O . PHE A 1 459 ? 12.933 4.275 23.111 1.00 80.88 459 PHE A O 1
ATOM 3632 N N . ARG A 1 460 ? 14.279 2.642 22.361 1.00 78.56 460 ARG A N 1
ATOM 3633 C CA . ARG A 1 460 ? 14.514 2.048 23.683 1.00 78.56 460 ARG A CA 1
ATOM 3634 C C . ARG A 1 460 ? 15.220 3.028 24.619 1.00 78.56 460 ARG A C 1
ATOM 3636 O O . ARG A 1 460 ? 14.739 3.220 25.729 1.00 78.56 460 ARG A O 1
ATOM 3643 N N . ALA A 1 461 ? 16.291 3.673 24.156 1.00 70.88 461 ALA A N 1
ATOM 3644 C CA . ALA A 1 461 ? 16.985 4.707 24.924 1.00 70.88 461 ALA A CA 1
ATOM 3645 C C . ALA A 1 461 ? 16.056 5.895 25.236 1.00 70.88 461 ALA A C 1
ATOM 3647 O O . ALA A 1 461 ? 15.910 6.287 26.389 1.00 70.88 461 ALA A O 1
ATOM 3648 N N . ALA A 1 462 ? 15.324 6.391 24.231 1.00 75.81 462 ALA A N 1
ATOM 3649 C CA . ALA A 1 462 ? 14.405 7.517 24.404 1.00 75.81 462 ALA A CA 1
ATOM 3650 C C . ALA A 1 462 ? 13.276 7.245 25.417 1.00 75.81 462 ALA A C 1
ATOM 3652 O O . ALA A 1 462 ? 12.848 8.160 26.119 1.00 75.81 462 ALA A O 1
ATOM 3653 N N . VAL A 1 463 ? 12.777 6.007 25.487 1.00 78.06 463 VAL A N 1
ATOM 3654 C CA . VAL A 1 463 ? 11.776 5.596 26.482 1.00 78.06 463 VAL A CA 1
ATOM 3655 C C . VAL A 1 463 ? 12.392 5.492 27.878 1.00 78.06 463 VAL A C 1
ATOM 3657 O O . VAL A 1 463 ? 11.775 5.956 28.831 1.00 78.06 463 VAL A O 1
ATOM 3660 N N . GLN A 1 464 ? 13.600 4.930 28.009 1.00 75.19 464 GLN A N 1
ATOM 3661 C CA . GLN A 1 464 ? 14.298 4.801 29.298 1.00 75.19 464 GLN A CA 1
ATOM 3662 C C . GLN A 1 464 ? 14.580 6.165 29.947 1.00 75.19 464 GLN A C 1
ATOM 3664 O O . GLN A 1 464 ? 14.345 6.340 31.145 1.00 75.19 464 GLN A O 1
ATOM 3669 N N . ASP A 1 465 ? 15.019 7.137 29.147 1.00 70.81 465 ASP A N 1
ATOM 3670 C CA . ASP A 1 465 ? 15.419 8.466 29.620 1.00 70.81 465 ASP A CA 1
ATOM 3671 C C . ASP A 1 465 ? 14.228 9.397 29.916 1.00 70.81 465 ASP A C 1
ATOM 3673 O O . ASP A 1 465 ? 14.387 10.446 30.543 1.00 70.81 465 ASP A O 1
ATOM 3677 N N . ASN A 1 466 ? 13.020 9.049 29.461 1.00 70.44 466 ASN A N 1
ATOM 3678 C CA . ASN A 1 466 ? 11.856 9.924 29.546 1.00 70.44 466 ASN A CA 1
ATOM 3679 C C . ASN A 1 466 ? 10.922 9.530 30.698 1.00 70.44 466 ASN A C 1
ATOM 3681 O O . ASN A 1 466 ? 10.238 8.507 30.668 1.00 70.44 466 ASN A O 1
ATOM 3685 N N . VAL A 1 467 ? 10.830 10.428 31.681 1.00 67.38 467 VAL A N 1
ATOM 3686 C CA . VAL A 1 467 ? 10.026 10.282 32.906 1.00 67.38 467 VAL A CA 1
ATOM 3687 C C . VAL A 1 467 ? 8.551 9.969 32.621 1.00 67.38 467 VAL A C 1
ATOM 3689 O O . VAL A 1 467 ? 7.910 9.285 33.410 1.00 67.38 467 VAL A O 1
ATOM 3692 N N . ALA A 1 468 ? 8.004 10.398 31.476 1.00 66.31 468 ALA A N 1
ATOM 3693 C CA . ALA A 1 468 ? 6.612 10.129 31.107 1.00 66.31 468 ALA A CA 1
ATOM 3694 C C . ALA A 1 468 ? 6.291 8.634 30.894 1.00 66.31 468 ALA A C 1
ATOM 3696 O O . ALA A 1 468 ? 5.112 8.273 30.862 1.00 66.31 468 ALA A O 1
ATOM 3697 N N . PHE A 1 469 ? 7.311 7.784 30.731 1.00 68.31 469 PHE A N 1
ATOM 3698 C CA . PHE A 1 469 ? 7.175 6.333 30.562 1.00 68.31 469 PHE A CA 1
ATOM 3699 C C . PHE A 1 469 ? 7.678 5.528 31.773 1.00 68.31 469 PHE A C 1
ATOM 3701 O O . PHE A 1 469 ? 7.635 4.302 31.746 1.00 68.31 469 PHE A O 1
ATOM 3708 N N . GLN A 1 470 ? 8.140 6.195 32.835 1.00 60.62 470 GLN A N 1
ATOM 3709 C CA . GLN A 1 470 ? 8.606 5.568 34.074 1.00 60.62 470 GLN A CA 1
ATOM 3710 C C . GLN A 1 470 ? 7.434 5.414 35.059 1.00 60.62 470 GLN A C 1
ATOM 3712 O O . GLN A 1 470 ? 7.373 6.118 36.069 1.00 60.62 470 GLN A O 1
ATOM 3717 N N . HIS A 1 471 ? 6.463 4.550 34.749 1.00 55.16 471 HIS A N 1
ATOM 3718 C CA . HIS A 1 471 ? 5.293 4.299 35.604 1.00 55.16 471 HIS A CA 1
ATOM 3719 C C . HIS A 1 471 ? 4.956 2.820 35.722 1.00 55.16 471 HIS A C 1
ATOM 3721 O O . HIS A 1 471 ? 4.885 2.152 34.666 1.00 55.16 471 HIS A O 1
#

Radius of gyration: 47.2 Å; chains: 1; bounding box: 144×71×165 Å